Protein AF-A0A6I5RG64-F1 (afdb_monomer)

pLDDT: mean 82.83, std 19.41, range [25.69, 98.62]

Nearest PDB structures (foldseek):
  7pge-assembly1_B  TM=5.190E-01  e=3.464E-04  Escherichia coli
  1h6s-assembly1_1  TM=3.021E-01  e=5.977E-04  Pseudogemmobacter blasticus
  5fp2-assembly2_B  TM=2.942E-01  e=3.317E-02  Pseudomonas aeruginosa PAO1
  2vqi-assembly2_B-2  TM=3.020E-01  e=2.410E-01  Escherichia coli

Radius of gyration: 47.91 Å; Cα contacts (8 Å, |Δi|>4): 1766; chains: 1; bounding box: 102×56×137 Å

Solvent-accessible surface area (backbone atoms only — not comparable to full-atom values): 31814 Å² total; per-residue (Å²): 136,88,87,81,85,85,79,80,80,80,81,82,80,75,86,85,78,82,80,83,81,85,81,85,83,84,87,82,90,84,92,81,82,92,71,92,70,79,84,71,82,62,58,56,75,44,51,30,39,36,42,36,41,35,50,38,45,68,40,43,70,27,29,40,38,44,36,40,40,37,67,76,50,69,48,68,69,40,34,37,31,34,42,36,41,34,44,33,38,35,81,91,67,35,54,30,36,38,44,35,44,35,42,33,37,48,39,78,93,74,54,32,27,43,34,38,40,43,32,43,36,40,29,44,51,100,70,50,71,41,38,31,42,35,39,37,40,39,39,39,45,72,57,31,42,38,41,39,37,38,44,51,47,82,70,32,58,45,76,61,48,75,50,75,49,77,49,69,51,70,46,73,76,45,56,44,72,53,53,39,32,43,30,36,30,45,33,35,24,37,39,40,34,43,35,32,31,43,10,38,44,18,37,38,39,42,40,40,30,36,72,75,48,75,56,96,58,31,40,34,32,41,35,43,32,42,36,39,40,40,35,49,96,57,79,62,40,62,32,43,37,41,35,41,40,32,30,76,34,86,38,36,39,38,36,42,36,42,37,40,34,84,85,62,40,78,33,67,32,47,34,41,34,42,48,44,74,46,65,78,85,66,97,52,86,80,64,56,44,58,66,56,73,66,53,81,86,86,70,83,90,65,76,31,43,45,84,44,79,49,79,47,77,47,74,48,66,70,46,76,61,79,60,42,73,40,24,30,66,88,78,73,42,63,39,35,41,28,20,25,28,26,72,48,82,60,63,79,19,18,64,89,38,34,15,26,42,68,63,60,36,50,54,45,42,52,71,77,53,65,43,75,58,40,41,32,39,40,37,36,21,67,77,50,78,55,35,65,34,40,70,46,54,47,23,31,32,41,39,27,23,14,42,75,38,68,45,64,25,66,80,43,54,84,38,68,48,66,78,32,45,67,73,46,50,34,37,34,46,37,92,85,40,53,38,70,56,99,87,43,53,13,26,32,36,47,25,33,56,20,36,44,32,22,36,34,32,47,20,41,60,26,21,18,32,34,41,55,65,35,47,28,36,37,44,32,46,28,40,28,30,13,41,28,67,58,3,17,18,34,39,38,40,32,53,51,79,42,57,24,42,38,39,41,30,50,27,40,28,39,10,30,22,45,44,0,16,19,33,36,39,44,38,43,33,18,60,28,38,41,38,38,41,30,45,27,41,23,38,12,32,21,41,48,0,18,14,35,32,36,35,41,51,61,92,80,60,97,54,77,40,32,38,40,39,41,56,37,51,29,38,17,48,39,40,49,60,82,25,21,16,43,38,49,43,69,64,68,79,55,68,91,34,58,42,67,79,47,68,72,39,47,68,73,40,27,50,58,72,37,67,48,70,77,40,46,65,70,63,95,61,83,91,70,87,74,92,67,88,131

Secondary structure (DSSP, 8-state):
-----------------------------------------------EEEEEEE--BTTB--EEEEEEEEEEEEETTTEEEEEEEEEEEESS--EEEEEEEEEEEEEGGGTEEEEEEEEEEEEE-SS-EEEEEEEEEEEESSEEEEEEEEEEES-SEEEEEEEEEEEES--EEEEEEETTEEEEEEPPEEEEEEEEEEEEEEEEEEEEEEEEEEETTEEEEEEEEEEEEEETTS--EEEEEEEEEEE-SSSEEEEEEEEEETTTEEEEEEEEEEEEES----S-GGGTTGGGGGSPPPS--S--EEEEEEEEEEEEP-S-SPPEEPB-TTTSSBPEEEEEETT-----SSSSS-BSSHHHHHHHHHHHTTT-S-EEEEEE-TT---BPPEEEPTTEEEEESSS--EEE-SSSSEEEPTT---S-PPEE--TT-PEEETTEEEEEEE-TTEEEES-EEEEETSEEEEEES-SEEEEES-EEEEESTT--SEEEEE-SSSEEEEEEES-EEEEESTT--SEEEEESS-SEEEEEEES-EEEEESTT--SEEEEE---SSS-PPEEEEEEES-EE-EESTT--SEEEEETTS-GGGEEES-HHHHHHSSEES-B-TTTS---SS---------

Structure (mmCIF, N/CA/C/O backbone):
data_AF-A0A6I5RG64-F1
#
_entry.id   AF-A0A6I5RG64-F1
#
loop_
_atom_site.group_PDB
_atom_site.id
_atom_site.type_symbol
_atom_site.label_atom_id
_atom_site.label_alt_id
_atom_site.label_comp_id
_atom_site.label_asym_id
_atom_site.label_entity_id
_atom_site.label_seq_id
_atom_site.pdbx_PDB_ins_code
_atom_site.Cartn_x
_atom_site.Cartn_y
_atom_site.Cartn_z
_atom_site.occupancy
_atom_site.B_iso_or_equiv
_atom_site.auth_seq_id
_atom_site.auth_comp_id
_atom_site.auth_asym_id
_atom_site.auth_atom_id
_atom_site.pdbx_PDB_model_num
ATOM 1 N N . MET A 1 1 ? -23.880 25.813 11.417 1.00 33.97 1 MET A N 1
ATOM 2 C CA . MET A 1 1 ? -25.172 26.524 11.544 1.00 33.97 1 MET A CA 1
ATOM 3 C C . MET A 1 1 ? -26.205 25.499 11.985 1.00 33.97 1 MET A C 1
ATOM 5 O O . MET A 1 1 ? -26.172 24.406 11.445 1.00 33.97 1 MET A O 1
ATOM 9 N N . GLN A 1 2 ? -27.079 25.883 12.917 1.00 29.28 2 GLN A N 1
ATOM 10 C CA . GLN A 1 2 ? -28.210 25.138 13.499 1.00 29.28 2 GLN A CA 1
ATOM 11 C C . GLN A 1 2 ? -27.918 24.220 14.702 1.00 29.28 2 GLN A C 1
ATOM 13 O O . GLN A 1 2 ? -27.199 23.232 14.639 1.00 29.28 2 GLN A O 1
ATOM 18 N N . TYR A 1 3 ? -28.513 24.657 15.814 1.00 30.28 3 TYR A N 1
ATOM 19 C CA . TYR A 1 3 ? -28.549 24.102 17.160 1.00 30.28 3 TYR A CA 1
ATOM 20 C C . TYR A 1 3 ? -29.418 22.835 17.217 1.00 30.28 3 TYR A C 1
ATOM 22 O O . TYR A 1 3 ? -30.538 22.855 16.706 1.00 30.28 3 TYR A O 1
ATOM 30 N N . LEU A 1 4 ? -28.962 21.787 17.914 1.00 26.03 4 LEU A N 1
ATOM 31 C CA . LEU A 1 4 ? -29.812 20.675 18.363 1.00 26.03 4 LEU A CA 1
ATOM 32 C C . LEU A 1 4 ? -30.092 20.807 19.875 1.00 26.03 4 LEU A C 1
ATOM 34 O O . LEU A 1 4 ? -29.164 21.099 20.631 1.00 26.03 4 LEU A O 1
ATOM 38 N N . PRO A 1 5 ? -31.342 20.622 20.339 1.00 31.66 5 PRO A N 1
ATOM 39 C CA . PRO A 1 5 ? -31.713 20.899 21.718 1.00 31.66 5 PRO A CA 1
ATOM 40 C C . PRO A 1 5 ? -31.407 19.719 22.648 1.00 31.66 5 PRO A C 1
ATOM 42 O O . PRO A 1 5 ? -31.804 18.580 22.407 1.00 31.66 5 PRO A O 1
ATOM 45 N N . LEU A 1 6 ? -30.757 20.046 23.762 1.00 25.69 6 LEU A N 1
ATOM 46 C CA . LEU A 1 6 ? -30.560 19.211 24.941 1.00 25.69 6 LEU A CA 1
ATOM 47 C C . LEU A 1 6 ? -31.931 18.919 25.586 1.00 25.69 6 LEU A C 1
ATOM 49 O O . LEU A 1 6 ? -32.562 19.819 26.143 1.00 25.69 6 LEU A O 1
ATOM 53 N N . LYS A 1 7 ? -32.422 17.678 25.512 1.00 28.78 7 LYS A N 1
ATOM 54 C CA . LYS A 1 7 ? -33.593 17.239 26.287 1.00 28.78 7 LYS A CA 1
ATOM 55 C C . LYS A 1 7 ? -33.125 16.669 27.625 1.00 28.78 7 LYS A C 1
ATOM 57 O O . LYS A 1 7 ? -32.820 15.490 27.732 1.00 28.78 7 LYS A O 1
ATOM 62 N N . PHE A 1 8 ? -33.094 17.523 28.645 1.00 26.92 8 PHE A N 1
ATOM 63 C CA . PHE A 1 8 ? -33.075 17.098 30.043 1.00 26.92 8 PHE A CA 1
ATOM 64 C C . PHE A 1 8 ? -34.433 16.470 30.383 1.00 26.92 8 PHE A C 1
ATOM 66 O O . PHE A 1 8 ? -35.443 17.173 30.446 1.00 26.92 8 PHE A O 1
ATOM 73 N N . LEU A 1 9 ? -34.471 15.157 30.612 1.00 28.27 9 LEU A N 1
ATOM 74 C CA . LEU A 1 9 ? -35.592 14.524 31.298 1.00 28.27 9 LEU A CA 1
ATOM 75 C C . LEU A 1 9 ? -35.338 14.668 32.803 1.00 28.27 9 LEU A C 1
ATOM 77 O O . LEU A 1 9 ? -34.609 13.892 33.411 1.00 28.27 9 LEU A O 1
ATOM 81 N N . GLY A 1 10 ? -35.880 15.738 33.387 1.00 25.84 10 GLY A N 1
ATOM 82 C CA . GLY A 1 10 ? -35.846 15.961 34.827 1.00 25.84 10 GLY A CA 1
ATOM 83 C C . GLY A 1 10 ? -36.705 14.923 35.544 1.00 25.84 10 GLY A C 1
ATOM 84 O O . GLY A 1 10 ? -37.930 15.023 35.538 1.00 25.84 10 GLY A O 1
ATOM 85 N N . LEU A 1 11 ? -36.066 13.941 36.177 1.00 27.88 11 LEU A N 1
ATOM 86 C CA . LEU A 1 11 ? -36.715 13.079 37.156 1.00 27.88 11 LEU A CA 1
ATOM 87 C C . LEU A 1 11 ? -36.827 13.863 38.472 1.00 27.88 11 LEU A C 1
ATOM 89 O O . LEU A 1 11 ? -35.867 13.998 39.228 1.00 27.88 11 LEU 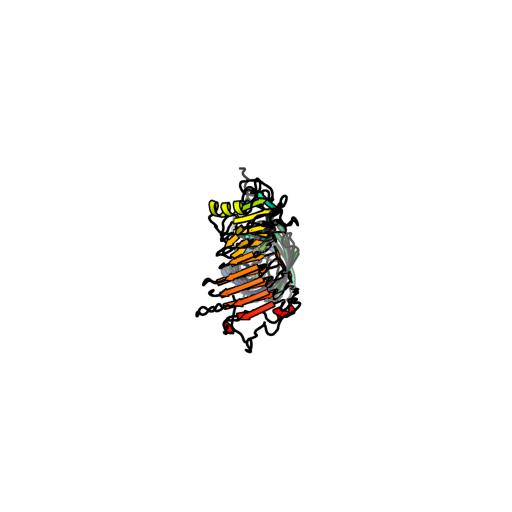A O 1
ATOM 93 N N . VAL A 1 12 ? -38.005 14.433 38.716 1.00 26.19 12 VAL A N 1
ATOM 94 C CA . VAL A 1 12 ? -38.351 15.077 39.987 1.00 26.19 12 VAL A CA 1
ATOM 95 C C . VAL A 1 12 ? -38.536 13.982 41.038 1.00 26.19 12 VAL A C 1
ATOM 97 O O . VAL A 1 12 ? -39.589 13.355 41.116 1.00 26.19 12 VAL A O 1
ATOM 100 N N . ILE A 1 13 ? -37.508 13.747 41.853 1.00 32.28 13 ILE A N 1
ATOM 101 C CA . ILE A 1 13 ? -37.625 12.968 43.089 1.00 32.28 13 ILE A CA 1
ATOM 102 C C . ILE A 1 13 ? -38.190 13.915 44.151 1.00 32.28 13 ILE A C 1
ATOM 104 O O . ILE A 1 13 ? -37.485 14.765 44.695 1.00 32.28 13 ILE A O 1
ATOM 108 N N . GLY A 1 14 ? -39.496 13.818 44.398 1.00 27.14 14 GLY A N 1
ATOM 109 C CA . GLY A 1 14 ? -40.140 14.524 45.503 1.00 27.14 14 GLY A CA 1
ATOM 110 C C . GLY A 1 14 ? -39.690 13.948 46.856 1.00 27.14 14 GLY A C 1
ATOM 111 O O . GLY A 1 14 ? -39.558 12.729 46.978 1.00 27.14 14 GLY A O 1
ATOM 112 N N . PRO A 1 15 ? -39.469 14.779 47.889 1.00 30.06 15 PRO A N 1
ATOM 113 C CA . PRO A 1 15 ? -39.124 14.290 49.215 1.00 30.06 15 PRO A CA 1
ATOM 114 C C . PRO A 1 15 ? -40.362 13.678 49.886 1.00 30.06 15 PRO A C 1
ATOM 116 O O . PRO A 1 15 ? -41.313 14.380 50.229 1.00 30.06 15 PRO A O 1
ATOM 119 N N . LEU A 1 16 ? -40.348 12.362 50.105 1.00 28.05 16 LEU A N 1
ATOM 120 C CA . LEU A 1 16 ? -41.274 11.685 51.015 1.00 28.05 16 LEU A CA 1
ATOM 121 C C . LEU A 1 16 ? -40.840 11.976 52.461 1.00 28.05 16 LEU A C 1
ATOM 123 O O . LEU A 1 16 ? -40.027 11.268 53.049 1.00 28.05 16 LEU A O 1
ATOM 127 N N . LEU A 1 17 ? -41.376 13.056 53.030 1.00 28.95 17 LEU A N 1
ATOM 128 C CA . LEU A 1 17 ? -41.332 13.331 54.466 1.00 28.95 17 LEU A CA 1
ATOM 129 C C . LEU A 1 17 ? -42.425 12.501 55.158 1.00 28.95 17 LEU A C 1
ATOM 131 O O . LEU A 1 17 ? -43.597 12.869 55.115 1.00 28.95 17 LEU A O 1
ATOM 135 N N . LEU A 1 18 ? -42.058 11.397 55.815 1.00 30.19 18 LEU A N 1
ATOM 136 C CA . LEU A 1 18 ? -42.930 10.763 56.809 1.00 30.19 18 LEU A CA 1
ATOM 137 C C . LEU A 1 18 ? -42.710 11.432 58.173 1.00 30.19 18 LEU A C 1
ATOM 139 O O . LEU A 1 18 ? -41.723 11.180 58.860 1.00 30.19 18 LEU A O 1
ATOM 143 N N . SER A 1 19 ? -43.651 12.287 58.570 1.00 29.19 19 SER A N 1
ATOM 144 C CA . SER A 1 19 ? -43.768 12.810 59.931 1.00 29.19 19 SER A CA 1
ATOM 145 C C . SER A 1 19 ? -44.335 11.732 60.863 1.00 29.19 19 SER A C 1
ATOM 147 O O . SER A 1 19 ? -45.494 11.340 60.718 1.00 29.19 19 SER A O 1
ATOM 149 N N . ALA A 1 20 ? -43.552 11.272 61.838 1.00 32.00 20 ALA A N 1
ATOM 150 C CA . ALA A 1 20 ? -44.063 10.458 62.937 1.00 32.00 20 ALA A CA 1
ATOM 151 C C . ALA A 1 20 ? -44.750 11.368 63.969 1.00 32.00 20 ALA A C 1
ATOM 153 O O . ALA A 1 20 ? -44.099 12.172 64.636 1.00 32.00 20 ALA A O 1
ATOM 154 N N . ALA A 1 21 ? -46.074 11.257 64.087 1.00 28.41 21 ALA A N 1
ATOM 155 C CA . ALA A 1 21 ? -46.831 11.871 65.170 1.00 28.41 21 ALA A CA 1
ATOM 156 C C . ALA A 1 21 ? -46.600 11.075 66.464 1.00 28.41 21 ALA A C 1
ATOM 158 O O . ALA A 1 21 ? -46.908 9.886 66.540 1.00 28.41 21 ALA A O 1
ATOM 159 N N . VAL A 1 22 ? -46.053 11.739 67.481 1.00 31.97 22 VAL A N 1
ATOM 160 C CA . VAL A 1 22 ? -45.930 11.203 68.840 1.00 31.97 22 VAL A CA 1
ATOM 161 C C . VAL A 1 22 ? -47.272 11.412 69.541 1.00 31.97 22 VAL A C 1
ATOM 163 O O . VAL A 1 22 ? -47.639 12.542 69.852 1.00 31.97 22 VAL A O 1
ATOM 166 N N . ALA A 1 23 ? -48.014 10.331 69.777 1.00 29.66 23 ALA A N 1
ATOM 167 C CA . ALA A 1 23 ? -49.162 10.336 70.677 1.00 29.66 23 ALA A CA 1
ATOM 168 C C . ALA A 1 23 ? -48.700 9.863 72.060 1.00 29.66 23 ALA A C 1
ATOM 170 O O . ALA A 1 23 ? -48.283 8.721 72.241 1.00 29.66 23 ALA A O 1
ATOM 171 N N . GLN A 1 24 ? -48.752 10.777 73.023 1.00 35.00 24 GLN A N 1
ATOM 172 C CA . GLN A 1 24 ? -48.486 10.534 74.433 1.00 35.00 24 GLN A CA 1
ATOM 173 C C . GLN A 1 24 ? -49.811 10.150 75.108 1.00 35.00 24 GLN A C 1
ATOM 175 O O . GLN A 1 24 ? -50.778 10.907 75.038 1.00 35.00 24 GLN A O 1
ATOM 180 N N . ALA A 1 25 ? -49.859 8.998 75.773 1.00 30.11 25 ALA A N 1
ATOM 181 C CA . ALA A 1 25 ? -50.921 8.654 76.715 1.00 30.11 25 ALA A CA 1
ATOM 182 C C . ALA A 1 25 ? -50.282 8.022 77.958 1.00 30.11 25 ALA A C 1
ATOM 184 O O . ALA A 1 25 ? -49.488 7.089 77.849 1.00 30.11 25 ALA A O 1
ATOM 185 N N . GLN A 1 26 ? -50.589 8.585 79.127 1.00 30.16 26 GLN A N 1
ATOM 186 C CA . GLN A 1 26 ? -50.094 8.152 80.431 1.00 30.16 26 GLN A CA 1
ATOM 187 C C . GLN A 1 26 ? -51.109 7.249 81.160 1.00 30.16 26 GLN A C 1
ATOM 189 O O . GLN A 1 26 ? -52.294 7.574 81.203 1.00 30.16 26 GLN A O 1
ATOM 194 N N . THR A 1 27 ? -50.549 6.265 81.888 1.00 30.34 27 THR A N 1
ATOM 195 C CA . THR A 1 27 ? -50.935 5.702 83.220 1.00 30.34 27 THR A CA 1
ATOM 196 C C . THR A 1 27 ? -52.151 4.762 83.364 1.00 30.34 27 THR A C 1
ATOM 198 O O . THR A 1 27 ? -53.089 4.908 82.586 1.00 30.34 27 THR A O 1
ATOM 201 N N . PRO A 1 28 ? -52.232 3.886 84.415 1.00 41.91 28 PRO A N 1
ATOM 202 C CA . PRO A 1 28 ? -51.241 3.520 85.464 1.00 41.91 28 PRO A CA 1
ATOM 203 C C . PRO A 1 28 ? -51.078 1.999 85.815 1.00 41.91 28 PRO A C 1
ATOM 205 O O . PRO A 1 28 ? -51.968 1.191 85.589 1.00 41.91 28 PRO A O 1
ATOM 208 N N . GLU A 1 29 ? -49.915 1.686 86.418 1.00 35.41 29 GLU A N 1
ATOM 209 C CA . GLU A 1 29 ? -49.631 0.856 87.625 1.00 35.41 29 GLU A CA 1
ATOM 210 C C . GLU A 1 29 ? -50.133 -0.605 87.792 1.00 35.41 29 GLU A C 1
ATOM 212 O O . GLU A 1 29 ? -51.329 -0.860 87.886 1.00 35.41 29 GLU A O 1
ATOM 217 N N . ALA A 1 30 ? -49.183 -1.539 87.994 1.00 30.78 30 ALA A N 1
ATOM 218 C CA . ALA A 1 30 ? -49.180 -2.550 89.072 1.00 30.78 30 ALA A CA 1
ATOM 219 C C . ALA A 1 30 ? -47.816 -3.284 89.140 1.00 30.78 30 ALA A C 1
ATOM 221 O O . ALA A 1 30 ? -47.408 -3.937 88.181 1.00 30.78 30 ALA A O 1
ATOM 222 N N . GLU A 1 31 ? -47.126 -3.190 90.281 1.00 41.84 31 GLU A N 1
ATOM 223 C CA . GLU A 1 31 ? -45.954 -4.005 90.641 1.00 41.84 31 GLU A CA 1
ATOM 224 C C . GLU A 1 31 ? -46.377 -5.388 91.171 1.00 41.84 31 GLU A C 1
ATOM 226 O O . GLU A 1 31 ? -47.255 -5.477 92.031 1.00 41.84 31 GLU A O 1
ATOM 231 N N . THR A 1 32 ? -45.721 -6.469 90.729 1.00 33.06 32 THR A N 1
ATOM 232 C CA . THR A 1 32 ? -45.432 -7.704 91.508 1.00 33.06 32 THR A CA 1
ATOM 233 C C . THR A 1 32 ? -44.401 -8.567 90.739 1.00 33.06 32 THR A C 1
ATOM 235 O O . THR A 1 32 ? -44.216 -8.338 89.546 1.00 33.06 32 THR A O 1
ATOM 238 N N . PRO A 1 33 ? -43.635 -9.475 91.381 1.00 40.12 33 PRO A N 1
ATOM 239 C CA . PRO A 1 33 ? -42.174 -9.454 91.325 1.00 40.12 33 PRO A CA 1
ATOM 240 C C . PRO A 1 33 ? -41.558 -10.504 90.389 1.00 40.12 33 PRO A C 1
ATOM 242 O O . PRO A 1 33 ? -42.147 -11.548 90.119 1.00 40.12 33 PRO A O 1
ATOM 245 N N . GLU A 1 34 ? -40.331 -10.185 89.968 1.00 44.78 34 GLU A N 1
ATOM 246 C CA . GLU A 1 34 ? -39.221 -11.053 89.543 1.00 44.78 34 GLU A CA 1
ATOM 247 C C . GLU A 1 34 ? -39.472 -12.572 89.575 1.00 44.78 34 GLU A C 1
ATOM 249 O O . GLU A 1 34 ? -39.417 -13.227 90.617 1.00 44.78 34 GLU A O 1
ATOM 254 N N . GLY A 1 35 ? -39.643 -13.141 88.382 1.00 32.03 35 GLY A N 1
ATOM 255 C CA . GLY A 1 35 ? -39.168 -14.482 88.062 1.00 32.03 35 GLY A CA 1
ATOM 256 C C . GLY A 1 35 ? -38.048 -14.338 87.037 1.00 32.03 35 GLY A C 1
ATOM 257 O O . GLY A 1 35 ? -38.253 -13.677 86.019 1.00 32.03 35 GLY A O 1
ATOM 258 N N . GLU A 1 36 ? -36.873 -14.903 87.321 1.00 43.22 36 GLU A N 1
ATOM 259 C CA . GLU A 1 36 ? -35.729 -14.954 86.404 1.00 43.22 36 GLU A CA 1
ATOM 260 C C . GLU A 1 36 ? -36.181 -15.471 85.028 1.00 43.22 36 GLU A C 1
ATOM 262 O O . GLU A 1 36 ? -36.498 -16.650 84.850 1.00 43.22 36 GLU A O 1
ATOM 267 N N . ALA A 1 37 ? -36.247 -14.564 84.051 1.00 33.81 37 ALA A N 1
ATOM 268 C CA . ALA A 1 37 ? -36.405 -14.918 82.652 1.00 33.81 37 ALA A CA 1
ATOM 269 C C . ALA A 1 37 ? -35.070 -15.494 82.151 1.00 33.81 37 ALA A C 1
ATOM 271 O O . ALA A 1 37 ? -34.016 -14.960 82.508 1.00 33.81 37 ALA A O 1
ATOM 272 N N . PRO A 1 38 ? -35.082 -16.558 81.328 1.00 36.88 38 PRO A N 1
ATOM 273 C CA . PRO A 1 38 ? -33.860 -17.053 80.717 1.00 36.88 38 PRO A CA 1
ATOM 274 C C . PRO A 1 38 ? -33.229 -15.911 79.916 1.00 36.88 38 PRO A C 1
ATOM 276 O O . PRO A 1 38 ? -33.921 -15.213 79.176 1.00 36.88 38 PRO A O 1
ATOM 279 N N . GLU A 1 39 ? -31.928 -15.711 80.103 1.00 36.16 39 GLU A N 1
ATOM 280 C CA . GLU A 1 39 ? -31.112 -14.760 79.357 1.00 36.16 39 GLU A CA 1
ATOM 281 C C . GLU A 1 39 ? -31.280 -15.069 77.859 1.00 36.16 39 GLU A C 1
ATOM 283 O O . GLU A 1 39 ? -30.735 -16.041 77.336 1.00 36.16 39 GLU A O 1
ATOM 288 N N . VAL A 1 40 ? -32.144 -14.314 77.171 1.00 44.78 40 VAL A N 1
ATOM 289 C CA . VAL A 1 40 ? -32.300 -14.428 75.721 1.00 44.78 40 VAL A CA 1
ATOM 290 C C . VAL A 1 40 ? -30.973 -13.960 75.149 1.00 44.78 40 VAL A C 1
ATOM 292 O O . VAL A 1 40 ? -30.675 -12.769 75.226 1.00 44.78 40 VAL A O 1
ATOM 295 N N . GLU A 1 41 ? -30.162 -14.883 74.625 1.00 54.12 41 GLU A N 1
ATOM 296 C CA . GLU A 1 41 ? -28.935 -14.535 73.909 1.00 54.12 41 GLU A CA 1
ATOM 297 C C . GLU A 1 41 ? -29.284 -13.510 72.826 1.00 54.12 41 GLU A C 1
ATOM 299 O O . GLU A 1 41 ? -29.895 -13.822 71.799 1.00 54.12 41 GLU A O 1
ATOM 304 N N . VAL A 1 42 ? -28.942 -12.250 73.082 1.00 65.56 42 VAL A N 1
ATOM 305 C CA . VAL A 1 42 ? -29.205 -11.166 72.148 1.00 65.56 42 VAL A CA 1
ATOM 306 C C . VAL A 1 42 ? -28.269 -11.369 70.960 1.00 65.56 42 VAL A C 1
ATOM 308 O O . VAL A 1 42 ? -27.048 -11.323 71.111 1.00 65.56 42 VAL A O 1
ATOM 311 N N . LEU A 1 43 ? -28.831 -11.622 69.773 1.00 74.81 43 LEU A N 1
ATOM 312 C CA . LEU A 1 43 ? -28.039 -11.931 68.584 1.00 74.81 43 LEU A CA 1
ATOM 313 C C . LEU A 1 43 ? -27.100 -10.762 68.246 1.00 74.81 43 LEU A C 1
ATOM 315 O O . LEU A 1 43 ? -27.543 -9.678 67.856 1.00 74.81 43 LEU A O 1
ATOM 319 N N . MET A 1 44 ? -25.796 -11.013 68.360 1.00 83.62 44 MET A N 1
ATOM 320 C CA . MET A 1 44 ? -24.743 -10.112 67.904 1.00 83.62 44 MET A CA 1
ATOM 321 C C . MET A 1 44 ? -24.280 -10.536 66.509 1.00 83.62 44 MET A C 1
ATOM 323 O O . MET A 1 44 ? -23.891 -11.687 66.291 1.00 83.62 44 MET A O 1
ATOM 327 N N . VAL A 1 45 ? -24.295 -9.602 65.558 1.00 87.94 45 VAL A N 1
ATOM 328 C CA . VAL A 1 45 ? -23.776 -9.830 64.208 1.00 87.94 45 VAL A CA 1
ATOM 329 C C . VAL A 1 45 ? -22.257 -9.971 64.297 1.00 87.94 45 VAL A C 1
ATOM 331 O O . VAL A 1 45 ? -21.582 -9.125 64.882 1.00 87.94 45 VAL A O 1
ATOM 334 N N . GLN A 1 46 ? -21.722 -11.046 63.723 1.00 89.81 46 GLN A N 1
ATOM 335 C CA . GLN A 1 46 ? -20.289 -11.349 63.704 1.00 89.81 46 GLN A CA 1
ATOM 336 C C . GLN A 1 46 ? -19.716 -11.146 62.296 1.00 89.81 46 GLN A C 1
ATOM 338 O O . GLN A 1 46 ? -20.459 -11.311 61.320 1.00 89.81 46 GLN A O 1
ATOM 343 N N . PRO A 1 47 ? -18.410 -10.845 62.161 1.00 92.50 47 PRO A N 1
ATOM 344 C CA . PRO A 1 47 ? -17.744 -10.863 60.866 1.00 92.50 47 PRO A CA 1
ATOM 345 C C . PRO A 1 47 ? -17.941 -12.204 60.153 1.00 92.50 47 PRO A C 1
ATOM 347 O O . PRO A 1 47 ? -17.918 -13.273 60.777 1.00 92.50 47 PRO A O 1
ATOM 350 N N . ARG A 1 48 ? -18.116 -12.151 58.833 1.00 92.69 48 ARG A N 1
ATOM 351 C CA . ARG A 1 48 ? -18.234 -13.343 57.986 1.00 92.69 48 ARG A CA 1
ATOM 352 C C . ARG A 1 48 ? -17.538 -13.132 56.652 1.00 92.69 48 ARG A C 1
ATOM 354 O O . ARG A 1 48 ? -17.445 -12.009 56.159 1.00 92.69 48 ARG A O 1
ATOM 361 N N . GLY A 1 49 ? -17.083 -14.233 56.073 1.00 94.88 49 GLY A N 1
ATOM 362 C CA . GLY A 1 49 ? -16.475 -14.284 54.752 1.00 94.88 49 GLY A CA 1
ATOM 363 C C . GLY A 1 49 ? -17.218 -15.247 53.836 1.00 94.88 49 GLY A C 1
ATOM 364 O O . GLY A 1 49 ? -17.926 -16.143 54.299 1.00 94.88 49 GLY A O 1
ATOM 365 N N . SER A 1 50 ? -17.055 -15.067 52.535 1.00 95.00 50 SER A N 1
ATOM 366 C CA . SER A 1 50 ? -17.563 -15.961 51.505 1.00 95.00 50 SER A CA 1
ATOM 367 C C . SER A 1 50 ? -16.542 -16.094 50.386 1.00 95.00 50 SER A C 1
ATOM 369 O O . SER A 1 50 ? -15.854 -15.134 50.051 1.00 95.00 50 SER A O 1
ATOM 371 N N . ALA A 1 51 ? -16.444 -17.287 49.818 1.00 97.38 51 ALA A N 1
ATOM 372 C CA . ALA A 1 51 ? -15.664 -17.554 48.621 1.00 97.38 51 ALA A CA 1
ATOM 373 C C . ALA A 1 51 ? -16.521 -18.360 47.652 1.00 97.38 51 ALA A C 1
ATOM 375 O O . ALA A 1 51 ? -17.254 -19.253 48.085 1.00 97.38 51 ALA A O 1
ATOM 376 N N . GLY A 1 52 ? -16.446 -18.076 46.359 1.00 97.06 52 GLY A N 1
ATOM 377 C CA . GLY A 1 52 ? -17.277 -18.782 45.393 1.00 97.06 52 GLY A CA 1
ATOM 378 C C . GLY A 1 52 ? -16.914 -18.518 43.946 1.00 97.06 52 GLY A C 1
ATOM 379 O O . GLY A 1 52 ? -15.916 -17.867 43.648 1.00 97.06 52 GLY A O 1
ATOM 380 N N . TYR A 1 53 ? -17.751 -19.052 43.065 1.00 97.69 53 TYR A N 1
ATOM 381 C CA . TYR A 1 53 ? -17.661 -18.887 41.623 1.00 97.69 53 TYR A CA 1
ATOM 382 C C . TYR A 1 53 ? -19.044 -18.592 41.045 1.00 97.69 53 TYR A C 1
ATOM 384 O O . TYR A 1 53 ? -20.053 -19.136 41.512 1.00 97.69 53 TYR A O 1
ATOM 392 N N . ASN A 1 54 ? -19.075 -17.741 40.028 1.00 96.31 54 ASN A N 1
ATOM 393 C CA . ASN A 1 54 ? -20.245 -17.446 39.218 1.00 96.31 54 ASN A CA 1
ATOM 394 C C . ASN A 1 54 ? -19.896 -17.692 37.748 1.00 96.31 54 ASN A C 1
ATOM 396 O O . ASN A 1 54 ? -18.828 -17.282 37.302 1.00 96.31 54 ASN A O 1
ATOM 400 N N . THR A 1 55 ? -20.770 -18.359 36.998 1.00 97.19 55 THR A N 1
ATOM 401 C CA . THR A 1 55 ? -20.594 -18.498 35.545 1.00 97.19 55 THR A CA 1
ATOM 402 C C . THR A 1 55 ? -20.842 -17.165 34.841 1.00 97.19 55 THR A C 1
ATOM 404 O O . THR A 1 55 ? -21.376 -16.232 35.444 1.00 97.19 55 THR A O 1
ATOM 407 N N . SER A 1 56 ? -20.509 -17.090 33.552 1.00 94.50 56 SER A N 1
ATOM 408 C CA . SER A 1 56 ? -20.827 -15.925 32.728 1.00 94.50 56 SER A CA 1
ATOM 409 C C . SER A 1 56 ? -22.332 -15.644 32.688 1.00 94.50 56 SER A C 1
ATOM 411 O O . SER A 1 56 ? -23.174 -16.518 32.940 1.00 94.50 56 SER A O 1
ATOM 413 N N . GLY A 1 57 ? -22.663 -14.391 32.400 1.00 92.19 57 GLY A N 1
ATOM 414 C CA . GLY A 1 57 ? -24.025 -13.897 32.265 1.00 92.19 57 GLY A CA 1
ATOM 415 C C . GLY A 1 57 ? -24.073 -12.654 31.381 1.00 92.19 57 GLY A C 1
ATOM 416 O O . GLY A 1 57 ? -23.103 -12.313 30.712 1.00 92.19 57 GLY A O 1
ATOM 417 N N . GLY A 1 58 ? -25.216 -11.963 31.372 1.00 91.06 58 GLY A N 1
ATOM 418 C CA . GLY A 1 58 ? -25.388 -10.768 30.544 1.00 91.06 58 GLY A CA 1
ATOM 419 C C . GLY A 1 58 ? -24.385 -9.666 30.902 1.00 91.06 58 GLY A C 1
ATOM 420 O O . GLY A 1 58 ? -24.491 -9.067 31.973 1.00 91.06 58 GLY A O 1
ATOM 421 N N . GLY A 1 59 ? -23.426 -9.432 30.002 1.00 90.75 59 GLY A N 1
ATOM 422 C CA . GLY A 1 59 ? -22.402 -8.387 30.082 1.00 90.75 59 GLY A CA 1
ATOM 423 C C . GLY A 1 59 ? -21.319 -8.608 31.139 1.00 90.75 59 GLY A C 1
ATOM 424 O O . GLY A 1 59 ? -20.714 -7.640 31.610 1.00 90.75 59 GLY A O 1
ATOM 425 N N . PHE A 1 60 ? -21.085 -9.855 31.557 1.00 92.94 60 PHE A N 1
ATOM 426 C CA . PHE A 1 60 ? -19.929 -10.222 32.375 1.00 92.94 60 PHE A CA 1
ATOM 427 C C . PHE A 1 60 ? -19.510 -11.683 32.190 1.00 92.94 60 PHE A C 1
ATOM 429 O O . PHE A 1 60 ? -20.348 -12.575 32.030 1.00 92.94 60 PHE A O 1
ATOM 436 N N . ASP A 1 61 ? -18.211 -11.920 32.319 1.00 94.06 61 ASP A N 1
ATOM 437 C CA . ASP A 1 61 ? -17.607 -13.243 32.215 1.00 94.06 61 ASP A CA 1
ATOM 438 C C . ASP A 1 61 ? -17.652 -13.994 33.542 1.00 94.06 61 ASP A C 1
ATOM 440 O O . ASP A 1 61 ? -17.954 -13.435 34.598 1.00 94.06 61 ASP A O 1
ATOM 444 N N . GLY A 1 62 ? -17.426 -15.306 33.499 1.00 95.69 62 GLY A N 1
ATOM 445 C CA . GLY A 1 62 ? -17.430 -16.107 34.721 1.00 95.69 62 GLY A CA 1
ATOM 446 C C . GLY A 1 62 ? -16.296 -15.679 35.649 1.00 95.69 62 GLY A C 1
ATOM 447 O O . GLY A 1 62 ? -15.190 -15.443 35.186 1.00 95.69 62 GLY A O 1
ATOM 448 N N . PHE A 1 63 ? -16.548 -15.594 36.956 1.00 97.06 63 PHE A N 1
ATOM 449 C CA . PHE A 1 63 ? -15.551 -15.113 37.913 1.00 97.06 63 PHE A CA 1
ATOM 450 C C . PHE A 1 63 ? -15.553 -15.868 39.238 1.00 97.06 63 PHE A C 1
ATOM 452 O O . PHE A 1 63 ? -16.595 -16.240 39.791 1.00 97.06 63 PHE A O 1
ATOM 459 N N . GLY A 1 64 ? -14.351 -16.039 39.786 1.00 97.94 64 GLY A N 1
ATOM 460 C CA . GLY A 1 64 ? -14.138 -16.397 41.183 1.00 97.94 64 GLY A CA 1
ATOM 461 C C . GLY A 1 64 ? -14.195 -15.155 42.068 1.00 97.94 64 GLY A C 1
ATOM 462 O O . GLY A 1 64 ? -13.796 -14.071 41.648 1.00 97.94 64 GLY A O 1
ATOM 463 N N . TYR A 1 65 ? -14.684 -15.287 43.301 1.00 97.19 65 TYR A N 1
ATOM 464 C CA . TYR A 1 65 ? -14.791 -14.153 44.220 1.00 97.19 65 TYR A CA 1
ATOM 465 C C . TYR A 1 65 ? -14.438 -14.493 45.665 1.00 97.19 65 TYR A C 1
ATOM 467 O O . TYR A 1 65 ? -14.649 -15.612 46.137 1.00 97.19 65 TYR A O 1
ATOM 475 N N . LEU A 1 66 ? -13.963 -13.470 46.378 1.00 97.75 66 LEU A N 1
ATOM 476 C CA . LEU A 1 66 ? -13.820 -13.424 47.830 1.00 97.75 66 LEU A CA 1
ATOM 477 C C . LEU A 1 66 ? -14.595 -12.221 48.357 1.00 97.75 66 LEU A C 1
ATOM 479 O O . LEU A 1 66 ? -14.429 -11.106 47.874 1.00 97.75 66 LEU A O 1
ATOM 483 N N . GLU A 1 67 ? -15.431 -12.440 49.360 1.00 96.62 67 GLU A N 1
ATOM 484 C CA . GLU A 1 67 ? -16.319 -11.431 49.924 1.00 96.62 67 GLU A CA 1
ATOM 485 C C . GLU A 1 67 ? -16.237 -11.430 51.451 1.00 96.62 67 GLU A C 1
ATOM 487 O O . GLU A 1 67 ? -16.161 -12.485 52.080 1.00 96.62 67 GLU A O 1
ATOM 492 N N . GLY A 1 68 ? -16.266 -10.250 52.062 1.00 96.50 68 GLY A N 1
ATOM 493 C CA . GLY A 1 68 ? -16.222 -10.062 53.507 1.00 96.50 68 GLY A CA 1
ATOM 494 C C . GLY A 1 68 ? -17.276 -9.071 53.979 1.00 96.50 68 GLY A C 1
ATOM 495 O O . GLY A 1 68 ? -17.551 -8.083 53.305 1.00 96.50 68 GLY A O 1
ATOM 496 N N . PHE A 1 69 ? -17.855 -9.338 55.146 1.00 96.69 69 PHE A N 1
ATOM 497 C CA . PHE A 1 69 ? -18.805 -8.471 55.837 1.00 96.69 69 PHE A CA 1
ATOM 498 C C . PHE A 1 69 ? -18.303 -8.235 57.258 1.00 96.69 69 PHE A C 1
ATOM 500 O O . PHE A 1 69 ? -18.030 -9.188 57.996 1.00 96.69 69 PHE A O 1
ATOM 507 N N . VAL A 1 70 ? -18.204 -6.966 57.644 1.00 96.50 70 VAL A N 1
ATOM 508 C CA . VAL A 1 70 ? -17.690 -6.538 58.944 1.00 96.50 70 VAL A CA 1
ATOM 509 C C . VAL A 1 70 ? -18.701 -5.593 59.601 1.00 96.50 70 VAL A C 1
ATOM 511 O O . VAL A 1 70 ? -18.921 -4.493 59.087 1.00 96.50 70 VAL A O 1
ATOM 514 N N . PRO A 1 71 ? -19.320 -5.978 60.733 1.00 95.62 71 PRO A N 1
ATOM 515 C CA . PRO A 1 71 ? -20.124 -5.055 61.525 1.00 95.62 71 PRO A CA 1
ATOM 516 C C . PRO A 1 71 ? -19.208 -4.003 62.164 1.00 95.62 71 PRO A C 1
ATOM 518 O O . PRO A 1 71 ? -18.199 -4.342 62.779 1.00 95.62 71 PRO A O 1
ATOM 521 N N . LEU A 1 72 ? -19.555 -2.727 62.013 1.00 96.38 72 LEU A N 1
ATOM 522 C CA . LEU A 1 72 ? -18.789 -1.592 62.536 1.00 96.38 72 LEU A CA 1
ATOM 523 C C . LEU A 1 72 ? -19.381 -1.087 63.851 1.00 96.38 72 LEU A C 1
ATOM 525 O O . LEU A 1 72 ? -18.679 -0.955 64.850 1.00 96.38 72 LEU A O 1
ATOM 529 N N . PHE A 1 73 ? -20.692 -0.842 63.851 1.00 95.00 73 PHE A N 1
ATOM 530 C CA . PHE A 1 73 ? -21.448 -0.370 65.008 1.00 95.00 73 PHE A CA 1
ATOM 531 C C . PHE A 1 73 ? -22.751 -1.150 65.062 1.00 95.00 73 PHE A C 1
ATOM 533 O O . PHE A 1 73 ? -23.439 -1.234 64.050 1.00 95.00 73 PHE A O 1
ATOM 540 N N . GLN A 1 74 ? -23.094 -1.729 66.207 1.00 94.56 74 GLN A N 1
ATOM 541 C CA . GLN A 1 74 ? -24.339 -2.476 66.338 1.00 94.56 74 GLN A CA 1
ATOM 542 C C . GLN A 1 74 ? -24.964 -2.289 67.712 1.00 94.56 74 GLN A C 1
ATOM 544 O O . GLN A 1 74 ? -24.259 -2.281 68.722 1.00 94.56 74 GLN A O 1
ATOM 549 N N . THR A 1 75 ? -26.288 -2.210 67.730 1.00 93.19 75 THR A N 1
ATOM 550 C CA . THR A 1 75 ? -27.093 -2.456 68.923 1.00 93.19 75 THR A CA 1
ATOM 551 C C . THR A 1 75 ? -27.552 -3.910 68.833 1.00 93.19 75 THR A C 1
ATOM 553 O O . THR A 1 75 ? -28.373 -4.211 67.957 1.00 93.19 75 THR A O 1
ATOM 556 N N . PRO A 1 76 ? -27.019 -4.831 69.664 1.00 86.94 76 PRO A N 1
ATOM 557 C CA . PRO A 1 76 ? -27.366 -6.247 69.588 1.00 86.94 76 PRO A CA 1
ATOM 558 C C . PRO A 1 76 ? -28.884 -6.455 69.561 1.00 86.94 76 PRO A C 1
ATOM 560 O O . PRO A 1 76 ? -29.619 -5.832 70.326 1.00 86.94 76 PRO A O 1
ATOM 563 N N . GLY A 1 77 ? -29.359 -7.298 68.643 1.00 83.31 77 GLY A N 1
ATOM 564 C CA . GLY A 1 77 ? -30.789 -7.568 68.466 1.00 83.31 77 GLY A CA 1
ATOM 565 C C . GLY A 1 77 ? -31.620 -6.459 67.797 1.00 83.31 77 GLY A C 1
ATOM 566 O O . GLY A 1 77 ? -32.817 -6.659 67.600 1.00 83.31 77 GLY A O 1
ATOM 567 N N . SER A 1 78 ? -31.027 -5.317 67.428 1.00 90.25 78 SER A N 1
ATOM 568 C CA . SER A 1 78 ? -31.744 -4.171 66.846 1.00 90.25 78 SER A CA 1
ATOM 569 C C . SER A 1 78 ? -31.173 -3.743 65.498 1.00 90.25 78 SER A C 1
ATOM 571 O O . SER A 1 78 ? -31.853 -3.860 64.483 1.00 90.25 78 SER A O 1
ATOM 573 N N . ASP A 1 79 ? -29.943 -3.239 65.448 1.00 94.69 79 ASP A N 1
ATOM 574 C CA . ASP A 1 79 ? -29.425 -2.568 64.255 1.00 94.69 79 ASP A CA 1
ATOM 575 C C . ASP A 1 79 ? -27.914 -2.714 64.102 1.00 94.69 79 ASP A C 1
ATOM 577 O O . ASP A 1 79 ? -27.197 -2.965 65.070 1.00 94.69 79 ASP A O 1
ATOM 581 N N . VAL A 1 80 ? -27.442 -2.590 62.861 1.00 95.94 80 VAL A N 1
ATOM 582 C CA . VAL A 1 80 ? -26.035 -2.735 62.490 1.00 95.94 80 VAL A CA 1
ATOM 583 C C . VAL A 1 80 ? -25.665 -1.794 61.345 1.00 95.94 80 VAL A C 1
ATOM 585 O O . VAL A 1 80 ? -26.309 -1.767 60.298 1.00 95.94 80 VAL A O 1
ATOM 588 N N . TRP A 1 81 ? -24.580 -1.053 61.536 1.00 98.12 81 TRP A N 1
ATOM 589 C CA . TRP A 1 81 ? -23.782 -0.435 60.485 1.00 98.12 81 TRP A CA 1
ATOM 590 C C . TRP A 1 81 ? -22.674 -1.396 60.081 1.00 98.12 81 TRP A C 1
ATOM 592 O O . TRP A 1 81 ? -22.024 -1.981 60.950 1.00 98.12 81 TRP A O 1
ATOM 602 N N . TYR A 1 82 ? -22.431 -1.552 58.785 1.00 97.81 82 TYR A N 1
ATOM 603 C CA . TYR A 1 82 ? -21.479 -2.535 58.279 1.00 97.81 82 TYR A CA 1
ATOM 604 C C . TYR A 1 82 ? -20.668 -2.025 57.090 1.00 97.81 82 TYR A C 1
ATOM 606 O O . TYR A 1 82 ? -21.094 -1.139 56.348 1.00 97.81 82 TYR A O 1
ATOM 614 N N . LEU A 1 83 ? -19.496 -2.635 56.918 1.00 98.31 83 LEU A N 1
ATOM 615 C CA . LEU A 1 83 ? -18.676 -2.551 55.717 1.00 98.31 83 LEU A CA 1
ATOM 616 C C . LEU A 1 83 ? -18.682 -3.916 55.024 1.00 98.31 83 LEU A C 1
ATOM 618 O O . LEU A 1 83 ? -18.483 -4.944 55.673 1.00 98.31 83 LEU A O 1
ATOM 622 N N . GLN A 1 84 ? -18.881 -3.923 53.712 1.00 97.75 84 GLN A N 1
ATOM 623 C CA . GLN A 1 84 ? -18.789 -5.113 52.874 1.00 97.75 84 GLN A CA 1
ATOM 624 C C . GLN A 1 84 ? -17.800 -4.858 51.739 1.00 97.75 84 GLN A C 1
ATOM 626 O O . GLN A 1 84 ? -17.841 -3.810 51.099 1.00 97.75 84 GLN A O 1
ATOM 631 N N . GLY A 1 85 ? -16.909 -5.814 51.497 1.00 97.19 85 GLY A N 1
ATOM 632 C CA . GLY A 1 85 ? -15.935 -5.761 50.411 1.00 97.19 85 GLY A CA 1
ATOM 633 C C . GLY A 1 85 ? -15.949 -7.058 49.618 1.00 97.19 85 GLY A C 1
ATOM 634 O O . GLY A 1 85 ? -16.052 -8.130 50.211 1.00 97.19 85 GLY A O 1
ATOM 635 N N . GLN A 1 86 ? -15.839 -6.971 48.296 1.00 96.81 86 GLN A N 1
ATOM 636 C CA . GLN A 1 86 ? -15.733 -8.129 47.414 1.00 96.81 86 GLN A CA 1
ATOM 637 C C . GLN A 1 86 ? -14.624 -7.897 46.390 1.00 96.81 86 GLN A C 1
ATOM 639 O O . GLN A 1 86 ? -14.601 -6.856 45.744 1.00 96.81 86 GLN A O 1
ATOM 644 N N . GLY A 1 87 ? -13.716 -8.859 46.249 1.00 97.81 87 GLY A N 1
ATOM 645 C CA . GLY A 1 87 ? -12.743 -8.931 45.160 1.00 97.81 87 GLY A CA 1
ATOM 646 C C . GLY A 1 87 ? -13.083 -10.097 44.239 1.00 97.81 87 GLY A C 1
ATOM 647 O O . GLY A 1 87 ? -13.564 -11.133 44.708 1.00 97.81 87 GLY A O 1
ATOM 648 N N . ARG A 1 88 ? -12.864 -9.921 42.940 1.00 97.25 88 ARG A N 1
ATOM 649 C CA . ARG A 1 88 ? -13.241 -10.860 41.883 1.00 97.25 88 ARG A CA 1
ATOM 650 C C . ARG A 1 88 ? -12.131 -10.949 40.844 1.00 97.25 88 ARG A C 1
ATOM 652 O O . ARG A 1 88 ? -11.507 -9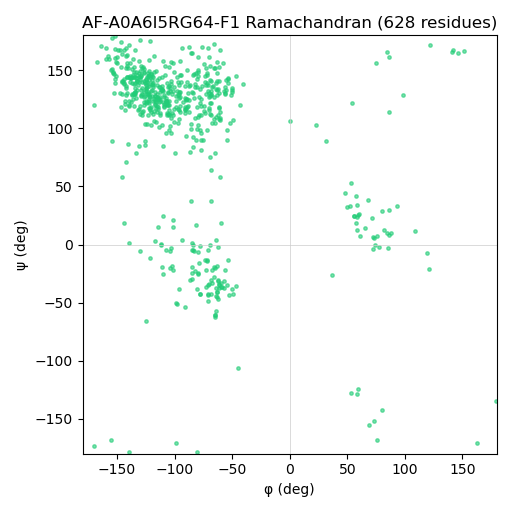.936 40.546 1.00 97.25 88 ARG A O 1
ATOM 659 N N . LEU A 1 89 ? -11.935 -12.144 40.309 1.00 97.50 89 LEU A N 1
ATOM 660 C CA . LEU A 1 89 ? -11.048 -12.426 39.186 1.00 97.50 89 LEU A CA 1
ATOM 661 C C . LEU A 1 89 ? -11.854 -13.237 38.172 1.00 97.50 89 LEU A C 1
ATOM 663 O O . LEU A 1 89 ? -12.373 -14.299 38.543 1.00 97.50 89 LEU A O 1
ATOM 667 N N . ASP A 1 90 ? -12.027 -12.715 36.964 1.00 95.69 90 ASP A N 1
ATOM 668 C CA . ASP A 1 90 ? -12.736 -13.431 35.901 1.00 95.69 90 ASP A CA 1
ATOM 669 C C . ASP A 1 90 ? -11.858 -14.476 35.197 1.00 95.69 90 ASP A C 1
ATOM 671 O O . ASP A 1 90 ? -10.738 -14.773 35.629 1.00 95.69 90 ASP A O 1
ATOM 675 N N . ASN A 1 91 ? -12.433 -15.151 34.202 1.00 94.50 91 ASN A N 1
ATOM 676 C CA . ASN A 1 91 ? -11.799 -16.268 33.510 1.00 94.50 91 ASN A CA 1
ATOM 677 C C . ASN A 1 91 ? -10.667 -15.801 32.579 1.00 94.50 91 ASN A C 1
ATOM 679 O O . ASN A 1 91 ? -9.781 -16.596 32.256 1.00 94.50 91 ASN A O 1
ATOM 683 N N . GLU A 1 92 ? -10.706 -14.537 32.177 1.00 92.62 92 GLU A N 1
ATOM 684 C CA . GLU A 1 92 ? -9.760 -13.842 31.314 1.00 92.62 92 GLU A CA 1
ATOM 685 C C . GLU A 1 92 ? -8.575 -13.298 32.136 1.00 92.62 92 GLU A C 1
ATOM 687 O O . GLU A 1 92 ? -7.444 -13.239 31.654 1.00 92.62 92 GLU A O 1
ATOM 692 N N . GLY A 1 93 ? -8.789 -13.070 33.436 1.00 93.81 93 GLY A N 1
ATOM 693 C CA . GLY A 1 93 ? -7.756 -12.687 34.398 1.00 93.81 93 GLY A CA 1
ATOM 694 C C . GLY A 1 93 ? -7.872 -11.240 34.869 1.00 93.81 93 GLY A C 1
ATOM 695 O O . GLY A 1 93 ? -6.968 -10.753 35.557 1.00 93.81 93 GLY A O 1
ATOM 696 N N . ASP A 1 94 ? -8.983 -10.578 34.565 1.00 95.31 94 ASP A N 1
ATOM 697 C CA . ASP A 1 94 ? -9.247 -9.208 34.951 1.00 95.31 94 ASP A CA 1
ATOM 698 C C . ASP A 1 94 ? -9.775 -9.109 36.377 1.00 95.31 94 ASP A C 1
ATOM 700 O O . ASP A 1 94 ? -10.612 -9.876 36.874 1.00 95.31 94 ASP A O 1
ATOM 704 N N . LEU A 1 95 ? -9.248 -8.109 37.081 1.00 95.44 95 LEU A N 1
ATOM 705 C CA . LEU A 1 95 ? -9.609 -7.842 38.461 1.00 95.44 95 LEU A CA 1
ATOM 706 C C . LEU A 1 95 ? -10.815 -6.902 38.518 1.00 95.44 95 LEU A C 1
ATOM 708 O O . LEU A 1 95 ? -10.815 -5.799 37.966 1.00 95.44 95 LEU A O 1
ATOM 712 N N . SER A 1 96 ? -11.815 -7.283 39.305 1.00 96.06 96 SER A N 1
ATOM 713 C CA . SER A 1 96 ? -12.904 -6.386 39.684 1.00 96.06 96 SER A CA 1
ATOM 714 C C . SER A 1 96 ? -13.147 -6.404 41.189 1.00 96.06 96 SER A C 1
ATOM 716 O O . SER A 1 96 ? -12.756 -7.324 41.910 1.00 96.06 96 SER A O 1
ATOM 718 N N . GLY A 1 97 ? -13.768 -5.348 41.703 1.00 96.31 97 GLY A N 1
ATOM 719 C CA . GLY A 1 97 ? -14.007 -5.218 43.130 1.00 96.31 97 GLY A CA 1
ATOM 720 C C . GLY A 1 97 ? -15.158 -4.294 43.485 1.00 96.31 97 GLY A C 1
ATOM 721 O O . GLY A 1 97 ? -15.593 -3.462 42.693 1.00 96.31 97 GLY A O 1
ATOM 722 N N . THR A 1 98 ? -15.672 -4.477 44.693 1.00 96.94 98 THR A N 1
ATOM 723 C CA . THR A 1 98 ? -16.763 -3.695 45.270 1.00 96.94 98 THR A CA 1
ATOM 724 C C . THR A 1 98 ? -16.432 -3.369 46.716 1.00 96.94 98 THR A C 1
ATOM 726 O O . THR A 1 98 ? -15.973 -4.237 47.458 1.00 96.94 98 THR A O 1
ATOM 729 N N . MET A 1 99 ? -16.726 -2.142 47.133 1.00 97.75 99 MET A N 1
ATOM 730 C CA . MET A 1 99 ? -16.728 -1.717 48.533 1.00 97.75 99 MET A CA 1
ATOM 731 C C . MET A 1 99 ? -18.053 -1.034 48.849 1.00 97.75 99 MET A C 1
ATOM 733 O O . MET A 1 99 ? -18.523 -0.204 48.075 1.00 97.75 99 MET A O 1
ATOM 737 N N . LEU A 1 100 ? -18.663 -1.379 49.980 1.00 97.44 100 LEU A N 1
ATOM 738 C CA . LEU A 1 100 ? -20.017 -0.967 50.327 1.00 97.44 100 LEU A CA 1
ATOM 739 C C . LEU A 1 100 ? -20.129 -0.652 51.815 1.00 97.44 100 LEU A C 1
ATOM 741 O O . LEU A 1 100 ? -19.634 -1.394 52.660 1.00 97.44 100 LEU A O 1
ATOM 745 N N . PHE A 1 101 ? -20.814 0.444 52.123 1.00 98.44 101 PHE A N 1
ATOM 746 C CA . PHE A 1 101 ? -21.163 0.855 53.476 1.00 98.44 101 PHE A CA 1
ATOM 747 C C . PHE A 1 101 ? -22.681 0.862 53.614 1.00 98.44 101 PHE A C 1
ATOM 749 O O . PHE A 1 101 ? -23.384 1.455 52.791 1.00 98.44 101 PHE A O 1
ATOM 756 N N . GLY A 1 102 ? -23.189 0.191 54.644 1.00 98.25 102 GLY A N 1
ATOM 757 C CA . GLY A 1 102 ? -24.623 0.001 54.803 1.00 98.25 102 GLY A CA 1
ATOM 758 C C . GLY A 1 102 ? -25.099 0.044 56.243 1.00 98.25 102 GLY A C 1
ATOM 759 O O . GLY A 1 102 ? -24.322 -0.013 57.198 1.00 98.25 102 GLY A O 1
ATOM 760 N N . TYR A 1 103 ? -26.417 0.141 56.371 1.00 98.38 103 TYR A N 1
ATOM 761 C CA . TYR A 1 103 ? -27.145 0.127 57.631 1.00 98.38 103 TYR A CA 1
ATOM 762 C C . TYR A 1 103 ? -28.328 -0.826 57.528 1.00 98.38 103 TYR A C 1
ATOM 764 O O . TYR A 1 103 ? -29.008 -0.865 56.502 1.00 98.38 103 TYR A O 1
ATOM 772 N N . ARG A 1 104 ? -28.595 -1.568 58.601 1.00 97.50 104 ARG A N 1
ATOM 773 C CA . ARG A 1 104 ? -29.781 -2.409 58.752 1.00 97.50 104 ARG A CA 1
ATOM 774 C C . ARG A 1 104 ? -30.384 -2.267 60.133 1.00 97.50 104 ARG A C 1
ATOM 776 O O . ARG A 1 104 ? -29.661 -2.179 61.119 1.00 97.50 104 ARG A O 1
ATOM 783 N N . ARG A 1 105 ? -31.709 -2.350 60.197 1.00 96.12 105 ARG A N 1
ATOM 784 C CA . ARG A 1 105 ? -32.495 -2.359 61.427 1.00 96.12 105 ARG A CA 1
ATOM 785 C C . ARG A 1 105 ? -33.559 -3.441 61.375 1.00 96.12 105 ARG A C 1
ATOM 787 O O . ARG A 1 105 ? -34.337 -3.508 60.428 1.00 96.12 105 ARG A O 1
ATOM 794 N N . TYR A 1 106 ? -33.638 -4.231 62.431 1.00 93.94 106 TYR A N 1
ATOM 795 C CA . TYR A 1 106 ? -34.709 -5.174 62.687 1.00 93.94 106 TYR A CA 1
ATOM 796 C C . TYR A 1 106 ? -35.900 -4.467 63.344 1.00 93.94 106 TYR A C 1
ATOM 798 O O . TYR A 1 106 ? -35.778 -3.777 64.358 1.00 93.94 106 TYR A O 1
ATOM 806 N N . ALA A 1 107 ? -37.074 -4.626 62.745 1.00 92.06 107 ALA A N 1
ATOM 807 C CA . ALA A 1 107 ? -38.343 -4.119 63.234 1.00 92.06 107 ALA A CA 1
ATOM 808 C C . ALA A 1 107 ? -39.154 -5.279 63.823 1.00 92.06 107 ALA A C 1
ATOM 810 O O . ALA A 1 107 ? -39.830 -6.007 63.097 1.00 92.06 107 ALA A O 1
ATOM 811 N N . ALA A 1 108 ? -39.113 -5.429 65.151 1.00 86.31 108 ALA A N 1
ATOM 812 C CA . ALA A 1 108 ? -39.782 -6.527 65.855 1.00 86.31 108 ALA A CA 1
ATOM 813 C C . ALA A 1 108 ? -41.299 -6.591 65.581 1.00 86.31 108 ALA A C 1
ATOM 815 O O . ALA A 1 108 ? -41.839 -7.676 65.402 1.00 86.31 108 ALA A O 1
ATOM 816 N N . ASN A 1 109 ? -41.972 -5.437 65.461 1.00 87.62 109 ASN A N 1
ATOM 817 C CA . ASN A 1 109 ? -43.423 -5.362 65.229 1.00 87.62 109 ASN A CA 1
ATOM 818 C C . ASN A 1 109 ? -43.869 -5.988 63.898 1.00 87.62 109 ASN A C 1
ATOM 820 O O . ASN A 1 109 ? -44.998 -6.457 63.796 1.00 87.62 109 ASN A O 1
ATOM 824 N N . SER A 1 110 ? -43.013 -5.952 62.875 1.00 87.06 110 SER A N 1
ATOM 825 C CA . SER A 1 110 ? -43.300 -6.509 61.548 1.00 87.06 110 SER A CA 1
ATOM 826 C C . SER A 1 110 ? -42.450 -7.734 61.218 1.00 87.06 110 SER A C 1
ATOM 828 O O . SER A 1 110 ? -42.592 -8.283 60.130 1.00 87.06 110 SER A O 1
ATOM 830 N N . ASN A 1 111 ? -41.573 -8.157 62.134 1.00 89.81 111 ASN A N 1
ATOM 831 C CA . ASN A 1 111 ? -40.595 -9.222 61.935 1.00 89.81 111 ASN A CA 1
ATOM 832 C C . ASN A 1 111 ? -39.792 -9.080 60.621 1.00 89.81 111 ASN A C 1
ATOM 834 O O . ASN A 1 111 ? -39.622 -10.035 59.860 1.00 89.81 111 ASN A O 1
ATOM 838 N N . GLN A 1 112 ? -39.334 -7.862 60.327 1.00 92.12 112 GLN A N 1
ATOM 839 C CA . GLN A 1 112 ? -38.620 -7.529 59.090 1.00 92.12 112 GLN A CA 1
ATOM 840 C C . GLN A 1 112 ? -37.335 -6.767 59.385 1.00 92.12 112 GLN A C 1
ATOM 842 O O . GLN A 1 112 ? -37.269 -5.980 60.327 1.00 92.12 112 GLN A O 1
ATOM 847 N N . VAL A 1 113 ? -36.330 -6.950 58.538 1.00 95.12 113 VAL A N 1
ATOM 848 C CA . VAL A 1 113 ? -35.134 -6.110 58.503 1.00 95.12 113 VAL A CA 1
ATOM 849 C C . VAL A 1 113 ? -35.284 -5.090 57.385 1.00 95.12 113 VAL A C 1
ATOM 851 O O . VAL A 1 113 ? -35.536 -5.458 56.245 1.00 95.12 113 VAL A O 1
ATOM 854 N N . TRP A 1 114 ? -35.092 -3.819 57.706 1.00 97.56 114 TRP A N 1
ATOM 855 C CA . TRP A 1 114 ? -34.986 -2.738 56.733 1.00 97.56 114 TRP A CA 1
ATOM 856 C C . TRP A 1 114 ? -33.535 -2.312 56.626 1.00 97.56 114 TRP A C 1
ATOM 858 O O . TRP A 1 114 ? -32.869 -2.144 57.648 1.00 97.56 114 TRP A O 1
ATOM 868 N N . GLY A 1 115 ? -33.046 -2.121 55.410 1.00 97.81 115 GLY A N 1
ATOM 869 C CA . GLY A 1 115 ? -31.672 -1.715 55.187 1.00 97.81 115 GLY A CA 1
ATOM 870 C C . GLY A 1 115 ? -31.492 -0.842 53.965 1.00 97.81 115 GLY A C 1
ATOM 871 O O . GLY A 1 115 ? -32.374 -0.713 53.117 1.00 97.81 115 GLY A O 1
ATOM 872 N N . GLY A 1 116 ? -30.314 -0.242 53.893 1.00 98.25 116 GLY A N 1
ATOM 873 C CA . GLY A 1 116 ? -29.858 0.474 52.720 1.00 98.25 116 GLY A CA 1
ATOM 874 C C . GLY A 1 116 ? -28.345 0.585 52.698 1.00 98.25 116 GLY A C 1
ATOM 875 O O . GLY A 1 116 ? -27.677 0.388 53.719 1.00 98.25 116 GLY A O 1
ATOM 876 N N . TYR A 1 117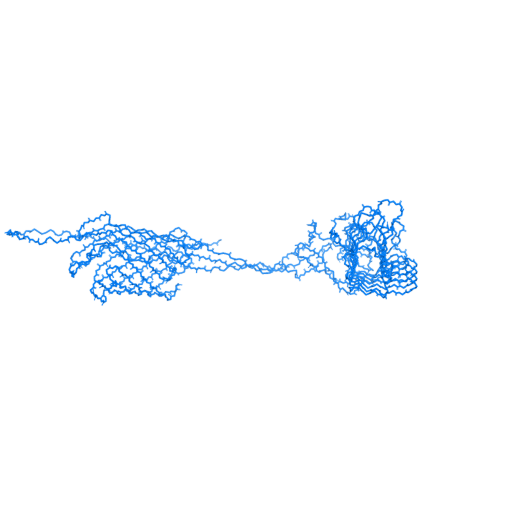 ? -27.811 0.883 51.521 1.00 98.50 117 TYR A N 1
ATOM 877 C CA . TYR A 1 117 ? -26.377 0.976 51.313 1.00 98.50 117 TYR A CA 1
ATOM 878 C C . TYR A 1 117 ? -25.992 1.976 50.226 1.00 98.50 117 TYR A C 1
ATOM 880 O O . TYR A 1 117 ? -26.785 2.312 49.344 1.00 98.50 117 TYR A O 1
ATOM 888 N N . ILE A 1 118 ? -24.724 2.378 50.273 1.00 98.44 118 ILE A N 1
ATOM 889 C CA . ILE A 1 118 ? -23.995 2.990 49.165 1.00 98.44 118 ILE A CA 1
ATOM 890 C C . ILE A 1 118 ? -22.727 2.177 48.903 1.00 98.44 118 ILE A C 1
ATOM 892 O O . ILE A 1 118 ? -22.086 1.691 49.836 1.00 98.44 118 ILE A O 1
ATOM 896 N N . GLY A 1 119 ? -22.373 2.010 47.637 1.00 97.38 119 GLY A N 1
ATOM 897 C CA . GLY A 1 119 ? -21.207 1.253 47.222 1.00 97.38 119 GLY A CA 1
ATOM 898 C C . GLY A 1 119 ? -20.490 1.878 46.039 1.00 97.38 119 GLY A C 1
ATOM 899 O O . GLY A 1 119 ? -21.033 2.717 45.320 1.00 97.38 119 GLY A O 1
ATOM 900 N N . TYR A 1 120 ? -19.254 1.444 45.861 1.00 97.75 120 TYR A N 1
ATOM 901 C CA . TYR A 1 120 ? -18.415 1.753 44.721 1.00 97.75 120 TYR A CA 1
ATOM 902 C C . TYR A 1 120 ? -17.900 0.446 44.130 1.00 97.75 120 TYR A C 1
ATOM 904 O O . TYR A 1 120 ? -17.401 -0.420 44.856 1.00 97.75 120 TYR A O 1
ATOM 912 N N . ASP A 1 121 ? -18.037 0.325 42.819 1.00 97.50 121 ASP A N 1
ATOM 913 C CA . ASP A 1 121 ? -17.637 -0.823 42.026 1.00 97.50 121 ASP A CA 1
ATOM 914 C C . ASP A 1 121 ? -16.575 -0.400 41.014 1.00 97.50 121 ASP A C 1
ATOM 916 O O . ASP A 1 121 ? -16.678 0.656 40.384 1.00 97.50 121 ASP A O 1
ATOM 920 N N . GLY A 1 122 ? -15.571 -1.253 40.852 1.00 96.88 122 GLY A N 1
ATOM 921 C CA . GLY A 1 122 ? -14.538 -1.142 39.835 1.00 96.88 122 GLY A CA 1
ATOM 922 C C . GLY A 1 122 ? -14.417 -2.450 39.067 1.00 96.88 122 GLY A C 1
ATOM 923 O O . GLY A 1 122 ? -14.511 -3.526 39.667 1.00 96.88 122 GLY A O 1
ATOM 924 N N . ARG A 1 123 ? -14.223 -2.373 37.753 1.00 96.19 123 ARG A N 1
ATOM 925 C CA . ARG A 1 123 ? -14.016 -3.540 36.892 1.00 96.19 123 ARG A CA 1
ATOM 926 C C . ARG A 1 123 ? -12.999 -3.217 35.807 1.00 96.19 123 ARG A C 1
ATOM 928 O O . ARG A 1 123 ? -13.220 -2.268 35.060 1.00 96.19 123 ARG A O 1
ATOM 935 N N . ALA A 1 124 ? -11.934 -4.010 35.736 1.00 95.88 124 ALA A N 1
ATOM 936 C CA . ALA A 1 124 ? -11.105 -4.115 34.543 1.00 95.88 124 ALA A CA 1
ATOM 937 C C . ALA A 1 124 ? -11.770 -5.043 33.512 1.00 95.88 124 ALA A C 1
ATOM 939 O O . ALA A 1 124 ? -12.529 -5.939 33.889 1.00 95.88 124 ALA A O 1
ATOM 940 N N . THR A 1 125 ? -11.501 -4.762 32.249 1.00 94.25 125 THR A N 1
ATOM 941 C CA . THR A 1 125 ? -11.628 -5.644 31.086 1.00 94.25 125 THR A CA 1
ATOM 942 C C . THR A 1 125 ? -10.240 -5.749 30.444 1.00 94.25 125 THR A C 1
ATOM 944 O O . THR A 1 125 ? -9.336 -5.004 30.845 1.00 94.25 125 THR A O 1
ATOM 947 N N . ASP A 1 126 ? -10.095 -6.593 29.422 1.00 91.31 126 ASP A N 1
ATOM 948 C CA . ASP A 1 126 ? -8.844 -6.751 28.671 1.00 91.31 126 ASP A CA 1
ATOM 949 C C . ASP A 1 126 ? -8.261 -5.396 28.213 1.00 91.31 126 ASP A C 1
ATOM 951 O O . ASP A 1 126 ? -7.047 -5.175 28.277 1.00 91.31 126 ASP A O 1
ATOM 955 N N . ASP A 1 127 ? -9.131 -4.458 27.812 1.00 92.12 127 ASP A N 1
ATOM 956 C CA . ASP A 1 127 ? -8.732 -3.178 27.219 1.00 92.12 127 ASP A CA 1
ATOM 957 C C . ASP A 1 127 ? -8.990 -1.950 28.111 1.00 92.12 127 ASP A C 1
ATOM 959 O O . ASP A 1 127 ? -8.323 -0.920 27.960 1.00 92.12 127 ASP A O 1
ATOM 963 N N . ASN A 1 128 ? -9.956 -2.002 29.038 1.00 96.25 128 ASN A N 1
ATOM 964 C CA . ASN A 1 128 ? -10.464 -0.813 29.730 1.00 96.25 128 ASN A CA 1
ATOM 965 C C . ASN A 1 128 ? -10.729 -1.017 31.231 1.00 96.25 128 ASN A C 1
ATOM 967 O O . ASN A 1 128 ? -10.677 -2.104 31.793 1.00 96.25 128 ASN A O 1
ATOM 971 N N . TYR A 1 129 ? -11.030 0.087 31.924 1.00 96.31 129 TYR A N 1
ATOM 972 C CA . TYR A 1 129 ? -11.423 0.061 33.334 1.00 96.31 129 TYR A CA 1
ATOM 973 C C . TYR A 1 129 ? -12.627 0.961 33.602 1.00 96.31 129 TYR A C 1
ATOM 975 O O . TYR A 1 129 ? -12.630 2.147 33.255 1.00 96.31 129 TYR A O 1
ATOM 983 N N . PHE A 1 130 ? -13.633 0.412 34.278 1.00 97.75 130 PHE A N 1
ATOM 984 C CA . PHE A 1 130 ? -14.915 1.059 34.525 1.00 97.75 130 PHE A CA 1
ATOM 985 C C . PHE A 1 130 ? -15.220 1.204 36.011 1.00 97.75 130 PHE A C 1
ATOM 987 O O . PHE A 1 130 ? -14.869 0.365 36.840 1.00 97.75 130 PHE A O 1
ATOM 994 N N . ASN A 1 131 ? -15.918 2.292 36.334 1.00 96.94 131 ASN A N 1
ATOM 995 C CA . ASN A 1 131 ? -16.260 2.690 37.692 1.00 96.94 131 ASN A CA 1
ATOM 996 C C . ASN A 1 131 ? -17.765 2.911 37.804 1.00 96.94 131 ASN A C 1
ATOM 998 O O . ASN A 1 131 ? -18.374 3.507 36.913 1.00 96.94 131 ASN A O 1
ATOM 1002 N N . GLN A 1 132 ? -18.360 2.497 38.917 1.00 97.44 132 GLN A N 1
ATOM 1003 C CA . GLN A 1 132 ? -19.794 2.633 39.132 1.00 97.44 132 GLN A CA 1
ATOM 1004 C C . GLN A 1 132 ? -20.116 2.905 40.602 1.00 97.44 132 GLN A C 1
ATOM 1006 O O . GLN A 1 132 ? -19.505 2.345 41.507 1.00 97.44 132 GLN A O 1
ATOM 1011 N N . LEU A 1 133 ? -21.089 3.783 40.841 1.00 97.94 133 LEU A N 1
ATOM 1012 C CA . LEU A 1 133 ? -21.687 3.987 42.155 1.00 97.94 133 LEU A CA 1
ATOM 1013 C C . LEU A 1 133 ? -22.961 3.157 42.269 1.00 97.94 133 LEU A C 1
ATOM 1015 O O . LEU A 1 133 ? -23.837 3.226 41.407 1.00 97.94 133 LEU A O 1
ATOM 1019 N N . GLY A 1 134 ? -23.062 2.398 43.352 1.00 97.62 134 GLY A N 1
ATOM 1020 C CA . GLY A 1 134 ? -24.229 1.606 43.702 1.00 97.62 134 GLY A CA 1
ATOM 1021 C C . GLY A 1 134 ? -24.986 2.227 44.866 1.00 97.62 134 GLY A C 1
ATOM 1022 O O . GLY A 1 134 ? -24.383 2.656 45.846 1.00 97.62 134 GLY A O 1
ATOM 1023 N N . VAL A 1 135 ? -26.309 2.220 44.804 1.00 98.19 135 VAL A N 1
ATOM 1024 C CA . VAL A 1 135 ? -27.177 2.509 45.953 1.00 98.19 135 VAL A CA 1
ATOM 1025 C C . VAL A 1 135 ? -28.273 1.465 46.017 1.00 98.19 135 VAL A C 1
ATOM 1027 O O . VAL A 1 135 ? -28.706 0.966 44.981 1.00 98.19 135 VAL A O 1
ATOM 1030 N N . GLY A 1 136 ? -28.741 1.132 47.211 1.00 98.19 136 GLY A N 1
ATOM 1031 C CA . GLY A 1 136 ? -29.851 0.198 47.321 1.00 98.19 136 GLY A CA 1
ATOM 1032 C C . GLY A 1 136 ? -30.585 0.275 48.640 1.00 98.19 136 GLY A C 1
ATOM 1033 O O . GLY A 1 136 ? -30.069 0.788 49.635 1.00 98.19 136 GLY A O 1
ATOM 1034 N N . VAL A 1 137 ? -31.810 -0.235 48.617 1.00 98.62 137 VAL A N 1
ATOM 1035 C CA . VAL A 1 137 ? -32.680 -0.400 49.780 1.00 98.62 137 VAL A CA 1
ATOM 1036 C C . VAL A 1 137 ? -33.245 -1.812 49.793 1.00 98.62 137 VAL A C 1
ATOM 1038 O O . VAL A 1 137 ? -33.545 -2.391 48.746 1.00 98.62 137 VAL A O 1
ATOM 1041 N N . GLU A 1 138 ? -33.397 -2.372 50.987 1.00 97.94 138 GLU A N 1
ATOM 1042 C CA . GLU A 1 138 ? -33.869 -3.738 51.175 1.00 97.94 138 GLU A CA 1
ATOM 1043 C C . GLU A 1 138 ? -34.872 -3.845 52.326 1.00 97.94 138 GLU A C 1
ATOM 1045 O O . GLU A 1 138 ? -34.744 -3.195 53.365 1.00 97.94 138 GLU A O 1
ATOM 1050 N N . MET A 1 139 ? -35.862 -4.708 52.128 1.00 97.31 139 MET A N 1
ATOM 1051 C CA . MET A 1 139 ? -36.763 -5.219 53.153 1.00 97.31 139 MET A CA 1
ATOM 1052 C C . MET A 1 139 ? -36.594 -6.736 53.166 1.00 97.31 139 MET A C 1
ATOM 1054 O O . MET A 1 139 ? -36.836 -7.382 52.149 1.00 97.31 139 MET A O 1
ATOM 1058 N N . LEU A 1 140 ? -36.154 -7.312 54.282 1.00 94.50 140 LEU A N 1
ATOM 1059 C CA . LEU A 1 140 ? -35.822 -8.730 54.396 1.00 94.50 140 LEU A CA 1
ATOM 1060 C C . LEU A 1 140 ? -36.690 -9.408 55.458 1.00 94.50 140 LEU A C 1
ATOM 1062 O O . LEU A 1 140 ? -36.817 -8.918 56.580 1.00 94.50 140 LEU A O 1
ATOM 1066 N N . GLY A 1 141 ? -37.244 -10.568 55.121 1.00 90.81 141 GLY A N 1
ATOM 1067 C CA . GLY A 1 141 ? -38.034 -11.386 56.032 1.00 90.81 141 GLY A CA 1
ATOM 1068 C C . GLY A 1 141 ? -38.555 -12.643 55.341 1.00 90.81 141 GLY A C 1
ATOM 1069 O O . GLY A 1 141 ? -37.822 -13.305 54.598 1.00 90.81 141 GLY A O 1
ATOM 1070 N N . ASP A 1 142 ? -39.835 -12.952 55.555 1.00 89.31 142 ASP A N 1
ATOM 1071 C CA . ASP A 1 142 ? -40.531 -14.023 54.823 1.00 89.31 142 ASP A CA 1
ATOM 1072 C C . ASP A 1 142 ? -40.769 -13.648 53.356 1.00 89.31 142 ASP A C 1
ATOM 1074 O O . ASP A 1 142 ? -40.691 -14.492 52.458 1.00 89.31 142 ASP A O 1
ATOM 1078 N N . VAL A 1 143 ? -41.000 -12.356 53.121 1.00 92.69 143 VAL A N 1
ATOM 1079 C CA . VAL A 1 143 ? -40.933 -11.718 51.809 1.00 92.69 143 VAL A CA 1
ATOM 1080 C C . VAL A 1 143 ? -39.730 -10.788 51.809 1.00 92.69 143 VAL A C 1
ATOM 1082 O O . VAL A 1 143 ? -39.526 -10.016 52.747 1.00 92.69 143 VAL A O 1
ATOM 1085 N N . GLU A 1 144 ? -38.938 -10.870 50.751 1.00 95.56 144 GLU A N 1
ATOM 1086 C CA . GLU A 1 144 ? -37.785 -10.018 50.515 1.00 95.56 144 GLU A CA 1
ATOM 1087 C C . GLU A 1 144 ? -38.073 -9.097 49.336 1.00 95.56 144 GLU A C 1
ATOM 1089 O O . GLU A 1 144 ? -38.538 -9.560 48.298 1.00 95.56 144 GLU A O 1
ATOM 1094 N N . VAL A 1 145 ? -37.783 -7.808 49.484 1.00 97.88 145 VAL A N 1
ATOM 1095 C CA . VAL A 1 145 ? -37.865 -6.816 48.409 1.00 97.88 145 VAL A CA 1
ATOM 1096 C C . VAL A 1 145 ? -36.557 -6.049 48.371 1.00 97.88 145 VAL A C 1
ATOM 1098 O O . VAL A 1 145 ? -36.065 -5.612 49.413 1.00 97.88 145 VAL A O 1
ATOM 1101 N N . ARG A 1 146 ? -35.991 -5.884 47.178 1.00 98.00 146 ARG A N 1
ATOM 1102 C CA . ARG A 1 146 ? -34.740 -5.159 46.955 1.00 98.00 146 ARG A CA 1
ATOM 1103 C C . ARG A 1 146 ? -34.886 -4.224 45.776 1.00 98.00 146 ARG A C 1
ATOM 1105 O O . ARG A 1 146 ? -35.408 -4.633 44.745 1.00 98.00 146 ARG A O 1
ATOM 1112 N N . LEU A 1 147 ? -34.417 -2.996 45.944 1.00 98.50 147 LEU A N 1
ATOM 1113 C CA . LEU A 1 147 ? -34.311 -2.007 44.881 1.00 98.50 147 LEU A CA 1
ATOM 1114 C C . LEU A 1 147 ? -32.874 -1.504 44.854 1.00 98.50 147 LEU A C 1
ATOM 1116 O O . LEU A 1 147 ? -32.411 -0.934 45.842 1.00 98.50 147 LEU A O 1
ATOM 1120 N N . ASN A 1 148 ? -32.198 -1.694 43.727 1.00 98.50 148 ASN A N 1
ATOM 1121 C CA . ASN A 1 148 ? -30.812 -1.289 43.535 1.00 98.50 148 ASN A CA 1
ATOM 1122 C C . ASN A 1 148 ? -30.702 -0.334 42.344 1.00 98.50 148 ASN A C 1
ATOM 1124 O O . ASN A 1 148 ? -31.427 -0.470 41.360 1.00 98.50 148 ASN A O 1
ATOM 1128 N N . GLY A 1 149 ? -29.788 0.627 42.431 1.00 98.06 149 GLY A N 1
ATOM 1129 C CA . GLY A 1 149 ? -29.447 1.562 41.367 1.00 98.06 149 GLY A CA 1
ATOM 1130 C C . GLY A 1 149 ? -27.943 1.605 41.131 1.00 98.06 149 GLY A C 1
ATOM 1131 O O . GLY A 1 149 ? -27.157 1.485 42.073 1.00 98.06 149 GLY A O 1
ATOM 1132 N N . TYR A 1 150 ? -27.564 1.788 39.870 1.00 98.00 150 TYR A N 1
ATOM 1133 C CA . TYR A 1 150 ? -26.197 1.689 39.376 1.00 98.00 150 TYR A CA 1
ATOM 1134 C C . TYR A 1 150 ? -25.897 2.863 38.450 1.00 98.00 150 TYR A C 1
ATOM 1136 O O . TYR A 1 150 ? -26.541 3.026 37.412 1.00 98.00 150 TYR A O 1
ATOM 1144 N N . LEU A 1 151 ? -24.912 3.677 38.816 1.00 97.56 151 LEU A N 1
ATOM 1145 C CA . LEU A 1 151 ? -24.514 4.861 38.066 1.00 97.56 151 LEU A CA 1
ATOM 1146 C C . LEU A 1 151 ? -23.045 4.749 37.644 1.00 97.56 151 LEU A C 1
ATOM 1148 O O . LEU A 1 151 ? -22.168 4.949 38.487 1.00 97.56 151 LEU A O 1
ATOM 1152 N N . PRO A 1 152 ? -22.751 4.427 36.371 1.00 97.50 152 PRO A N 1
ATOM 1153 C CA . PRO A 1 152 ? -21.408 4.534 35.823 1.00 97.50 152 PRO A CA 1
ATOM 1154 C C . PRO A 1 152 ? -20.878 5.960 35.993 1.00 97.50 152 PRO A C 1
ATOM 1156 O O . PRO A 1 152 ? -21.597 6.930 35.750 1.00 97.50 152 PRO A O 1
ATOM 1159 N N . ILE A 1 153 ? -19.625 6.091 36.420 1.00 96.31 153 ILE A N 1
ATOM 1160 C CA . ILE A 1 153 ? -18.961 7.381 36.635 1.00 96.31 153 ILE A CA 1
ATOM 1161 C C . ILE A 1 153 ? -17.632 7.435 35.878 1.00 96.31 153 ILE A C 1
ATOM 1163 O O . ILE A 1 153 ? -16.942 6.429 35.727 1.00 96.31 153 ILE A O 1
ATOM 1167 N N . GLY A 1 154 ? -17.257 8.629 35.418 1.00 94.19 154 GLY A N 1
ATOM 1168 C CA . GLY A 1 154 ? -16.083 8.817 34.564 1.00 94.19 154 GLY A CA 1
ATOM 1169 C C . GLY A 1 154 ? -16.372 8.464 33.104 1.00 94.19 154 GLY A C 1
ATOM 1170 O O . GLY A 1 154 ? -17.455 8.759 32.598 1.00 94.19 154 GLY A O 1
ATOM 1171 N N . ASN A 1 155 ? -15.399 7.856 32.426 1.00 92.50 155 ASN A N 1
ATOM 1172 C CA . ASN A 1 155 ? -15.544 7.431 31.036 1.00 92.50 155 ASN A CA 1
ATOM 1173 C C . ASN A 1 155 ? -16.370 6.140 30.978 1.00 92.50 155 ASN A C 1
ATOM 1175 O O . ASN A 1 155 ? -15.849 5.045 31.163 1.00 92.50 155 ASN A O 1
ATOM 1179 N N . SER A 1 156 ? -17.674 6.273 30.744 1.00 93.69 156 SER A N 1
ATOM 1180 C CA . SER A 1 156 ? -18.604 5.140 30.683 1.00 93.69 156 SER A CA 1
ATOM 1181 C C . SER A 1 156 ? -18.671 4.458 29.316 1.00 93.69 156 SER A C 1
ATOM 1183 O O . SER A 1 156 ? -19.339 3.440 29.208 1.00 93.69 156 SER A O 1
ATOM 1185 N N . ARG A 1 157 ? -17.985 4.986 28.295 1.00 95.94 157 ARG A N 1
ATOM 1186 C CA . ARG A 1 157 ? -17.798 4.363 26.977 1.00 95.94 157 ARG A CA 1
ATOM 1187 C C . ARG A 1 157 ? -16.364 4.596 26.520 1.00 95.94 157 ARG A C 1
ATOM 1189 O O . ARG A 1 157 ? -15.951 5.752 26.411 1.00 95.94 157 ARG A O 1
ATOM 1196 N N . GLN A 1 158 ? -15.614 3.528 26.292 1.00 95.81 158 GLN A N 1
ATOM 1197 C CA . GLN A 1 158 ? -14.185 3.573 25.976 1.00 95.81 158 GLN A CA 1
ATOM 1198 C C . GLN A 1 158 ? -13.893 2.714 24.743 1.00 95.81 158 GLN A C 1
ATOM 1200 O O . GLN A 1 158 ? -14.623 1.768 24.469 1.00 95.81 158 GLN A O 1
ATOM 1205 N N . LEU A 1 159 ? -12.901 3.114 23.944 1.00 93.31 159 LEU A N 1
ATOM 1206 C CA . LEU A 1 159 ? -12.497 2.388 22.737 1.00 93.31 159 LEU A CA 1
ATOM 1207 C C . LEU A 1 159 ? -11.680 1.164 23.164 1.00 93.31 159 LEU A C 1
ATOM 1209 O O . LEU A 1 159 ? -10.698 1.336 23.878 1.00 93.31 159 LEU A O 1
ATOM 1213 N N . ALA A 1 160 ? -12.086 -0.024 22.7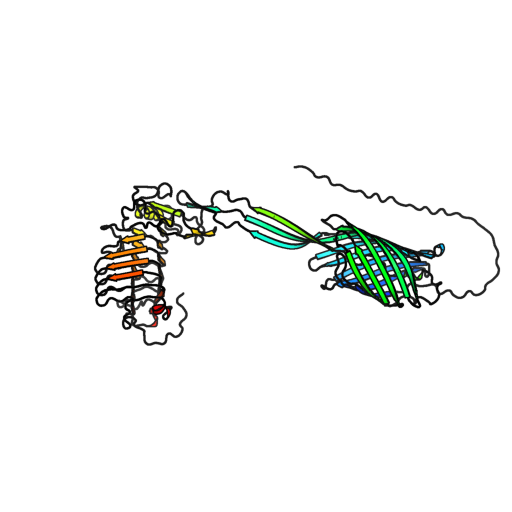30 1.00 93.12 160 ALA A N 1
ATOM 1214 C CA . ALA A 1 160 ? -11.351 -1.269 22.930 1.00 93.12 160 ALA A CA 1
ATOM 1215 C C . ALA A 1 160 ? -10.409 -1.524 21.747 1.00 93.12 160 ALA A C 1
ATOM 1217 O O . ALA A 1 160 ? -9.197 -1.587 21.920 1.00 93.12 160 ALA A O 1
ATOM 1218 N N . ASP A 1 161 ? -10.946 -1.506 20.522 1.00 93.06 161 ASP A N 1
ATOM 1219 C CA . ASP A 1 161 ? -10.159 -1.727 19.306 1.00 93.06 161 ASP A CA 1
ATOM 1220 C C . ASP A 1 161 ? -10.556 -0.775 18.165 1.00 93.06 161 ASP A C 1
ATOM 1222 O O . ASP A 1 161 ? -11.658 -0.222 18.111 1.00 93.06 161 ASP A O 1
ATOM 1226 N N . SER A 1 162 ? -9.635 -0.551 17.229 1.00 91.44 162 SER A N 1
ATOM 1227 C CA . SER A 1 162 ? -9.866 0.222 16.014 1.00 91.44 162 SER A CA 1
ATOM 1228 C C . SER A 1 162 ? -9.044 -0.329 14.854 1.00 91.44 162 SER A C 1
ATOM 1230 O O . SER A 1 162 ? -7.820 -0.203 14.825 1.00 91.44 162 SER A O 1
ATOM 1232 N N . SER A 1 163 ? -9.728 -0.789 13.809 1.00 86.00 163 SER A N 1
ATOM 1233 C CA . SER A 1 163 ? -9.109 -1.236 12.561 1.00 86.00 163 SER A CA 1
ATOM 1234 C C . SER A 1 163 ? -9.513 -0.351 11.380 1.00 86.00 163 SER A C 1
ATOM 1236 O O . SER A 1 163 ? -10.582 0.263 11.350 1.00 86.00 163 SER A O 1
ATOM 1238 N N . SER A 1 164 ? -8.626 -0.213 10.394 1.00 81.31 164 SER A N 1
ATOM 1239 C CA . SER A 1 164 ? -8.874 0.585 9.188 1.00 81.31 164 SER A CA 1
ATOM 1240 C C . SER A 1 164 ? -8.380 -0.152 7.952 1.00 81.31 164 SER A C 1
ATOM 1242 O O . SER A 1 164 ? -7.229 -0.575 7.898 1.00 81.31 164 SER A O 1
ATOM 1244 N N . THR A 1 165 ? -9.245 -0.280 6.947 1.00 78.12 165 THR A N 1
ATOM 1245 C CA . THR A 1 165 ? -8.918 -0.888 5.652 1.00 78.12 165 THR A CA 1
ATOM 1246 C C . THR A 1 165 ? -9.190 0.112 4.536 1.00 78.12 165 THR A C 1
ATOM 1248 O O . THR A 1 165 ? -10.289 0.661 4.444 1.00 78.12 165 THR A O 1
ATOM 1251 N N . SER A 1 166 ? -8.202 0.343 3.671 1.00 69.00 166 SER A N 1
ATOM 1252 C CA . SER A 1 166 ? -8.350 1.149 2.458 1.00 69.00 166 SER A CA 1
ATOM 1253 C C . SER A 1 166 ? -8.459 0.259 1.217 1.00 69.00 166 SER A C 1
ATOM 1255 O O . SER A 1 166 ? -7.808 -0.778 1.103 1.00 69.00 166 SER A O 1
ATOM 1257 N N . THR A 1 167 ? -9.321 0.631 0.274 1.00 64.81 167 THR A N 1
ATOM 1258 C CA . THR A 1 167 ? -9.515 -0.066 -1.006 1.00 64.81 167 THR A CA 1
ATOM 1259 C C . THR A 1 167 ? -9.637 0.965 -2.128 1.00 64.81 167 THR A C 1
ATOM 1261 O O . THR A 1 167 ? -10.512 1.822 -2.079 1.00 64.81 167 THR A O 1
ATOM 1264 N N . GLY A 1 168 ? -8.778 0.892 -3.152 1.00 61.22 168 GLY A N 1
ATOM 1265 C CA . GLY A 1 168 ? -8.706 1.900 -4.228 1.00 61.22 168 GLY A CA 1
ATOM 1266 C C . GLY A 1 168 ? -7.833 3.121 -3.881 1.00 61.22 168 GLY A C 1
ATOM 1267 O O . GLY A 1 168 ? -7.448 3.298 -2.729 1.00 61.22 168 GLY A O 1
ATOM 1268 N N . GLY A 1 169 ? -7.470 3.931 -4.889 1.00 56.59 169 GLY A N 1
ATOM 1269 C CA . GLY A 1 169 ? -6.624 5.137 -4.744 1.00 56.59 169 GLY A CA 1
ATOM 1270 C C . GLY A 1 169 ? -5.310 5.167 -5.551 1.00 56.59 169 GLY A C 1
ATOM 1271 O O . GLY A 1 169 ? -4.811 6.246 -5.842 1.00 56.59 169 GLY A O 1
ATOM 1272 N N . ASN A 1 170 ? -4.776 4.012 -5.979 1.00 60.16 170 ASN A N 1
ATOM 1273 C CA . ASN A 1 170 ? -3.510 3.911 -6.744 1.00 60.16 170 ASN A CA 1
ATOM 1274 C C . ASN A 1 170 ? -3.678 3.388 -8.184 1.00 60.16 170 ASN A C 1
ATOM 1276 O O . ASN A 1 170 ? -2.715 2.969 -8.833 1.00 60.16 170 ASN A O 1
ATOM 1280 N N . THR A 1 171 ? -4.907 3.369 -8.701 1.00 67.44 171 THR A N 1
ATOM 1281 C CA . THR A 1 171 ? -5.152 2.911 -10.074 1.00 67.44 171 THR A CA 1
ATOM 1282 C C . THR A 1 171 ? -5.069 4.101 -11.015 1.00 67.44 171 THR A C 1
ATOM 1284 O O . THR A 1 171 ? -5.920 4.985 -10.954 1.00 67.44 171 THR A O 1
ATOM 1287 N N . VAL A 1 172 ? -4.060 4.117 -11.889 1.00 70.88 172 VAL A N 1
ATOM 1288 C CA . VAL A 1 172 ? -4.048 5.025 -13.043 1.00 70.88 172 VAL A CA 1
ATOM 1289 C C . VAL A 1 172 ? -5.144 4.547 -13.990 1.00 70.88 172 VAL A C 1
ATOM 1291 O O . VAL A 1 172 ? -5.075 3.440 -14.520 1.00 70.88 172 VAL A O 1
ATOM 1294 N N . THR A 1 173 ? -6.180 5.365 -14.119 1.00 75.19 173 THR A N 1
ATOM 1295 C CA . THR A 1 173 ? -7.337 5.132 -14.992 1.00 75.19 173 THR A CA 1
ATOM 1296 C C . THR A 1 173 ? -7.070 5.603 -16.416 1.00 75.19 173 THR A C 1
ATOM 1298 O O . THR A 1 173 ? -7.575 5.002 -17.359 1.00 75.19 173 THR A O 1
ATOM 1301 N N . GLU A 1 174 ? -6.222 6.620 -16.569 1.00 81.62 174 GLU A N 1
ATOM 1302 C CA . GLU A 1 174 ? -5.788 7.157 -17.853 1.00 81.62 174 GLU A CA 1
ATOM 1303 C C . GLU A 1 174 ? -4.403 7.799 -17.706 1.00 81.62 174 GLU A C 1
ATOM 1305 O O . GLU A 1 174 ? -4.063 8.353 -16.657 1.00 81.62 174 GLU A O 1
ATOM 1310 N N . SER A 1 175 ? -3.607 7.723 -18.768 1.00 89.00 175 SER A N 1
ATOM 1311 C CA . SER A 1 175 ? -2.355 8.457 -18.920 1.00 89.00 175 SER A CA 1
ATOM 1312 C C . SER A 1 175 ? -2.417 9.244 -20.223 1.00 89.00 175 SER A C 1
ATOM 1314 O O . SER A 1 175 ? -2.755 8.664 -21.257 1.00 89.00 175 SER A O 1
ATOM 1316 N N . ILE A 1 176 ? -2.070 10.526 -20.194 1.00 91.06 176 ILE A N 1
ATOM 1317 C CA 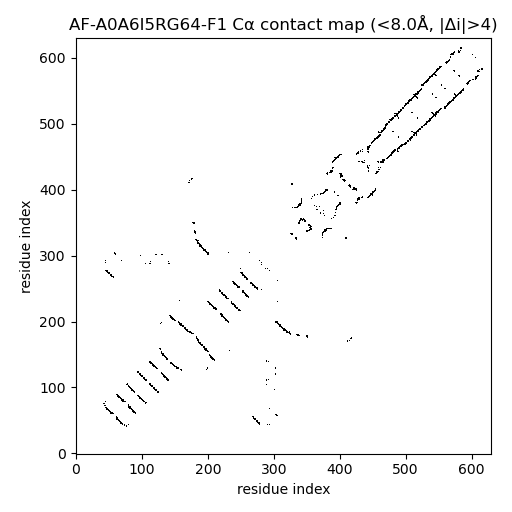. ILE A 1 176 ? -2.119 11.412 -21.362 1.00 91.06 176 ILE A CA 1
ATOM 1318 C C . ILE A 1 176 ? -0.869 12.289 -21.417 1.00 91.06 176 ILE A C 1
ATOM 1320 O O . ILE A 1 176 ? -0.346 12.697 -20.383 1.00 91.06 176 ILE A O 1
ATOM 1324 N N . PHE A 1 177 ? -0.373 12.568 -22.621 1.00 94.75 177 PHE A N 1
ATOM 1325 C CA . PHE A 1 177 ? 0.666 13.576 -22.805 1.00 94.75 177 PHE A CA 1
ATOM 1326 C C . PHE A 1 177 ? 0.037 14.958 -22.962 1.00 94.75 177 PHE A C 1
ATOM 1328 O O . PHE A 1 177 ? -0.961 15.117 -23.663 1.00 94.75 177 PHE A O 1
ATOM 1335 N N . THR A 1 178 ? 0.620 15.958 -22.309 1.00 93.19 178 THR A N 1
ATOM 1336 C CA . THR A 1 178 ? 0.250 17.365 -22.491 1.00 93.19 178 THR A CA 1
ATOM 1337 C C . THR A 1 178 ? 1.505 18.217 -22.412 1.00 93.19 178 THR A C 1
ATOM 1339 O O . THR A 1 178 ? 2.217 18.185 -21.402 1.00 93.19 178 THR A O 1
ATOM 1342 N N . GLY A 1 179 ? 1.810 18.962 -23.474 1.00 93.75 179 GLY A N 1
ATOM 1343 C CA . GLY A 1 179 ? 3.087 19.658 -23.587 1.00 93.75 179 GLY A CA 1
ATOM 1344 C C . GLY A 1 179 ? 4.262 18.674 -23.535 1.00 93.75 179 GLY A C 1
ATOM 1345 O O . GLY A 1 179 ? 4.315 17.718 -24.304 1.00 93.75 179 GLY A O 1
ATOM 1346 N N . ASN A 1 180 ? 5.196 18.893 -22.604 1.00 94.88 180 ASN A N 1
ATOM 1347 C CA . ASN A 1 180 ? 6.325 17.991 -22.337 1.00 94.88 180 ASN A CA 1
ATOM 1348 C C . ASN A 1 180 ? 6.115 17.110 -21.093 1.00 94.88 180 ASN A C 1
ATOM 1350 O O . ASN A 1 180 ? 7.087 16.664 -20.486 1.00 94.88 180 ASN A O 1
ATOM 1354 N N . SER A 1 181 ? 4.878 16.903 -20.642 1.00 94.50 181 SER A N 1
ATOM 1355 C CA . SER A 1 181 ? 4.589 16.172 -19.405 1.00 94.50 181 SER A CA 1
ATOM 1356 C C . SER A 1 181 ? 3.668 14.983 -19.641 1.00 94.50 181 SER A C 1
ATOM 1358 O O . SER A 1 181 ? 2.771 15.020 -20.482 1.00 94.50 181 SER A O 1
ATOM 1360 N N . LEU A 1 182 ? 3.873 13.935 -18.843 1.00 94.56 182 LEU A N 1
ATOM 1361 C CA . LEU A 1 182 ? 2.934 12.828 -18.710 1.00 94.56 182 LEU A CA 1
ATOM 1362 C C . LEU A 1 182 ? 1.996 13.113 -17.539 1.00 94.56 182 LEU A C 1
ATOM 1364 O O . LEU A 1 182 ? 2.442 13.304 -16.409 1.00 94.56 182 LEU A O 1
ATOM 1368 N N . LEU A 1 183 ? 0.704 13.130 -17.818 1.00 91.75 183 LEU A N 1
ATOM 1369 C CA . LEU A 1 183 ? -0.360 13.362 -16.859 1.00 91.75 183 LEU A CA 1
ATOM 1370 C C . LEU A 1 183 ? -1.069 12.050 -16.526 1.00 91.75 183 LEU A C 1
ATOM 1372 O O . LEU A 1 183 ? -1.368 11.256 -17.419 1.00 91.75 183 LEU A O 1
ATOM 1376 N N . LEU A 1 184 ? -1.344 11.828 -15.240 1.00 88.69 184 LEU A N 1
ATOM 1377 C CA . LEU A 1 184 ? -1.967 10.615 -14.716 1.00 88.69 184 LEU A CA 1
ATOM 1378 C C . LEU A 1 184 ? -3.316 10.944 -14.073 1.00 88.69 184 LEU A C 1
ATOM 1380 O O . LEU A 1 184 ? -3.388 11.733 -13.130 1.00 88.69 184 LEU A O 1
ATOM 1384 N N . ALA A 1 185 ? -4.382 10.299 -14.544 1.00 83.31 185 ALA A N 1
ATOM 1385 C CA . ALA A 1 185 ? -5.690 10.344 -13.902 1.00 83.31 185 ALA A CA 1
ATOM 1386 C C . ALA A 1 185 ? -5.817 9.183 -12.906 1.00 83.31 185 ALA A C 1
ATOM 1388 O O . ALA A 1 185 ? -5.807 8.008 -13.291 1.00 83.31 185 ALA A O 1
ATOM 1389 N N . MET A 1 186 ? -5.941 9.499 -11.618 1.00 74.62 186 MET A N 1
ATOM 1390 C CA . MET A 1 186 ? -5.993 8.513 -10.532 1.00 74.62 186 MET A CA 1
ATOM 1391 C C . MET A 1 186 ? -7.441 8.204 -10.140 1.00 74.62 186 MET A C 1
ATOM 1393 O O . MET A 1 186 ? -8.218 9.119 -9.891 1.00 74.62 186 MET A O 1
ATOM 1397 N N . GLY A 1 187 ? -7.807 6.924 -10.044 1.00 65.44 187 GLY A N 1
ATOM 1398 C CA . GLY A 1 187 ? -9.121 6.490 -9.557 1.00 65.44 187 GLY A CA 1
ATOM 1399 C C . GLY A 1 187 ? -9.295 6.696 -8.044 1.00 65.44 187 GLY A C 1
ATOM 1400 O O . GLY A 1 187 ? -8.336 6.559 -7.286 1.00 65.44 187 GLY A O 1
ATOM 1401 N N . GLY A 1 188 ? -10.526 6.989 -7.605 1.00 64.06 188 GLY A N 1
ATOM 1402 C CA . GLY A 1 188 ? -10.875 7.180 -6.187 1.00 64.06 188 GLY A CA 1
ATOM 1403 C C . GLY A 1 188 ? -10.740 5.907 -5.332 1.00 64.06 188 GLY A C 1
ATOM 1404 O O . GLY A 1 188 ? -10.511 4.811 -5.853 1.00 64.06 188 GLY A O 1
ATOM 1405 N N . GLY A 1 189 ? -10.892 6.049 -4.012 1.00 67.00 189 GLY A N 1
ATOM 1406 C CA . GLY A 1 189 ? -10.766 4.954 -3.041 1.00 67.00 189 GLY A CA 1
ATOM 1407 C C . GLY A 1 189 ? -11.720 5.088 -1.853 1.00 67.00 189 GLY A C 1
ATOM 1408 O O . GLY A 1 189 ? -12.279 6.150 -1.599 1.00 67.00 189 GLY A O 1
ATOM 1409 N N . THR A 1 190 ? -11.917 4.008 -1.108 1.00 70.00 190 THR A N 1
ATOM 1410 C CA . THR A 1 190 ? -12.758 3.956 0.092 1.00 70.00 190 THR A CA 1
ATOM 1411 C C . THR A 1 190 ? -11.909 3.537 1.282 1.00 70.00 190 THR A C 1
ATOM 1413 O O . THR A 1 190 ? -11.185 2.546 1.209 1.00 70.00 190 THR A O 1
ATOM 1416 N N . THR A 1 191 ? -12.032 4.263 2.388 1.00 78.44 191 THR A N 1
ATOM 1417 C CA . THR A 1 191 ? -11.477 3.879 3.688 1.00 78.44 191 THR A CA 1
ATOM 1418 C C . THR A 1 191 ? -12.628 3.458 4.590 1.00 78.44 191 THR A C 1
ATOM 1420 O O . THR A 1 191 ? -13.545 4.240 4.830 1.00 78.44 191 THR A O 1
ATOM 1423 N N . THR A 1 192 ? -12.592 2.220 5.075 1.00 83.50 192 THR A N 1
ATOM 1424 C CA . THR A 1 192 ? -13.534 1.705 6.074 1.00 83.50 192 THR A CA 1
ATOM 1425 C C . THR A 1 192 ? -12.815 1.592 7.408 1.00 83.50 192 THR A C 1
ATOM 1427 O O . THR A 1 192 ? -11.795 0.908 7.495 1.00 83.50 192 THR A O 1
ATOM 1430 N N . THR A 1 193 ? -13.352 2.244 8.431 1.00 85.62 193 THR A N 1
ATOM 1431 C CA . THR A 1 193 ? -12.851 2.204 9.804 1.00 85.62 193 THR A CA 1
ATOM 1432 C C . THR A 1 193 ? -13.885 1.519 10.685 1.00 85.62 193 THR A C 1
ATOM 1434 O O . THR A 1 193 ? -15.032 1.959 10.752 1.00 85.62 193 THR A O 1
ATOM 1437 N N . VAL A 1 194 ? -13.480 0.449 11.362 1.00 90.81 194 VAL A N 1
ATOM 1438 C CA . VAL A 1 194 ? -14.303 -0.273 12.338 1.00 90.81 194 VAL A CA 1
ATOM 1439 C C . VAL A 1 194 ? -13.733 0.016 13.719 1.00 90.81 194 VAL A C 1
ATOM 1441 O O . VAL A 1 194 ? -12.531 -0.139 13.928 1.00 90.81 194 VAL A O 1
ATOM 1444 N N . ARG A 1 195 ? -14.577 0.478 14.640 1.00 90.62 195 ARG A N 1
ATOM 1445 C CA . ARG A 1 195 ? -14.207 0.784 16.025 1.00 90.62 195 ARG A CA 1
ATOM 1446 C C . ARG A 1 195 ? -15.066 -0.039 16.969 1.00 90.62 195 ARG A C 1
ATOM 1448 O O . ARG A 1 195 ? -16.288 -0.011 16.854 1.00 90.62 195 ARG A O 1
ATOM 1455 N N . GLU A 1 196 ? -14.433 -0.723 17.904 1.00 94.50 196 GLU A N 1
ATOM 1456 C CA . GLU A 1 196 ? -15.098 -1.476 18.959 1.00 94.50 196 GLU A CA 1
ATOM 1457 C C . GLU A 1 196 ? -15.006 -0.696 20.267 1.00 94.50 196 GLU A C 1
ATOM 1459 O O . GLU A 1 196 ? -13.949 -0.182 20.633 1.00 94.50 196 GLU A O 1
ATOM 1464 N N . PHE A 1 197 ? -16.130 -0.558 20.956 1.00 95.88 197 PHE A N 1
ATOM 1465 C CA . PHE A 1 197 ? -16.245 0.170 22.208 1.00 95.88 197 PHE A CA 1
ATOM 1466 C C . PHE A 1 197 ? -16.798 -0.735 23.295 1.00 95.88 197 PHE A C 1
ATOM 1468 O O . PHE A 1 197 ? -17.712 -1.519 23.060 1.00 95.88 197 PHE A O 1
ATOM 1475 N N . GLU A 1 198 ? -16.316 -0.530 24.509 1.00 96.88 198 GLU A N 1
ATOM 1476 C CA . GLU A 1 198 ? -16.885 -1.096 25.721 1.00 96.88 198 GLU A CA 1
ATOM 1477 C C . GLU A 1 198 ? -17.614 0.000 26.495 1.00 96.88 198 GLU A C 1
ATOM 1479 O O . GLU A 1 198 ? -17.076 1.091 26.731 1.00 96.88 198 GLU A O 1
ATOM 1484 N N . ALA A 1 199 ? -18.854 -0.275 26.888 1.00 96.88 199 ALA A N 1
ATOM 1485 C CA . ALA A 1 199 ? -19.698 0.664 27.606 1.00 96.88 199 ALA A CA 1
ATOM 1486 C C . ALA A 1 199 ? -20.169 0.095 28.947 1.00 96.88 199 ALA A C 1
ATOM 1488 O O . ALA A 1 199 ? -20.831 -0.938 29.008 1.00 96.88 199 ALA A O 1
ATOM 1489 N N . ALA A 1 200 ? -19.888 0.812 30.036 1.00 97.06 200 ALA A N 1
ATOM 1490 C CA . ALA A 1 200 ? -20.428 0.489 31.348 1.00 97.06 200 ALA A CA 1
ATOM 1491 C C . ALA A 1 200 ? -21.933 0.764 31.394 1.00 97.06 200 ALA A C 1
ATOM 1493 O O . ALA A 1 200 ? -22.395 1.874 31.112 1.00 97.06 200 ALA A O 1
ATOM 1494 N N . VAL A 1 201 ? -22.689 -0.242 31.817 1.00 97.25 201 VAL A N 1
ATOM 1495 C CA . VAL A 1 201 ? -24.149 -0.203 31.848 1.00 97.25 201 VAL A CA 1
ATOM 1496 C C . VAL A 1 201 ? -24.637 0.306 33.200 1.00 97.25 201 VAL A C 1
ATOM 1498 O O . VAL A 1 201 ? -24.379 -0.296 34.248 1.00 97.25 201 VAL A O 1
ATOM 1501 N N . GLY A 1 202 ? -25.345 1.435 33.176 1.00 96.69 202 GLY A N 1
ATOM 1502 C CA . GLY A 1 202 ? -26.091 1.941 34.326 1.00 96.69 202 GLY A CA 1
ATOM 1503 C C . GLY A 1 202 ? -27.498 1.372 34.380 1.00 96.69 202 GLY A C 1
ATOM 1504 O O . GLY A 1 202 ? -27.949 0.733 33.434 1.00 96.69 202 GLY A O 1
ATOM 1505 N N . GLY A 1 203 ? -28.213 1.589 35.480 1.00 96.94 203 GLY A N 1
ATOM 1506 C CA . GLY A 1 203 ? -29.579 1.090 35.565 1.00 96.94 203 GLY A CA 1
ATOM 1507 C C . GLY A 1 203 ? -30.175 1.012 36.956 1.00 96.94 203 GLY A C 1
ATOM 1508 O O . GLY A 1 203 ? -29.607 1.493 37.937 1.00 96.94 203 GLY A O 1
ATOM 1509 N N . VAL A 1 204 ? -31.341 0.374 37.021 1.00 98.12 204 VAL A N 1
ATOM 1510 C CA . VAL A 1 204 ? -32.052 0.047 38.261 1.00 98.12 204 VAL A CA 1
ATOM 1511 C C . VAL A 1 204 ? -32.635 -1.360 38.182 1.00 98.12 204 VAL A C 1
ATOM 1513 O O . VAL A 1 204 ? -33.088 -1.780 37.117 1.00 98.12 204 VAL A O 1
ATOM 1516 N N . ASP A 1 205 ? -32.666 -2.078 39.302 1.00 97.50 205 ASP A N 1
ATOM 1517 C CA . ASP A 1 205 ? -33.352 -3.368 39.420 1.00 97.50 205 ASP A CA 1
ATOM 1518 C C . ASP A 1 205 ? -34.266 -3.417 40.644 1.00 97.50 205 ASP A C 1
ATOM 1520 O O . ASP A 1 205 ? -33.959 -2.841 41.686 1.00 97.50 205 ASP A O 1
ATOM 1524 N N . LEU A 1 206 ? -35.405 -4.094 40.488 1.00 98.31 206 LEU A N 1
ATOM 1525 C CA . LEU A 1 206 ? -36.349 -4.423 41.549 1.00 98.31 206 LEU A CA 1
ATOM 1526 C C . LEU A 1 206 ? -36.512 -5.942 41.593 1.00 98.31 206 LEU A C 1
ATOM 1528 O O . LEU A 1 206 ? -36.955 -6.540 40.612 1.00 98.31 206 LEU A O 1
ATOM 1532 N N . GLU A 1 207 ? -36.223 -6.556 42.735 1.00 98.00 207 GLU A N 1
ATOM 1533 C CA . GLU A 1 207 ? -36.381 -7.994 42.959 1.00 98.00 207 GLU A CA 1
ATOM 1534 C C . GLU A 1 207 ? -37.291 -8.251 44.165 1.00 98.00 207 GLU A C 1
ATOM 1536 O O . GLU A 1 207 ? -37.149 -7.622 45.216 1.00 98.00 207 GLU A O 1
ATOM 1541 N N . VAL A 1 208 ? -38.217 -9.199 44.020 1.00 98.25 208 VAL A N 1
ATOM 1542 C CA . VAL A 1 208 ? -39.083 -9.699 45.092 1.00 98.25 208 VAL A CA 1
ATOM 1543 C C . VAL A 1 208 ? -38.873 -11.200 45.231 1.00 98.25 208 VAL A C 1
ATOM 1545 O O . VAL A 1 208 ? -38.821 -11.918 44.232 1.00 98.25 208 VAL A O 1
ATOM 1548 N N . GLY A 1 209 ? -38.772 -11.702 46.457 1.00 96.75 209 GLY A N 1
ATOM 1549 C CA . GLY A 1 209 ? -38.614 -13.129 46.697 1.00 96.75 209 GLY A CA 1
ATOM 1550 C C . GLY A 1 209 ? -39.225 -13.622 47.992 1.00 96.75 209 GLY A C 1
ATOM 1551 O O . GLY A 1 209 ? -39.604 -12.854 48.871 1.00 96.75 209 GLY A O 1
ATOM 1552 N N . THR A 1 210 ? -39.328 -14.939 48.097 1.00 95.12 210 THR A N 1
ATOM 1553 C CA . THR A 1 210 ? -39.857 -15.619 49.278 1.00 95.12 210 THR A CA 1
ATOM 1554 C C . THR A 1 210 ? -39.242 -17.006 49.430 1.00 95.12 210 THR A C 1
ATOM 1556 O O . THR A 1 210 ? -38.572 -17.522 48.527 1.00 95.12 210 THR A O 1
ATOM 1559 N N . ARG A 1 211 ? -39.455 -17.621 50.592 1.00 93.06 211 ARG A N 1
ATOM 1560 C CA . ARG A 1 211 ? -39.035 -18.993 50.869 1.00 93.06 211 ARG A CA 1
ATOM 1561 C C . ARG A 1 211 ? -40.012 -19.971 50.223 1.00 93.06 211 ARG A C 1
ATOM 1563 O O . ARG A 1 211 ? -41.213 -19.880 50.440 1.00 93.06 211 ARG A O 1
ATOM 1570 N N . LEU A 1 212 ? -39.483 -20.902 49.437 1.00 94.38 212 LEU A N 1
ATOM 1571 C CA . LEU A 1 212 ? -40.264 -21.934 48.753 1.00 94.38 212 LEU A CA 1
ATOM 1572 C C . LEU A 1 212 ? -40.285 -23.243 49.541 1.00 94.38 212 LEU A C 1
ATOM 1574 O O . LEU A 1 212 ? -41.294 -23.939 49.560 1.00 94.38 212 LEU A O 1
ATOM 1578 N N . PHE A 1 213 ? -39.154 -23.587 50.159 1.00 93.19 213 PHE A N 1
ATOM 1579 C CA . PHE A 1 213 ? -38.978 -24.825 50.907 1.00 93.19 213 PHE A CA 1
ATOM 1580 C C . PHE A 1 213 ? -37.881 -24.651 51.964 1.00 93.19 213 PHE A C 1
ATOM 1582 O O . PHE A 1 213 ? -36.953 -23.863 51.770 1.00 93.19 213 PHE A O 1
ATOM 1589 N N . ASP A 1 214 ? -37.964 -25.380 53.069 1.00 89.81 214 ASP A N 1
ATOM 1590 C CA . ASP A 1 214 ? -36.967 -25.404 54.137 1.00 89.81 214 ASP A CA 1
ATOM 1591 C C . ASP A 1 214 ? -36.668 -26.836 54.596 1.00 89.81 214 ASP A C 1
ATOM 1593 O O . ASP A 1 214 ? -37.479 -27.749 54.449 1.00 89.81 214 ASP A O 1
ATOM 1597 N N . TRP A 1 215 ? -35.456 -27.054 55.104 1.00 88.75 215 TRP A N 1
ATOM 1598 C CA . TRP A 1 215 ? -35.004 -28.346 55.622 1.00 88.75 215 TRP A CA 1
ATOM 1599 C C . TRP A 1 215 ? -34.047 -28.159 56.798 1.00 88.75 215 TRP A C 1
ATOM 1601 O O . TRP A 1 215 ? -33.643 -27.044 57.137 1.00 88.75 215 TRP A O 1
ATOM 1611 N N . GLU A 1 216 ? -33.653 -29.263 57.442 1.00 84.31 216 GLU A N 1
ATOM 1612 C CA . GLU A 1 216 ? -32.701 -29.196 58.549 1.00 84.31 216 GLU A CA 1
ATOM 1613 C C . GLU A 1 216 ? -31.355 -28.627 58.068 1.00 84.31 216 GLU A C 1
ATOM 1615 O O . GLU A 1 216 ? -30.588 -29.279 57.361 1.00 84.31 216 GLU A O 1
ATOM 1620 N N . GLY A 1 217 ? -31.069 -27.388 58.473 1.00 77.25 217 GLY A N 1
ATOM 1621 C CA . GLY A 1 217 ? -29.814 -26.705 58.173 1.00 77.25 217 GLY A CA 1
ATOM 1622 C C . GLY A 1 217 ? -29.774 -25.932 56.851 1.00 77.25 217 GLY A C 1
ATOM 1623 O O . GLY A 1 217 ? -28.681 -25.482 56.499 1.00 77.25 217 GLY A O 1
ATOM 1624 N N . GLY A 1 218 ? -30.906 -25.742 56.158 1.00 85.75 218 GLY A N 1
ATOM 1625 C CA . GLY A 1 218 ? -30.952 -25.003 54.893 1.00 85.75 218 GLY A CA 1
ATOM 1626 C C . GLY A 1 218 ? -32.343 -24.545 54.438 1.00 85.75 218 GLY A C 1
ATOM 1627 O O . GLY A 1 218 ? -33.361 -24.907 55.025 1.00 85.75 218 GLY A O 1
ATOM 1628 N N . ASP A 1 219 ? -32.377 -23.707 53.400 1.00 90.19 219 ASP A N 1
ATOM 1629 C CA . ASP A 1 219 ? -33.604 -23.202 52.774 1.00 90.19 219 ASP A CA 1
ATOM 1630 C C . ASP A 1 219 ? -33.449 -22.991 51.257 1.00 90.19 219 ASP A C 1
ATOM 1632 O O . ASP A 1 219 ? -32.351 -22.760 50.748 1.00 90.19 219 ASP A O 1
ATOM 1636 N N . LEU A 1 220 ? -34.562 -23.080 50.525 1.00 94.44 220 LEU A N 1
ATOM 1637 C CA . LEU A 1 220 ? -34.680 -22.742 49.107 1.00 94.44 220 LEU A CA 1
ATOM 1638 C C . LEU A 1 220 ? -35.583 -21.519 48.973 1.00 94.44 220 LEU A C 1
ATOM 1640 O O . LEU A 1 220 ? -36.721 -21.505 49.450 1.00 94.44 220 LEU A O 1
ATOM 1644 N N . ARG A 1 221 ? -35.084 -20.502 48.277 1.00 95.06 221 ARG A N 1
ATOM 1645 C CA . ARG A 1 221 ? -35.793 -19.254 47.999 1.00 95.06 221 ARG A CA 1
ATOM 1646 C C . ARG A 1 221 ? -35.944 -19.037 46.504 1.00 95.06 221 ARG A C 1
ATOM 1648 O O . ARG A 1 221 ? -35.061 -19.399 45.725 1.00 95.06 221 ARG A O 1
ATOM 1655 N N . GLY A 1 222 ? -37.069 -18.442 46.132 1.00 97.69 222 GLY A N 1
ATOM 1656 C CA . GLY A 1 222 ? -37.383 -18.035 44.770 1.00 97.69 222 GLY A CA 1
ATOM 1657 C C . GLY A 1 222 ? -37.509 -16.525 44.680 1.00 97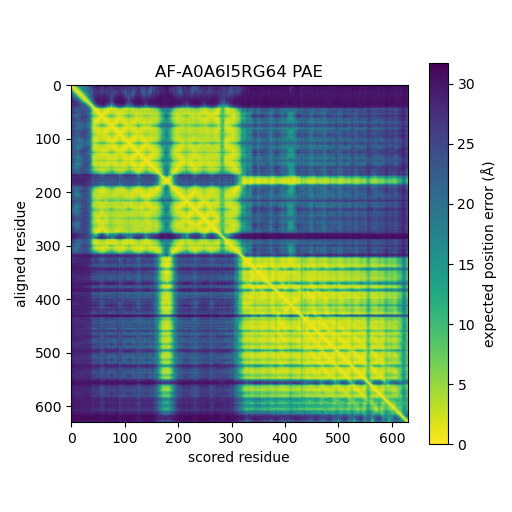.69 222 GLY A C 1
ATOM 1658 O O . GLY A 1 222 ? -38.052 -15.896 45.589 1.00 97.69 222 GLY A O 1
ATOM 1659 N N . TYR A 1 223 ? -37.021 -15.971 43.579 1.00 97.88 223 TYR A N 1
ATOM 1660 C CA . TYR A 1 223 ? -36.992 -14.543 43.302 1.00 97.88 223 TYR A CA 1
ATOM 1661 C C . TYR A 1 223 ? -37.468 -14.267 41.881 1.00 97.88 223 TYR A C 1
ATOM 1663 O O . TYR A 1 223 ? -37.174 -15.031 40.958 1.00 97.88 223 TYR A O 1
ATOM 1671 N N . ALA A 1 224 ? -38.169 -13.153 41.712 1.00 98.19 224 ALA A N 1
ATOM 1672 C CA . ALA A 1 224 ? -38.542 -12.599 40.423 1.00 98.19 224 ALA A CA 1
ATOM 1673 C C . ALA A 1 224 ? -38.375 -11.079 40.457 1.00 98.19 224 ALA A C 1
ATOM 1675 O O . ALA A 1 224 ? -38.641 -10.434 41.473 1.00 98.19 224 ALA A O 1
ATOM 1676 N N . GLY A 1 225 ? -37.940 -10.502 39.346 1.00 97.31 225 GLY A N 1
ATOM 1677 C CA . GLY A 1 225 ? -37.643 -9.084 39.274 1.00 97.31 225 GLY A CA 1
ATOM 1678 C C . GLY A 1 225 ? -37.643 -8.531 37.861 1.00 97.31 225 GLY A C 1
ATOM 1679 O O . GLY A 1 225 ? -37.675 -9.269 36.873 1.00 97.31 225 GLY A O 1
ATOM 1680 N N . VAL A 1 226 ? -37.597 -7.208 37.794 1.00 98.31 226 VAL A N 1
ATOM 1681 C CA . VAL A 1 226 ? -37.467 -6.429 36.562 1.00 98.31 226 VAL A CA 1
ATOM 1682 C C . VAL A 1 226 ? -36.295 -5.474 36.699 1.00 98.31 226 VAL A C 1
ATOM 1684 O O . VAL A 1 226 ? -35.966 -5.039 37.803 1.00 98.31 226 VAL A O 1
ATOM 1687 N N . TYR A 1 227 ? -35.671 -5.138 35.580 1.00 97.69 227 TYR A N 1
ATOM 1688 C CA . TYR A 1 227 ? -34.576 -4.179 35.549 1.00 97.69 227 TYR A CA 1
ATOM 1689 C C . TYR A 1 227 ? -34.657 -3.282 34.319 1.00 97.69 227 TYR A C 1
ATOM 1691 O O . TYR A 1 227 ? -35.213 -3.665 33.290 1.00 97.69 227 TYR A O 1
ATOM 1699 N N . TYR A 1 228 ? -34.095 -2.085 34.445 1.00 97.88 228 TYR A N 1
ATOM 1700 C CA . TYR A 1 228 ? -33.824 -1.165 33.347 1.00 97.88 228 TYR A CA 1
ATOM 1701 C C . TYR A 1 228 ? -32.317 -0.950 33.260 1.00 97.88 228 TYR A C 1
ATOM 1703 O O . TYR A 1 228 ? -31.683 -0.682 34.281 1.00 97.88 228 TYR A O 1
ATOM 1711 N N . GLN A 1 229 ? -31.764 -1.064 32.060 1.00 97.31 229 GLN A N 1
ATOM 1712 C CA . GLN A 1 229 ? -30.345 -0.895 31.765 1.00 97.31 229 GLN A CA 1
ATOM 1713 C C . GLN A 1 229 ? -30.160 0.213 30.733 1.00 97.31 229 GLN A C 1
ATOM 1715 O O . GLN A 1 229 ? -30.915 0.285 29.770 1.00 97.31 229 GLN A O 1
ATOM 1720 N N . ASP A 1 230 ? -29.157 1.061 30.936 1.00 96.31 230 ASP A N 1
ATOM 1721 C CA . ASP A 1 230 ? -28.841 2.223 30.106 1.00 96.31 230 ASP A CA 1
ATOM 1722 C C . ASP A 1 230 ? -27.341 2.208 29.757 1.00 96.31 230 ASP A C 1
ATOM 1724 O O . ASP A 1 230 ? -26.522 2.767 30.499 1.00 96.31 230 ASP A O 1
ATOM 1728 N N . PRO A 1 231 ? -26.942 1.476 28.699 1.00 94.19 231 PRO A N 1
ATOM 1729 C CA . PRO A 1 231 ? -25.570 1.477 28.201 1.00 94.19 231 PRO A CA 1
ATOM 1730 C C . PRO A 1 231 ? -25.210 2.839 27.598 1.00 94.19 231 PRO A C 1
ATOM 1732 O O . PRO A 1 231 ? -25.961 3.418 26.811 1.00 94.19 231 PRO A O 1
ATOM 1735 N N . ALA A 1 232 ? -24.021 3.352 27.911 1.00 90.19 232 ALA A N 1
ATOM 1736 C CA . ALA A 1 232 ? -23.538 4.580 27.293 1.00 90.19 232 ALA A CA 1
ATOM 1737 C C . ALA A 1 232 ? -23.358 4.396 25.772 1.00 90.19 232 ALA A C 1
ATOM 1739 O O . ALA A 1 232 ? -22.692 3.469 25.323 1.00 90.19 232 ALA A O 1
ATOM 1740 N N . GLY A 1 233 ? -23.927 5.300 24.969 1.00 85.88 233 GLY A N 1
ATOM 1741 C CA . GLY A 1 233 ? -23.824 5.255 23.502 1.00 85.88 233 GLY A CA 1
ATOM 1742 C C . GLY A 1 233 ? -24.862 4.378 22.792 1.00 85.88 233 GLY A C 1
ATOM 1743 O O . GLY A 1 233 ? -24.911 4.408 21.566 1.00 85.88 233 GLY A O 1
ATOM 1744 N N . ALA A 1 234 ? -25.734 3.681 23.525 1.00 88.81 234 ALA A N 1
ATOM 1745 C CA . ALA A 1 234 ? -26.820 2.875 22.968 1.00 88.81 234 ALA A CA 1
ATOM 1746 C C . ALA A 1 234 ? -28.170 3.203 23.636 1.00 88.81 234 ALA A C 1
ATOM 1748 O O . ALA A 1 234 ? -28.265 4.060 24.514 1.00 88.81 234 ALA A O 1
ATOM 1749 N N . SER A 1 235 ? -29.256 2.589 23.158 1.00 90.31 235 SER A N 1
ATOM 1750 C CA . SER A 1 235 ? -30.594 2.780 23.728 1.00 90.31 235 SER A CA 1
ATOM 1751 C C . SER A 1 235 ? -30.812 1.891 24.949 1.00 90.31 235 SER A C 1
ATOM 1753 O O . SER A 1 235 ? -30.543 0.692 24.879 1.00 90.31 235 SER A O 1
ATOM 1755 N N . GLY A 1 236 ? -31.390 2.443 26.016 1.00 93.44 236 GLY A N 1
ATOM 1756 C CA . GLY A 1 236 ? -31.751 1.665 27.197 1.00 93.44 236 GLY A CA 1
ATOM 1757 C C . GLY A 1 236 ? -32.775 0.553 26.937 1.00 93.44 236 GLY A C 1
ATOM 1758 O O . GLY A 1 236 ? -33.617 0.642 26.039 1.00 93.44 236 GLY A O 1
ATOM 1759 N N . VAL A 1 237 ? -32.717 -0.496 27.758 1.00 96.38 237 VAL A N 1
ATOM 1760 C CA . VAL A 1 237 ? -33.538 -1.710 27.652 1.00 96.38 237 VAL A CA 1
ATOM 1761 C C . VAL A 1 237 ? -34.212 -2.054 28.979 1.00 96.38 237 VAL A C 1
ATOM 1763 O O . VAL A 1 237 ? -33.713 -1.729 30.054 1.00 96.38 237 VAL A O 1
ATOM 1766 N N . ILE A 1 238 ? -35.353 -2.742 28.908 1.00 97.62 238 ILE A N 1
ATOM 1767 C CA . ILE A 1 238 ? -36.035 -3.327 30.070 1.00 97.62 238 ILE A CA 1
ATOM 1768 C C . ILE A 1 238 ? -35.932 -4.847 29.973 1.00 97.62 238 ILE A C 1
ATOM 1770 O O . ILE A 1 238 ? -36.156 -5.415 28.904 1.00 97.62 238 ILE A O 1
ATOM 1774 N N . GLY A 1 239 ? -35.634 -5.493 31.096 1.00 97.25 239 GLY A N 1
ATOM 1775 C CA . GLY A 1 239 ? -35.520 -6.940 31.199 1.00 97.25 239 GLY A CA 1
ATOM 1776 C C . GLY A 1 239 ? -36.218 -7.525 32.415 1.00 97.25 239 GLY A C 1
ATOM 1777 O O . GLY A 1 239 ? -36.618 -6.820 33.346 1.00 97.25 239 GLY A O 1
ATOM 1778 N N . GLY A 1 240 ? -36.363 -8.847 32.390 1.00 97.25 240 GLY A N 1
ATOM 1779 C CA . GLY A 1 240 ? -36.898 -9.640 33.493 1.00 97.25 240 GLY A CA 1
ATOM 1780 C C . GLY A 1 240 ? -35.868 -10.637 34.010 1.00 97.25 240 GLY A C 1
ATOM 1781 O O . GLY A 1 240 ? -35.050 -11.146 33.243 1.00 97.25 240 GLY A O 1
ATOM 1782 N N . ARG A 1 241 ? -35.915 -10.936 35.312 1.00 96.88 241 ARG A N 1
ATOM 1783 C CA . ARG A 1 241 ? -35.051 -11.928 35.963 1.00 96.88 241 ARG A CA 1
ATOM 1784 C C . ARG A 1 241 ? -35.858 -12.838 36.879 1.00 96.88 241 ARG A C 1
ATOM 1786 O O . ARG A 1 241 ? -36.709 -12.368 37.627 1.00 96.88 241 ARG A O 1
ATOM 1793 N N . ALA A 1 242 ? -35.548 -14.126 36.859 1.00 97.81 242 ALA A N 1
ATOM 1794 C CA . ALA A 1 242 ? -35.995 -15.101 37.845 1.00 97.81 242 ALA A CA 1
ATOM 1795 C C . ALA A 1 242 ? -34.779 -15.818 38.436 1.00 97.81 242 ALA A C 1
ATOM 1797 O O . ALA A 1 242 ? -33.817 -16.097 37.721 1.00 97.81 242 ALA A O 1
ATOM 1798 N N . ARG A 1 243 ? -34.796 -16.114 39.736 1.00 96.88 243 ARG A N 1
ATOM 1799 C CA . ARG A 1 243 ? -33.659 -16.736 40.423 1.00 96.88 243 ARG A CA 1
ATOM 1800 C C . ARG A 1 243 ? -34.108 -17.709 41.503 1.00 96.88 243 ARG A C 1
ATOM 1802 O O . ARG A 1 243 ? -35.057 -17.454 42.239 1.00 96.88 243 ARG A O 1
ATOM 1809 N N . LEU A 1 244 ? -33.393 -18.820 41.613 1.00 98.00 244 LEU A N 1
ATOM 1810 C CA . LEU A 1 244 ? -33.487 -19.784 42.700 1.00 98.00 244 LEU A CA 1
ATOM 1811 C C . LEU A 1 244 ? -32.195 -19.723 43.509 1.00 98.00 244 LEU A C 1
ATOM 1813 O O . LEU A 1 244 ? -31.106 -19.726 42.938 1.00 98.00 244 LEU A O 1
ATOM 1817 N N . ALA A 1 245 ? -32.311 -19.672 44.832 1.00 95.62 245 ALA A N 1
ATOM 1818 C CA . ALA A 1 245 ? -31.170 -19.677 45.739 1.00 95.62 245 ALA A CA 1
ATOM 1819 C C . ALA A 1 245 ? -31.384 -20.720 46.832 1.00 95.62 245 ALA A C 1
ATOM 1821 O O . ALA A 1 245 ? -32.315 -20.614 47.629 1.00 95.62 245 ALA A O 1
ATOM 1822 N N . ALA A 1 246 ? -30.515 -21.721 46.861 1.00 94.94 246 ALA A N 1
ATOM 1823 C CA . ALA A 1 246 ? -30.508 -22.775 47.855 1.00 94.94 246 ALA A CA 1
ATOM 1824 C C . ALA A 1 246 ? -29.338 -22.571 48.817 1.00 94.94 246 ALA A C 1
ATOM 1826 O O . ALA A 1 246 ? -28.173 -22.589 48.419 1.00 94.94 246 ALA A O 1
ATOM 1827 N N . ARG A 1 247 ? -29.632 -22.457 50.107 1.00 90.88 247 ARG A N 1
ATOM 1828 C CA . ARG A 1 247 ? -28.641 -22.633 51.168 1.00 90.88 247 ARG A CA 1
ATOM 1829 C C . ARG A 1 247 ? -28.590 -24.113 51.498 1.00 90.88 247 ARG A C 1
ATOM 1831 O O . ARG A 1 247 ? -29.248 -24.560 52.428 1.00 90.88 247 ARG A O 1
ATOM 1838 N N . ALA A 1 248 ? -27.876 -24.880 50.673 1.00 89.00 248 ALA A N 1
ATOM 1839 C CA . ALA A 1 248 ? -27.777 -26.339 50.774 1.00 89.00 248 ALA A CA 1
ATOM 1840 C C . ALA A 1 248 ? -27.440 -26.794 52.205 1.00 89.00 248 ALA A C 1
ATOM 1842 O O . ALA A 1 248 ? -28.034 -27.739 52.724 1.00 89.00 248 ALA A O 1
ATOM 1843 N N . THR A 1 249 ? -26.513 -26.078 52.845 1.00 86.44 249 THR A N 1
ATOM 1844 C CA . THR A 1 249 ? -26.167 -26.227 54.261 1.00 86.44 249 THR A CA 1
ATOM 1845 C C . THR A 1 249 ? -25.948 -24.849 54.889 1.00 86.44 249 THR A C 1
ATOM 1847 O O . THR A 1 249 ? -25.992 -23.826 54.207 1.00 86.44 249 THR A O 1
ATOM 1850 N N . ARG A 1 250 ? -25.593 -24.809 56.180 1.00 78.94 250 ARG A N 1
ATOM 1851 C CA . ARG A 1 250 ? -25.214 -23.570 56.887 1.00 78.94 250 ARG A CA 1
ATOM 1852 C C . ARG A 1 250 ? -24.058 -22.805 56.236 1.00 78.94 250 ARG A C 1
ATOM 1854 O O . ARG A 1 250 ? -23.909 -21.615 56.493 1.00 78.94 250 ARG A O 1
ATOM 1861 N N . ASN A 1 251 ? -23.237 -23.484 55.439 1.00 88.06 251 ASN A N 1
ATOM 1862 C CA . ASN A 1 251 ? -22.027 -22.916 54.861 1.00 88.06 251 ASN A CA 1
ATOM 1863 C C . ASN A 1 251 ? -22.019 -22.960 53.338 1.00 88.06 251 ASN A C 1
ATOM 1865 O O . ASN A 1 251 ? -21.156 -22.321 52.763 1.00 88.06 251 ASN A O 1
ATOM 1869 N N . ILE A 1 252 ? -22.928 -23.679 52.678 1.00 92.56 252 ILE A N 1
ATOM 1870 C CA . ILE A 1 252 ? -22.914 -23.842 51.219 1.00 92.56 252 ILE A CA 1
ATOM 1871 C C . ILE A 1 252 ? -24.153 -23.200 50.615 1.00 92.56 252 ILE A C 1
ATOM 1873 O O . ILE A 1 252 ? -25.278 -23.532 50.989 1.00 92.56 252 ILE A O 1
ATOM 1877 N N . ASN A 1 253 ? -23.926 -22.323 49.643 1.00 92.62 253 ASN A N 1
ATOM 1878 C CA . ASN A 1 253 ? -24.949 -21.621 48.888 1.00 92.62 253 ASN A CA 1
ATOM 1879 C C . ASN A 1 253 ? -24.816 -21.983 47.408 1.00 92.62 253 ASN A C 1
ATOM 1881 O O . ASN A 1 253 ? -23.708 -22.047 46.877 1.00 92.62 253 ASN A O 1
ATOM 1885 N N . VAL A 1 254 ? -25.950 -22.198 46.755 1.00 96.94 254 VAL A N 1
ATOM 1886 C CA . VAL A 1 254 ? -26.059 -22.487 45.327 1.00 96.94 254 VAL A CA 1
ATOM 1887 C C . VAL A 1 254 ? -27.141 -21.591 44.740 1.00 96.94 254 VAL A C 1
ATOM 1889 O O . VAL A 1 254 ? -28.197 -21.417 45.347 1.00 96.94 254 VAL A O 1
ATOM 1892 N N . GLY A 1 255 ? -26.890 -21.019 43.570 1.00 96.25 255 GLY A N 1
ATOM 1893 C CA . GLY A 1 255 ? -27.802 -20.121 42.877 1.00 96.25 255 GLY A CA 1
ATOM 1894 C C . GLY A 1 255 ? -27.957 -20.495 41.410 1.00 96.25 255 GLY A C 1
ATOM 1895 O O . GLY A 1 255 ? -27.007 -20.940 40.773 1.00 96.25 255 GLY A O 1
ATOM 1896 N N . LEU A 1 256 ? -29.157 -20.291 40.879 1.00 97.62 256 LEU A N 1
ATOM 1897 C CA . LEU A 1 256 ? -29.456 -20.364 39.453 1.00 97.62 256 LEU A CA 1
ATOM 1898 C C . LEU A 1 256 ? -30.296 -19.145 39.086 1.00 97.62 256 LEU A C 1
ATOM 1900 O O . LEU A 1 256 ? -31.334 -18.920 39.710 1.00 97.62 256 LEU A O 1
ATOM 1904 N N . ALA A 1 257 ? -29.880 -18.374 38.090 1.00 96.50 257 ALA A N 1
ATOM 1905 C CA . ALA A 1 257 ? -30.631 -17.231 37.591 1.00 96.50 257 ALA A CA 1
ATOM 1906 C C . ALA A 1 257 ? -30.886 -17.357 36.088 1.00 96.50 257 ALA A C 1
ATOM 1908 O O . ALA A 1 257 ? -30.045 -17.849 35.344 1.00 96.50 257 ALA A O 1
ATOM 1909 N N . LEU A 1 258 ? -32.058 -16.896 35.662 1.00 97.62 258 LEU A N 1
ATOM 1910 C CA . LEU A 1 258 ? -32.463 -16.725 34.274 1.00 97.62 258 LEU A CA 1
ATOM 1911 C C . LEU A 1 258 ? -32.827 -15.255 34.080 1.00 97.62 258 LEU A C 1
ATOM 1913 O O . LEU A 1 258 ? -33.677 -14.733 34.805 1.00 97.62 258 LEU A O 1
ATOM 1917 N N . SER A 1 259 ? -32.214 -14.590 33.110 1.00 96.81 259 SER A N 1
ATOM 1918 C CA . SER A 1 259 ? -32.552 -13.218 32.728 1.00 96.81 259 SER A CA 1
ATOM 1919 C C . SER A 1 259 ? -32.787 -13.106 31.231 1.00 96.81 259 SER A C 1
ATOM 1921 O O . SER A 1 259 ? -32.234 -13.885 30.460 1.00 96.81 259 SER A O 1
ATOM 1923 N N . SER A 1 260 ? -33.620 -12.154 30.815 1.00 97.19 260 SER A N 1
ATOM 1924 C CA . SER A 1 260 ? -33.840 -11.864 29.400 1.00 97.19 260 SER A CA 1
ATOM 1925 C C . SER A 1 260 ? -34.125 -10.386 29.172 1.00 97.19 260 SER A C 1
ATOM 1927 O O . SER A 1 260 ? -35.018 -9.821 29.807 1.00 97.19 260 SER A O 1
ATOM 1929 N N . ASP A 1 261 ? -33.411 -9.799 28.217 1.00 96.75 261 ASP A N 1
ATOM 1930 C CA . ASP A 1 261 ? -33.572 -8.419 27.755 1.00 96.75 261 ASP A CA 1
ATOM 1931 C C . ASP A 1 261 ? -33.145 -8.277 26.280 1.00 96.75 261 ASP A C 1
ATOM 1933 O O . ASP A 1 261 ? -32.782 -9.259 25.630 1.00 96.75 261 ASP A O 1
ATOM 1937 N N . GLY A 1 262 ? -33.256 -7.062 25.735 1.00 92.00 262 GLY A N 1
ATOM 1938 C CA . GLY A 1 262 ? -32.893 -6.755 24.348 1.00 92.00 262 GLY A CA 1
ATOM 1939 C C . GLY A 1 262 ? -31.409 -6.455 24.108 1.00 92.00 262 GLY A C 1
ATOM 1940 O O . GLY A 1 262 ? -31.047 -6.260 22.953 1.00 92.00 262 GLY A O 1
ATOM 1941 N N . LEU A 1 263 ? -30.582 -6.392 25.157 1.00 92.31 263 LEU A N 1
ATOM 1942 C CA . LEU A 1 263 ? -29.156 -6.060 25.080 1.00 92.31 263 LEU A CA 1
ATOM 1943 C C . LEU A 1 263 ? -28.294 -7.330 25.090 1.00 92.31 263 LEU A C 1
ATOM 1945 O O . LEU A 1 263 ? -27.493 -7.545 24.190 1.00 92.31 263 LEU A O 1
ATOM 1949 N N . PHE A 1 264 ? -28.525 -8.217 26.057 1.00 94.62 264 PHE A N 1
ATOM 1950 C CA . PHE A 1 264 ? -27.776 -9.459 26.259 1.00 94.62 264 PHE A CA 1
ATOM 1951 C C . PHE A 1 264 ? -28.559 -10.719 25.873 1.00 94.62 264 PHE A C 1
ATOM 1953 O O . PHE A 1 264 ? -28.021 -11.824 25.941 1.00 94.62 264 PHE A O 1
ATOM 1960 N N . GLY A 1 265 ? -29.834 -10.595 25.495 1.00 94.44 265 GLY A N 1
ATOM 1961 C CA . GLY A 1 265 ? -30.686 -11.742 25.187 1.00 94.44 265 GLY A CA 1
ATOM 1962 C C . GLY A 1 265 ? -31.018 -12.580 26.426 1.00 94.44 265 GLY A C 1
ATOM 1963 O O . GLY A 1 265 ? -31.034 -12.083 27.554 1.00 94.44 265 GLY A O 1
ATOM 1964 N N . THR A 1 266 ? -31.323 -13.865 26.227 1.00 96.81 266 THR A N 1
ATOM 1965 C CA . THR A 1 266 ? -31.656 -14.790 27.320 1.00 96.81 266 THR A CA 1
ATOM 1966 C C . THR A 1 266 ? -30.401 -15.461 27.876 1.00 96.81 266 THR A C 1
ATOM 1968 O O . THR A 1 266 ? -29.734 -16.208 27.168 1.00 96.81 266 THR A O 1
ATOM 1971 N N . ASN A 1 267 ? -30.121 -15.249 29.162 1.00 95.94 267 ASN A N 1
ATOM 1972 C CA . ASN A 1 267 ? -28.929 -15.742 29.850 1.00 95.94 267 ASN A CA 1
ATOM 1973 C C . ASN A 1 267 ? -29.299 -16.609 31.054 1.00 95.94 267 ASN A C 1
ATOM 1975 O O . ASN A 1 267 ? -30.225 -16.286 31.799 1.00 95.94 267 ASN A O 1
ATOM 1979 N N . VAL A 1 268 ? -28.536 -17.681 31.270 1.00 96.69 268 VAL A N 1
ATOM 1980 C CA . VAL A 1 268 ? -28.620 -18.532 32.463 1.00 96.69 268 VAL A CA 1
ATOM 1981 C C . VAL A 1 268 ? -27.286 -18.456 33.190 1.00 96.69 268 VAL A C 1
ATOM 1983 O O . VAL A 1 268 ? -26.263 -18.768 32.590 1.00 96.69 268 VAL A O 1
ATOM 1986 N N . SER A 1 269 ? -27.296 -18.095 34.472 1.00 95.56 269 SER A N 1
ATOM 1987 C CA . SER A 1 269 ? -26.091 -18.100 35.304 1.00 95.56 269 SER A CA 1
ATOM 1988 C C . SER A 1 269 ? -26.235 -19.010 36.517 1.00 95.56 269 SER A C 1
ATOM 1990 O O . SER A 1 269 ? -27.311 -19.146 37.108 1.00 95.56 269 SER A O 1
ATOM 1992 N N . PHE A 1 270 ? -25.131 -19.656 36.879 1.00 97.38 270 PHE A N 1
ATOM 1993 C CA . PHE A 1 270 ? -25.018 -20.553 38.017 1.00 97.38 270 PHE A CA 1
ATOM 1994 C C . PHE A 1 270 ? -23.979 -20.023 39.003 1.00 97.38 270 PHE A C 1
ATOM 1996 O O . PHE A 1 270 ? -22.875 -19.643 38.618 1.00 97.38 270 PHE A O 1
ATOM 2003 N N . GLN A 1 271 ? -24.317 -20.066 40.288 1.00 96.12 271 GLN A N 1
ATOM 2004 C CA . GLN A 1 271 ? -23.452 -19.629 41.376 1.00 96.12 271 GLN A CA 1
ATOM 2005 C C . GLN A 1 271 ? -23.269 -20.750 42.396 1.00 96.12 271 GLN A C 1
ATOM 2007 O O . GLN A 1 271 ? -24.231 -21.407 42.794 1.00 96.12 271 GLN A O 1
ATOM 2012 N N . ILE A 1 272 ? -22.048 -20.907 42.900 1.00 97.50 272 ILE A N 1
ATOM 2013 C CA . ILE A 1 272 ? -21.754 -21.722 44.079 1.00 97.50 272 ILE A CA 1
ATOM 2014 C C . ILE A 1 272 ? -20.807 -20.967 45.006 1.00 97.50 272 ILE A C 1
ATOM 2016 O O . ILE A 1 272 ? -19.852 -20.341 44.555 1.00 97.50 272 ILE A O 1
ATOM 2020 N N . GLY A 1 273 ? -21.054 -21.025 46.312 1.00 96.06 273 GLY A N 1
ATOM 2021 C CA . GLY A 1 273 ? -20.198 -20.356 47.283 1.00 96.06 273 GLY A CA 1
ATOM 2022 C C . GLY A 1 273 ? -20.241 -20.980 48.667 1.00 96.06 273 GLY A C 1
ATOM 2023 O O . GLY A 1 273 ? -21.262 -21.518 49.100 1.00 96.06 273 GLY A O 1
ATOM 2024 N N . ALA A 1 274 ? -19.123 -20.868 49.374 1.00 95.31 274 ALA A N 1
ATOM 2025 C CA . ALA A 1 274 ? -18.960 -21.286 50.752 1.00 95.31 274 ALA A CA 1
ATOM 2026 C C . ALA A 1 274 ? -18.839 -20.064 51.675 1.00 95.31 274 ALA A C 1
ATOM 2028 O O . ALA A 1 274 ? -18.026 -19.178 51.432 1.00 95.31 274 ALA A O 1
ATOM 2029 N N . THR A 1 275 ? -19.636 -20.014 52.741 1.00 91.75 275 THR A N 1
ATOM 2030 C CA . THR A 1 275 ? -19.603 -18.972 53.776 1.00 91.75 275 THR A CA 1
ATOM 2031 C C . THR A 1 275 ? -18.918 -19.483 55.041 1.00 91.75 275 THR A C 1
ATOM 2033 O O . THR A 1 275 ? -19.214 -20.579 55.520 1.00 91.75 275 THR A O 1
ATOM 2036 N N . PHE A 1 276 ? -18.080 -18.640 55.640 1.00 90.00 276 PHE A N 1
ATOM 2037 C CA . PHE A 1 276 ? -17.348 -18.893 56.879 1.00 90.00 276 PHE A CA 1
ATOM 2038 C C . PHE A 1 276 ? -17.598 -17.767 57.898 1.00 90.00 276 PHE A C 1
ATOM 2040 O O . PHE A 1 276 ? -17.782 -16.611 57.514 1.00 90.00 276 PHE A O 1
ATOM 2047 N N . GLY A 1 277 ? -17.576 -18.082 59.196 1.00 83.25 277 GLY A N 1
ATOM 2048 C CA . GLY A 1 277 ? -17.884 -17.114 60.260 1.00 83.25 277 GLY A CA 1
ATOM 2049 C C . GLY A 1 277 ? -19.384 -16.812 60.403 1.00 83.25 277 GLY A C 1
ATOM 2050 O O . GLY A 1 277 ? -20.222 -17.511 59.834 1.00 83.25 277 GLY A O 1
ATOM 2051 N N . GLY A 1 278 ? -19.724 -15.774 61.172 1.00 73.56 278 GLY A N 1
ATOM 2052 C CA . GLY A 1 278 ? -21.109 -15.450 61.540 1.00 73.56 278 GLY A CA 1
ATOM 2053 C C . GLY A 1 278 ? -21.619 -16.184 62.792 1.00 73.56 278 GLY A C 1
ATOM 2054 O O . GLY A 1 278 ? -21.065 -17.201 63.212 1.00 73.56 278 GLY A O 1
ATOM 2055 N N . ALA A 1 279 ? -22.689 -15.666 63.403 1.00 60.66 279 ALA A N 1
ATOM 2056 C CA . ALA A 1 279 ? -23.381 -16.359 64.489 1.00 60.66 279 ALA A CA 1
ATOM 2057 C C . ALA A 1 279 ? -24.047 -17.640 63.955 1.00 60.66 279 ALA A C 1
ATOM 2059 O O . ALA A 1 279 ? -24.671 -17.632 62.888 1.00 60.66 279 ALA A O 1
ATOM 2060 N N . ALA A 1 280 ? -23.924 -18.750 64.689 1.00 49.72 280 ALA A N 1
ATOM 2061 C CA . ALA A 1 280 ? -24.604 -19.989 64.337 1.00 49.72 280 ALA A CA 1
ATOM 2062 C C . ALA A 1 280 ? -26.122 -19.750 64.357 1.00 49.72 280 ALA A C 1
ATOM 2064 O O . ALA A 1 280 ? -26.678 -19.425 65.403 1.00 49.72 280 ALA A O 1
ATOM 2065 N N . ARG A 1 281 ? -26.808 -19.918 63.216 1.00 54.06 281 ARG A N 1
ATOM 2066 C CA . ARG A 1 281 ? -28.280 -19.957 63.197 1.00 54.06 281 ARG A CA 1
ATOM 2067 C C . ARG A 1 281 ? -28.720 -21.138 64.071 1.00 54.06 281 ARG A C 1
ATOM 2069 O O . ARG A 1 281 ? -28.483 -22.294 63.710 1.00 54.06 281 ARG A O 1
ATOM 2076 N N . GLY A 1 282 ? -29.250 -20.835 65.256 1.00 45.78 282 GLY A N 1
ATOM 2077 C CA . GLY A 1 282 ? -29.740 -21.818 66.220 1.00 45.78 282 GLY A CA 1
ATOM 2078 C C . GLY A 1 282 ? -30.917 -22.621 65.661 1.00 45.78 282 GLY A C 1
ATOM 2079 O O . GLY A 1 282 ? -31.601 -22.190 64.738 1.00 45.78 282 GLY A O 1
ATOM 2080 N N . LYS A 1 283 ? -31.147 -23.818 66.215 1.00 41.41 283 LYS A N 1
ATOM 2081 C CA . LYS A 1 283 ? -32.180 -24.776 65.769 1.00 41.41 283 LYS A CA 1
ATOM 2082 C C . LYS A 1 283 ? -33.631 -24.341 66.045 1.00 41.41 283 LYS A C 1
ATOM 2084 O O . LYS A 1 283 ? -34.548 -25.083 65.708 1.00 41.41 283 LYS A O 1
ATOM 2089 N N . THR A 1 284 ? -33.872 -23.185 66.656 1.00 40.72 284 THR A N 1
ATOM 2090 C CA . THR A 1 284 ? -35.221 -22.724 67.003 1.00 40.72 284 THR A CA 1
ATOM 2091 C C . THR A 1 284 ? -35.736 -21.726 65.970 1.00 40.72 284 THR A C 1
ATOM 2093 O O . THR A 1 284 ? -35.128 -20.683 65.726 1.00 40.72 284 THR A O 1
ATOM 2096 N N . ALA A 1 285 ? -36.894 -22.049 65.385 1.00 41.25 285 ALA A N 1
ATOM 2097 C CA . ALA A 1 285 ? -37.616 -21.252 64.389 1.00 41.25 285 ALA A CA 1
ATOM 2098 C C . ALA A 1 285 ? -37.900 -19.793 64.824 1.00 41.25 285 ALA A C 1
ATOM 2100 O O . ALA A 1 285 ? -38.210 -18.952 63.986 1.00 41.25 285 ALA A O 1
ATOM 2101 N N . GLU A 1 286 ? -37.722 -19.468 66.108 1.00 39.69 286 GLU A N 1
ATOM 2102 C CA . GLU A 1 286 ? -37.930 -18.137 66.689 1.00 39.69 286 GLU A CA 1
ATOM 2103 C C . GLU A 1 286 ? -36.676 -17.244 66.765 1.00 39.69 286 GLU A C 1
ATOM 2105 O O . GLU A 1 286 ? -36.772 -16.098 67.186 1.00 39.69 286 GLU A O 1
ATOM 2110 N N . THR A 1 287 ? -35.521 -17.676 66.238 1.00 51.75 287 THR A N 1
ATOM 2111 C CA . THR A 1 287 ? -34.435 -16.737 65.846 1.00 51.75 287 THR A CA 1
ATOM 2112 C C . THR A 1 287 ? -34.673 -16.095 64.457 1.00 51.75 287 THR A C 1
ATOM 2114 O O . THR A 1 287 ? -33.757 -15.564 63.826 1.00 51.75 287 THR A O 1
ATOM 2117 N N . SER A 1 288 ? -35.928 -16.179 63.982 1.00 65.75 288 SER A N 1
ATOM 2118 C CA . SER A 1 288 ? -36.771 -15.131 63.373 1.00 65.75 288 SER A CA 1
ATOM 2119 C C . SER A 1 288 ? -36.030 -13.942 62.773 1.00 65.75 288 SER A C 1
ATOM 2121 O O . SER A 1 288 ? -35.635 -13.100 63.559 1.00 65.75 288 SER A O 1
ATOM 2123 N N . ASN A 1 289 ? -35.889 -13.877 61.434 1.00 80.06 289 ASN A N 1
ATOM 2124 C CA . ASN A 1 289 ? -35.455 -12.787 60.514 1.00 80.06 289 ASN A CA 1
ATOM 2125 C C . ASN A 1 289 ? -34.327 -11.806 60.926 1.00 80.06 289 ASN A C 1
ATOM 2127 O O . ASN A 1 289 ? -33.599 -11.324 60.067 1.00 80.06 289 ASN A O 1
ATOM 2131 N N . LEU A 1 290 ? -34.096 -11.561 62.204 1.00 81.25 290 LEU A N 1
ATOM 2132 C CA . LEU A 1 290 ? -32.960 -10.936 62.858 1.00 81.25 290 LEU A CA 1
ATOM 2133 C C . LEU A 1 290 ? -31.610 -11.479 62.373 1.00 81.25 290 LEU A C 1
ATOM 2135 O O . LEU A 1 290 ? -30.669 -10.711 62.200 1.00 81.25 290 LEU A O 1
ATOM 2139 N N . ALA A 1 291 ? -31.509 -12.774 62.058 1.00 81.31 291 ALA A N 1
ATOM 2140 C CA . ALA A 1 291 ? -30.295 -13.344 61.466 1.00 81.31 291 ALA A CA 1
ATOM 2141 C C . ALA A 1 291 ? -29.951 -12.768 60.074 1.00 81.31 291 ALA A C 1
ATOM 2143 O O . ALA A 1 291 ? -28.805 -12.878 59.637 1.00 81.31 291 ALA A O 1
ATOM 2144 N N . LEU A 1 292 ? -30.911 -12.134 59.387 1.00 87.81 292 LEU A N 1
ATOM 2145 C CA . LEU A 1 292 ? -30.700 -11.457 58.103 1.00 87.81 292 LEU A CA 1
ATOM 2146 C C . LEU A 1 292 ? -29.929 -10.136 58.267 1.00 87.81 292 LEU A C 1
ATOM 2148 O O . LEU A 1 292 ? -29.400 -9.629 57.281 1.00 87.81 292 LEU A O 1
ATOM 2152 N N . LEU A 1 293 ? -29.783 -9.608 59.495 1.00 90.50 293 LEU A N 1
ATOM 2153 C CA . LEU A 1 293 ? -28.940 -8.434 59.769 1.00 90.50 293 LEU A CA 1
ATOM 2154 C C . LEU A 1 293 ? -27.503 -8.630 59.264 1.00 90.50 293 LEU A C 1
ATOM 2156 O O . LEU A 1 293 ? -26.889 -7.681 58.781 1.00 90.50 293 LEU A O 1
ATOM 2160 N N . GLY A 1 294 ? -26.990 -9.862 59.330 1.00 88.12 294 GLY A N 1
ATOM 2161 C CA . GLY A 1 294 ?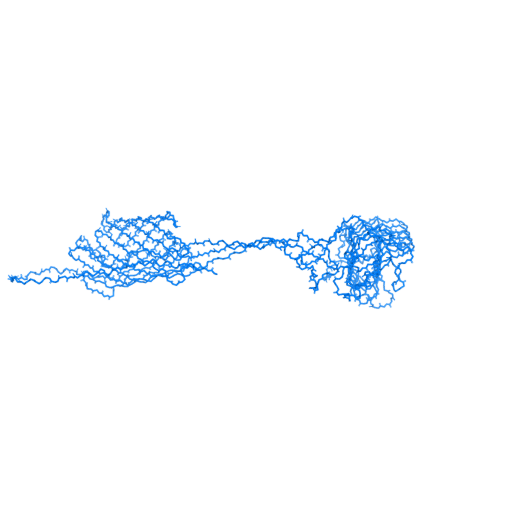 -25.642 -10.221 58.898 1.00 88.12 294 GLY A CA 1
ATOM 2162 C C . GLY A 1 294 ? -25.547 -10.895 57.528 1.00 88.12 294 GLY A C 1
ATOM 2163 O O . GLY A 1 294 ? -24.527 -11.526 57.272 1.00 88.12 294 GLY A O 1
ATOM 2164 N N . ASP A 1 295 ? -26.572 -10.870 56.668 1.00 89.62 295 ASP A N 1
ATOM 2165 C CA . ASP A 1 295 ? -26.494 -11.482 55.325 1.00 89.62 295 ASP A CA 1
ATOM 2166 C C . ASP A 1 295 ? -25.788 -10.570 54.302 1.00 89.62 295 ASP A C 1
ATOM 2168 O O . ASP A 1 295 ? -25.874 -9.352 54.379 1.00 89.62 295 ASP A O 1
ATOM 2172 N N . PHE A 1 296 ? -25.074 -11.114 53.317 1.00 92.88 296 PHE A N 1
ATOM 2173 C CA . PHE A 1 296 ? -24.469 -10.266 52.279 1.00 92.88 296 PHE A CA 1
ATOM 2174 C C . PHE A 1 296 ? -25.545 -9.542 51.463 1.00 92.88 296 PHE A C 1
ATOM 2176 O O . PHE A 1 296 ? -26.590 -10.128 51.153 1.00 92.88 296 PHE A O 1
ATOM 2183 N N . VAL A 1 297 ? -25.290 -8.279 51.112 1.00 94.38 297 VAL A N 1
ATOM 2184 C CA . VAL A 1 297 ? -26.164 -7.511 50.214 1.00 94.38 297 VAL A CA 1
ATOM 2185 C C . VAL A 1 297 ? -26.323 -8.254 48.890 1.00 94.38 297 VAL A C 1
ATOM 2187 O O . VAL A 1 297 ? -25.337 -8.665 48.283 1.00 94.38 297 VAL A O 1
ATOM 2190 N N . GLN A 1 298 ? -27.568 -8.419 48.438 1.00 92.62 298 GLN A N 1
ATOM 2191 C CA . GLN A 1 298 ? -27.866 -9.001 47.130 1.00 92.62 298 GLN A CA 1
ATOM 2192 C C . GLN A 1 298 ? -28.111 -7.878 46.127 1.00 92.62 298 GLN A C 1
ATOM 2194 O O . GLN A 1 298 ? -29.059 -7.107 46.264 1.00 92.62 298 GLN A O 1
ATOM 2199 N N . ARG A 1 299 ? -27.243 -7.811 45.126 1.00 92.31 299 ARG A N 1
ATOM 2200 C CA . ARG A 1 299 ? -27.262 -6.843 44.032 1.00 92.31 299 ARG A CA 1
ATOM 2201 C C . ARG A 1 299 ? -26.554 -7.452 42.827 1.00 92.31 299 ARG A C 1
ATOM 2203 O O . ARG A 1 299 ? -25.997 -8.546 42.917 1.00 92.31 299 ARG A O 1
ATOM 2210 N N . GLN A 1 300 ? -26.520 -6.728 41.719 1.00 89.81 300 GLN A N 1
ATOM 2211 C CA . GLN A 1 300 ? -25.592 -7.019 40.640 1.00 89.81 300 GLN A CA 1
ATOM 2212 C C . GLN A 1 300 ? -24.156 -6.877 41.154 1.00 89.81 300 GLN A C 1
ATOM 2214 O O . GLN A 1 300 ? -23.746 -5.812 41.615 1.00 89.81 300 GLN A O 1
ATOM 2219 N N . SER A 1 301 ? -23.416 -7.980 41.119 1.00 80.75 301 SER A N 1
ATOM 2220 C CA . SER A 1 301 ? -22.119 -8.118 41.781 1.00 80.75 301 SER A CA 1
ATOM 2221 C C . SER A 1 301 ? -20.945 -7.589 40.963 1.00 80.75 301 SER A C 1
ATOM 2223 O O . SER A 1 301 ? -19.819 -7.705 41.414 1.00 80.75 301 SER A O 1
ATOM 2225 N N . THR A 1 302 ? -21.164 -7.070 39.757 1.00 92.44 302 THR A N 1
ATOM 2226 C CA . THR A 1 302 ? -20.106 -6.526 38.899 1.00 92.44 302 THR A CA 1
ATOM 2227 C C . THR A 1 302 ? -20.659 -5.432 37.988 1.00 92.44 302 THR A C 1
ATOM 2229 O O . THR A 1 302 ? -21.874 -5.343 37.772 1.00 92.44 302 THR A O 1
ATOM 2232 N N . VAL A 1 303 ? -19.774 -4.590 37.459 1.00 95.88 303 VAL A N 1
ATOM 2233 C CA . VAL A 1 303 ? -20.136 -3.616 36.426 1.00 95.88 303 VAL A CA 1
ATOM 2234 C C . VAL A 1 303 ? -20.433 -4.395 35.148 1.00 95.88 303 VAL A C 1
ATOM 2236 O O . VAL A 1 303 ? -19.582 -5.145 34.677 1.00 95.88 303 VAL A O 1
ATOM 2239 N N . ILE A 1 304 ? -21.640 -4.249 34.608 1.00 95.56 304 ILE A N 1
ATOM 2240 C CA . ILE A 1 304 ? -22.011 -4.851 33.322 1.00 95.56 304 ILE A CA 1
ATOM 2241 C C . ILE A 1 304 ? -21.385 -4.028 32.199 1.00 95.56 304 ILE A C 1
ATOM 2243 O O . ILE A 1 304 ? -21.447 -2.796 32.244 1.00 95.56 304 ILE A O 1
ATOM 2247 N N . ILE A 1 305 ? -20.820 -4.719 31.211 1.00 96.62 305 ILE A N 1
ATOM 2248 C CA . ILE A 1 305 ? -20.209 -4.136 30.016 1.00 96.62 305 ILE A CA 1
ATOM 2249 C C . ILE A 1 305 ? -21.023 -4.528 28.780 1.00 96.62 305 ILE A C 1
ATOM 2251 O O . ILE A 1 305 ? -21.440 -5.676 28.638 1.00 96.62 305 ILE A O 1
ATOM 2255 N N . ASP A 1 306 ? -21.268 -3.549 27.917 1.00 96.19 306 ASP A N 1
ATOM 2256 C CA . ASP A 1 306 ? -21.861 -3.695 26.590 1.00 96.19 306 ASP A CA 1
ATOM 2257 C C . ASP A 1 306 ? -20.781 -3.476 25.518 1.00 96.19 306 ASP A C 1
ATOM 2259 O O . ASP A 1 306 ? -20.104 -2.444 25.540 1.00 96.19 306 ASP A O 1
ATOM 2263 N N . HIS A 1 307 ? -20.617 -4.434 24.601 1.00 93.69 307 HIS A N 1
ATOM 2264 C CA . HIS A 1 307 ? -19.653 -4.356 23.500 1.00 93.69 307 HIS A CA 1
ATOM 2265 C C . HIS A 1 307 ? -20.351 -3.830 22.242 1.00 93.69 307 HIS A C 1
ATOM 2267 O O . HIS A 1 307 ? -21.283 -4.444 21.722 1.00 93.69 307 HIS A O 1
ATOM 2273 N N . GLN A 1 308 ? -19.890 -2.686 21.742 1.00 93.31 308 GLN A N 1
ATOM 2274 C CA . GLN A 1 308 ? -20.512 -1.941 20.650 1.00 93.31 308 GLN A CA 1
ATOM 2275 C C . GLN A 1 308 ? -19.555 -1.811 19.466 1.00 93.31 308 GLN A C 1
ATOM 2277 O O . GLN A 1 308 ? -18.374 -1.534 19.648 1.00 93.31 308 GLN A O 1
ATOM 2282 N N . THR A 1 309 ? -20.073 -1.913 18.244 1.00 92.75 309 THR A N 1
ATOM 2283 C CA . THR A 1 309 ? -19.281 -1.737 17.019 1.00 92.75 309 THR A CA 1
ATOM 2284 C C . THR A 1 309 ? -19.789 -0.538 16.222 1.00 92.75 309 THR A C 1
ATOM 2286 O O . THR A 1 309 ? -20.930 -0.536 15.758 1.00 92.75 309 THR A O 1
ATOM 2289 N N . ASP A 1 310 ? -18.921 0.450 16.003 1.00 89.56 310 ASP A N 1
ATOM 2290 C CA . ASP A 1 310 ? -19.161 1.583 15.109 1.00 89.56 310 ASP A CA 1
ATOM 2291 C C . ASP A 1 310 ? -18.414 1.368 13.787 1.00 89.56 310 ASP A C 1
ATOM 2293 O O . ASP A 1 310 ? -17.205 1.126 13.766 1.00 89.56 310 ASP A O 1
ATOM 2297 N N . VAL A 1 311 ? -19.120 1.511 12.663 1.00 85.44 311 VAL A N 1
ATOM 2298 C CA . VAL A 1 311 ? -18.529 1.421 11.320 1.00 85.44 311 VAL A CA 1
ATOM 2299 C C . VAL A 1 311 ? -18.626 2.775 10.630 1.00 85.44 311 VAL A C 1
ATOM 2301 O O . VAL A 1 311 ? -19.716 3.285 10.375 1.00 85.44 311 VAL A O 1
ATOM 2304 N N . GLU A 1 312 ? -17.474 3.347 10.296 1.00 83.75 312 GLU A N 1
ATOM 2305 C CA . GLU A 1 312 ? -17.350 4.585 9.533 1.00 83.75 312 GLU A CA 1
ATOM 2306 C C . GLU A 1 312 ? -16.793 4.273 8.141 1.00 83.75 312 GLU A C 1
ATOM 2308 O O . GLU A 1 312 ? -15.709 3.710 8.000 1.00 83.75 312 GLU A O 1
ATOM 2313 N N . VAL A 1 313 ? -17.527 4.653 7.094 1.00 76.25 313 VAL A N 1
ATOM 2314 C CA . VAL A 1 313 ? -17.084 4.498 5.703 1.00 76.25 313 VAL A CA 1
ATOM 2315 C C . VAL A 1 313 ? -16.843 5.878 5.108 1.00 76.25 313 VAL A C 1
ATOM 2317 O O . VAL A 1 313 ? -17.782 6.637 4.867 1.00 76.25 313 VAL A O 1
ATOM 2320 N N . VAL A 1 314 ? -15.579 6.193 4.836 1.00 73.44 314 VAL A N 1
ATOM 2321 C CA . VAL A 1 314 ? -15.166 7.424 4.161 1.00 73.44 314 VAL A CA 1
ATOM 2322 C C . VAL A 1 314 ? -14.873 7.105 2.701 1.00 73.44 314 VAL A C 1
ATOM 2324 O O . VAL A 1 314 ? -13.957 6.353 2.375 1.00 73.44 314 VAL A O 1
ATOM 2327 N N . THR A 1 315 ? -15.647 7.699 1.795 1.00 60.91 315 THR A N 1
ATOM 2328 C CA . THR A 1 315 ? -15.360 7.632 0.357 1.00 60.91 315 THR A CA 1
ATOM 2329 C C . THR A 1 315 ? -14.462 8.803 -0.021 1.00 60.91 315 THR A C 1
ATOM 2331 O O . THR A 1 315 ? -14.867 9.959 0.096 1.00 60.91 315 THR A O 1
ATOM 2334 N N . ILE A 1 316 ? -13.249 8.513 -0.482 1.00 60.38 316 ILE A N 1
ATOM 2335 C CA . ILE A 1 316 ? -12.385 9.493 -1.135 1.00 60.38 316 ILE A CA 1
ATOM 2336 C C . ILE A 1 316 ? -12.920 9.644 -2.560 1.00 60.38 316 ILE A C 1
ATOM 2338 O O . ILE A 1 316 ? -13.064 8.656 -3.282 1.00 60.38 316 ILE A O 1
ATOM 2342 N N . GLY A 1 317 ? -13.287 10.875 -2.922 1.00 52.44 317 GLY A N 1
ATOM 2343 C CA . GLY A 1 317 ? -14.012 11.198 -4.150 1.00 52.44 317 GLY A CA 1
ATOM 2344 C C . GLY A 1 317 ? -13.453 10.523 -5.405 1.00 52.44 317 GLY A C 1
ATOM 2345 O O . GLY A 1 317 ? -12.248 10.326 -5.557 1.00 52.44 317 GLY A O 1
ATOM 2346 N N . SER A 1 318 ? -14.374 10.174 -6.304 1.00 47.44 318 SER A N 1
ATOM 2347 C CA . SER A 1 318 ? -14.126 9.718 -7.671 1.00 47.44 318 SER A CA 1
ATOM 2348 C C . SER A 1 318 ? -13.011 10.518 -8.346 1.00 47.44 318 SER A C 1
ATOM 2350 O O . SER A 1 318 ? -12.972 11.740 -8.222 1.00 47.44 318 SER A O 1
ATOM 2352 N N . GLY A 1 319 ? -12.145 9.806 -9.069 1.00 50.34 319 GLY A N 1
ATOM 2353 C CA . GLY A 1 319 ? -10.970 10.279 -9.804 1.00 50.34 319 GLY A CA 1
ATOM 2354 C C . GLY A 1 319 ? -11.230 11.288 -10.923 1.00 50.34 319 GLY A C 1
ATOM 2355 O O . GLY A 1 319 ? -10.884 11.044 -12.070 1.00 50.34 319 GLY A O 1
ATOM 2356 N N . THR A 1 320 ? -11.840 12.419 -10.591 1.00 48.91 320 THR A N 1
ATOM 2357 C CA . THR A 1 320 ? -11.898 13.646 -11.393 1.00 48.91 320 THR A CA 1
ATOM 2358 C C . THR A 1 320 ? -11.059 14.745 -10.739 1.00 48.91 320 THR A C 1
ATOM 2360 O O . THR A 1 320 ? -11.360 15.926 -10.890 1.00 48.91 320 THR A O 1
ATOM 2363 N N . GLY A 1 321 ? -10.061 14.369 -9.932 1.00 54.56 321 GLY A N 1
ATOM 2364 C CA . GLY A 1 321 ? -9.003 15.301 -9.559 1.00 54.56 321 GLY A CA 1
ATOM 2365 C C . GLY A 1 321 ? -8.236 15.700 -10.814 1.00 54.56 321 GLY A C 1
ATOM 2366 O O . GLY A 1 321 ? -8.130 14.897 -11.744 1.00 54.56 321 GLY A O 1
ATOM 2367 N N . ASP A 1 322 ? -7.735 16.934 -10.845 1.00 63.34 322 ASP A N 1
ATOM 2368 C CA . ASP A 1 322 ? -6.884 17.389 -11.939 1.00 63.34 322 ASP A CA 1
ATOM 2369 C C . ASP A 1 322 ? -5.765 16.360 -12.178 1.00 63.34 322 ASP A C 1
ATOM 2371 O O . ASP A 1 322 ? -5.183 15.860 -11.205 1.00 63.34 322 ASP A O 1
ATOM 2375 N N . PRO A 1 323 ? -5.484 15.997 -13.443 1.00 77.69 323 PRO A N 1
ATOM 2376 C CA . PRO A 1 323 ? -4.423 15.059 -13.753 1.00 77.69 323 PRO A CA 1
ATOM 2377 C C . PRO A 1 323 ? -3.122 15.472 -13.059 1.00 77.69 323 PRO A C 1
ATOM 2379 O O . PRO A 1 323 ? -2.701 16.627 -13.139 1.00 77.69 323 PRO A O 1
ATOM 2382 N N . ILE A 1 324 ? -2.470 14.524 -12.389 1.00 86.31 324 ILE A N 1
ATOM 2383 C CA . ILE A 1 324 ? -1.200 14.788 -11.709 1.00 86.31 324 ILE A CA 1
ATOM 2384 C C . ILE A 1 324 ? -0.038 14.541 -12.665 1.00 86.31 324 ILE A C 1
ATOM 2386 O O . ILE A 1 324 ? -0.041 13.572 -13.424 1.00 86.31 324 ILE A O 1
ATOM 2390 N N . VAL A 1 325 ? 0.974 15.405 -12.622 1.00 90.38 325 VAL A N 1
ATOM 2391 C CA . VAL A 1 325 ? 2.189 15.234 -13.425 1.00 90.38 325 VAL A CA 1
ATOM 2392 C C . VAL A 1 325 ? 2.994 14.053 -12.883 1.00 90.38 325 VAL A C 1
ATOM 2394 O O . VAL A 1 325 ? 3.303 14.006 -11.692 1.00 90.38 325 VAL A O 1
ATOM 2397 N N . ALA A 1 326 ? 3.342 13.108 -13.754 1.00 92.31 326 ALA A N 1
ATOM 2398 C CA . ALA A 1 326 ? 4.165 11.955 -13.420 1.00 92.31 326 ALA A CA 1
ATOM 2399 C C . ALA A 1 326 ? 5.567 12.389 -12.967 1.00 92.31 326 ALA A C 1
ATOM 2401 O O . ALA A 1 326 ? 6.222 13.209 -13.613 1.00 92.31 326 ALA A O 1
ATOM 2402 N N . THR A 1 327 ? 6.047 11.810 -11.868 1.00 92.94 327 THR A N 1
ATOM 2403 C CA . THR A 1 327 ? 7.329 12.168 -11.245 1.00 92.94 327 THR A CA 1
ATOM 2404 C C . THR A 1 327 ? 8.297 10.996 -11.302 1.00 92.94 327 THR A C 1
ATOM 2406 O O . THR A 1 327 ? 7.907 9.860 -11.031 1.00 92.94 327 THR A O 1
ATOM 2409 N N . ASN A 1 328 ? 9.557 11.275 -11.626 1.00 91.06 328 ASN A N 1
ATOM 2410 C CA . ASN A 1 328 ? 10.637 10.303 -11.594 1.00 91.06 328 ASN A CA 1
ATOM 2411 C C . ASN A 1 328 ? 10.946 9.904 -10.136 1.00 91.06 328 ASN A C 1
ATOM 2413 O O . ASN A 1 328 ? 11.296 10.777 -9.335 1.00 91.06 328 ASN A O 1
ATOM 2417 N N . PRO A 1 329 ? 10.852 8.611 -9.769 1.00 90.50 329 PRO A N 1
ATOM 2418 C CA . PRO A 1 329 ? 11.108 8.163 -8.401 1.00 90.50 329 PRO A CA 1
ATOM 2419 C C . PRO A 1 329 ? 12.574 8.313 -7.973 1.00 90.50 329 PRO A C 1
ATOM 2421 O O . PRO A 1 329 ? 12.846 8.387 -6.778 1.00 90.50 329 PRO A O 1
ATOM 2424 N N . THR A 1 330 ? 13.515 8.379 -8.919 1.00 88.69 330 THR A N 1
ATOM 2425 C CA . THR A 1 330 ? 14.950 8.504 -8.628 1.00 88.69 330 THR A CA 1
ATOM 2426 C C . THR A 1 330 ? 15.348 9.940 -8.302 1.00 88.69 330 THR A C 1
ATOM 2428 O O . THR A 1 330 ? 16.169 10.165 -7.417 1.00 88.69 330 THR A O 1
ATOM 2431 N N . THR A 1 331 ? 14.775 10.924 -8.996 1.00 87.81 331 THR A N 1
ATOM 2432 C CA . THR A 1 331 ? 15.159 12.341 -8.851 1.00 87.81 331 THR A CA 1
ATOM 2433 C C . THR A 1 331 ? 14.150 13.162 -8.048 1.00 87.81 331 THR A C 1
ATOM 2435 O O . THR A 1 331 ? 14.487 14.241 -7.565 1.00 87.81 331 THR A O 1
ATOM 2438 N N . GLY A 1 332 ? 12.905 12.690 -7.925 1.00 87.81 332 GLY A N 1
ATOM 2439 C CA . GLY A 1 332 ? 11.796 13.442 -7.335 1.00 87.81 332 GLY A CA 1
ATOM 2440 C C . GLY A 1 332 ? 11.269 14.586 -8.211 1.00 87.81 332 GLY A C 1
ATOM 2441 O O . GLY A 1 332 ? 10.412 15.343 -7.757 1.00 87.81 332 GLY A O 1
ATOM 2442 N N . LEU A 1 333 ? 11.752 14.724 -9.450 1.00 89.88 333 LEU A N 1
ATOM 2443 C CA . LEU A 1 333 ? 11.333 15.761 -10.397 1.00 89.88 333 LEU A CA 1
ATOM 2444 C C . LEU A 1 333 ? 10.344 15.212 -11.442 1.00 89.88 333 LEU A C 1
ATOM 2446 O O . LEU A 1 333 ? 10.320 14.004 -11.688 1.00 89.88 333 LEU A O 1
ATOM 2450 N N . PRO A 1 334 ? 9.501 16.064 -12.058 1.00 92.19 334 PRO A N 1
ATOM 2451 C CA . PRO A 1 334 ? 8.621 15.651 -13.148 1.00 92.19 334 PRO A CA 1
ATOM 2452 C C . PRO A 1 334 ? 9.375 14.969 -14.289 1.00 92.19 334 PRO A C 1
ATOM 2454 O O . PRO A 1 334 ? 10.433 15.444 -14.701 1.00 92.19 334 PRO A O 1
ATOM 2457 N N . TRP A 1 335 ? 8.800 13.898 -14.835 1.00 94.44 335 TRP A N 1
ATOM 2458 C CA . TRP A 1 335 ? 9.260 13.367 -16.114 1.00 94.44 335 TRP A CA 1
ATOM 2459 C C . TRP A 1 335 ? 9.017 14.396 -17.217 1.00 94.44 335 TRP A C 1
ATOM 2461 O O . TRP A 1 335 ? 7.922 14.960 -17.316 1.00 94.44 335 TRP A O 1
ATOM 2471 N N . ARG A 1 336 ? 10.029 14.610 -18.060 1.00 94.94 336 ARG A N 1
ATOM 2472 C CA . ARG A 1 336 ? 9.961 15.502 -19.212 1.00 94.94 336 ARG A CA 1
ATOM 2473 C C . ARG A 1 336 ? 10.047 14.695 -20.500 1.00 94.94 336 ARG A C 1
ATOM 2475 O O . ARG A 1 336 ? 11.007 13.967 -20.723 1.00 94.94 336 ARG A O 1
ATOM 2482 N N . PHE A 1 337 ? 9.048 14.851 -21.357 1.00 96.88 337 PHE A N 1
ATOM 2483 C CA . PHE A 1 337 ? 8.967 14.177 -22.644 1.00 96.88 337 PHE A CA 1
ATOM 2484 C C . PHE A 1 337 ? 9.217 15.164 -23.774 1.00 96.88 337 PHE A C 1
ATOM 2486 O O . PHE A 1 337 ? 8.516 16.169 -23.894 1.00 96.88 337 PHE A O 1
ATOM 2493 N N . VAL A 1 338 ? 10.201 14.863 -24.614 1.00 97.00 338 VAL A N 1
ATOM 2494 C CA . VAL A 1 338 ? 10.457 15.588 -25.858 1.00 97.00 338 VAL A CA 1
ATOM 2495 C C . VAL A 1 338 ? 10.005 14.705 -27.007 1.00 97.00 338 VAL A C 1
ATOM 2497 O O . VAL A 1 338 ? 10.564 13.637 -27.250 1.00 97.00 338 VAL A O 1
ATOM 2500 N N . HIS A 1 339 ? 8.943 15.120 -27.680 1.00 96.50 339 HIS A N 1
ATOM 2501 C CA . HIS A 1 339 ? 8.273 14.315 -28.686 1.00 96.50 339 HIS A CA 1
ATOM 2502 C C . HIS A 1 339 ? 8.897 14.510 -30.064 1.00 96.50 339 HIS A C 1
ATOM 2504 O O . HIS A 1 339 ? 9.154 15.635 -30.493 1.00 96.50 339 HIS A O 1
ATOM 2510 N N . VAL A 1 340 ? 9.081 13.396 -30.770 1.00 95.19 340 VAL A N 1
ATOM 2511 C CA . VAL A 1 340 ? 9.532 13.352 -32.164 1.00 95.19 340 VAL A CA 1
ATOM 2512 C C . VAL A 1 340 ? 8.521 12.555 -32.975 1.00 95.19 340 VAL A C 1
ATOM 2514 O O . VAL A 1 340 ? 8.053 11.512 -32.523 1.00 95.19 340 VAL A O 1
ATOM 2517 N N . THR A 1 341 ? 8.178 13.014 -34.174 1.00 92.31 341 THR A N 1
ATOM 2518 C CA . THR A 1 341 ? 7.358 12.260 -35.129 1.00 92.31 341 THR A CA 1
ATOM 2519 C C . THR A 1 341 ? 8.016 12.288 -36.501 1.00 92.31 341 THR A C 1
ATOM 2521 O O . THR A 1 341 ? 8.127 13.341 -37.121 1.00 92.31 341 THR A O 1
ATOM 2524 N N . GLY A 1 342 ? 8.438 11.121 -36.995 1.00 83.44 342 GLY A N 1
ATOM 2525 C CA . GLY A 1 342 ? 9.134 11.016 -38.277 1.00 83.44 342 GLY A CA 1
ATOM 2526 C C . GLY A 1 342 ? 8.328 11.605 -39.442 1.00 83.44 342 GLY A C 1
ATOM 2527 O O . GLY A 1 342 ? 7.160 11.264 -39.646 1.00 83.44 342 GLY A O 1
ATOM 2528 N N . GLY A 1 343 ? 8.968 12.480 -40.223 1.00 74.44 343 GLY A N 1
ATOM 2529 C CA . GLY A 1 343 ? 8.386 13.095 -41.420 1.00 74.44 343 GLY A CA 1
ATOM 2530 C C . GLY A 1 343 ? 7.562 14.361 -41.194 1.00 74.44 343 GLY A C 1
ATOM 2531 O O . GLY A 1 343 ? 6.954 14.853 -42.147 1.00 74.44 343 GLY A O 1
ATOM 2532 N N . THR A 1 344 ? 7.560 14.918 -39.981 1.00 79.25 344 THR A N 1
ATOM 2533 C CA . THR A 1 344 ? 7.181 16.321 -39.752 1.00 79.25 344 THR A CA 1
ATOM 2534 C C . THR A 1 344 ? 8.395 17.242 -39.955 1.00 79.25 344 THR A C 1
ATOM 2536 O O . THR A 1 344 ? 9.535 16.788 -40.043 1.00 79.25 344 THR A O 1
ATOM 2539 N N . THR A 1 345 ? 8.170 18.551 -40.086 1.00 80.94 345 THR A N 1
ATOM 2540 C CA . THR A 1 345 ? 9.243 19.556 -40.206 1.00 80.94 345 THR A CA 1
ATOM 2541 C C . THR A 1 345 ? 9.110 20.593 -39.101 1.00 80.94 345 THR A C 1
ATOM 2543 O O . THR A 1 345 ? 8.030 21.163 -38.949 1.00 80.94 345 THR A O 1
ATOM 2546 N N . GLY A 1 346 ? 10.203 20.903 -38.400 1.00 81.62 346 GLY A N 1
ATOM 2547 C CA . GLY A 1 346 ? 10.176 21.826 -37.260 1.00 81.62 346 GLY A CA 1
ATOM 2548 C C . GLY A 1 346 ? 9.517 21.200 -36.029 1.00 81.62 346 GLY A C 1
ATOM 2549 O O . GLY A 1 346 ? 9.578 19.984 -35.871 1.00 81.62 346 GLY A O 1
ATOM 2550 N N . GLY A 1 347 ? 8.925 22.037 -35.174 1.00 89.31 347 GLY A N 1
ATOM 2551 C CA . GLY A 1 347 ? 8.243 21.649 -33.936 1.00 89.31 347 GLY A CA 1
ATOM 2552 C C . GLY A 1 347 ? 8.835 22.323 -32.696 1.00 89.31 347 GLY A C 1
ATOM 2553 O O . GLY A 1 347 ? 9.878 22.975 -32.765 1.00 89.31 347 GLY A O 1
ATOM 2554 N N . SER A 1 348 ? 8.162 22.163 -31.561 1.00 90.94 348 SER A N 1
ATOM 2555 C CA . SER A 1 348 ? 8.603 22.617 -30.233 1.00 90.94 348 SER A CA 1
ATOM 2556 C C . SER A 1 348 ? 8.946 21.454 -29.296 1.00 90.94 348 SER A C 1
ATOM 2558 O O . SER A 1 348 ? 9.315 21.676 -28.143 1.00 90.94 348 SER A O 1
ATOM 2560 N N . GLY A 1 349 ? 8.808 20.212 -29.771 1.00 92.94 349 GLY A N 1
ATOM 2561 C CA . GLY A 1 349 ? 9.064 18.999 -28.996 1.00 92.94 349 GLY A CA 1
ATOM 2562 C C . GLY A 1 349 ? 7.963 18.667 -27.993 1.00 92.94 349 GLY A C 1
ATOM 2563 O O . GLY A 1 349 ? 8.133 17.760 -27.182 1.00 92.94 349 GLY A O 1
ATOM 2564 N N . THR A 1 350 ? 6.844 19.388 -28.019 1.00 94.69 350 THR A N 1
ATOM 2565 C CA . THR A 1 350 ? 5.653 19.066 -27.224 1.00 94.69 350 THR A CA 1
ATOM 2566 C C . THR A 1 350 ? 4.855 17.947 -27.888 1.00 94.69 350 THR A C 1
ATOM 2568 O O . THR A 1 350 ? 5.018 17.681 -29.077 1.00 94.69 350 THR A O 1
ATOM 2571 N N . ALA A 1 351 ? 3.984 17.275 -27.137 1.00 93.06 351 ALA A N 1
ATOM 2572 C CA . ALA A 1 351 ? 3.128 16.223 -27.682 1.00 93.06 351 ALA A CA 1
ATOM 2573 C C . ALA A 1 351 ? 2.212 16.730 -28.810 1.00 93.06 351 ALA A C 1
ATOM 2575 O O . ALA A 1 351 ? 1.913 15.994 -29.749 1.00 93.06 351 ALA A O 1
ATOM 2576 N N . GLU A 1 352 ? 1.779 17.987 -28.721 1.00 93.19 352 GLU A N 1
ATOM 2577 C CA . GLU A 1 352 ? 0.905 18.644 -29.688 1.00 93.19 352 GLU A CA 1
ATOM 2578 C C . GLU A 1 352 ? 1.661 19.195 -30.910 1.00 93.19 352 GLU A C 1
ATOM 2580 O O . GLU A 1 352 ? 1.056 19.386 -31.964 1.00 93.19 352 GLU A O 1
ATOM 2585 N N . ASP A 1 353 ? 2.967 19.444 -30.775 1.00 93.56 353 ASP A N 1
ATOM 2586 C CA . ASP A 1 353 ? 3.845 19.999 -31.811 1.00 93.56 353 ASP A CA 1
ATOM 2587 C C . ASP A 1 353 ? 5.246 19.342 -31.751 1.00 93.56 353 ASP A C 1
ATOM 2589 O O . ASP A 1 353 ? 6.226 19.957 -31.300 1.00 93.56 353 ASP A O 1
ATOM 2593 N N . PRO A 1 354 ? 5.342 18.054 -32.146 1.00 94.44 354 PRO A N 1
ATOM 2594 C CA . PRO A 1 354 ? 6.557 17.255 -32.021 1.00 94.44 354 PRO A CA 1
ATOM 2595 C C . PRO A 1 354 ? 7.627 17.670 -33.034 1.00 94.44 354 PRO A C 1
ATOM 2597 O O . PRO A 1 354 ? 7.318 18.099 -34.147 1.00 94.44 354 PRO A O 1
ATOM 2600 N N . PHE A 1 355 ? 8.897 17.459 -32.680 1.00 94.31 355 PHE A N 1
ATOM 2601 C CA . PHE A 1 355 ? 10.009 17.636 -33.612 1.00 94.31 355 PHE A CA 1
ATOM 2602 C C . PHE A 1 355 ? 9.957 16.628 -34.769 1.00 94.31 355 PHE A C 1
ATOM 2604 O O . PHE A 1 355 ? 9.486 15.501 -34.609 1.00 94.31 355 PHE A O 1
ATOM 2611 N N . GLY A 1 356 ? 10.500 17.013 -35.924 1.00 89.81 356 GLY A N 1
ATOM 2612 C CA . GLY A 1 356 ? 10.663 16.117 -37.076 1.00 89.81 356 GLY A CA 1
ATOM 2613 C C . GLY A 1 356 ? 11.866 15.178 -36.999 1.00 89.81 356 GLY A C 1
ATOM 2614 O O . GLY A 1 356 ? 11.852 14.119 -37.625 1.00 89.81 356 GLY A O 1
ATOM 2615 N N . GLN A 1 357 ? 12.894 15.555 -36.231 1.00 89.00 357 GLN A N 1
ATOM 2616 C CA . GLN A 1 357 ? 14.170 14.846 -36.136 1.00 89.00 357 GLN A CA 1
ATOM 2617 C C . GLN A 1 357 ? 14.554 14.573 -34.679 1.00 89.00 357 GLN A C 1
ATOM 2619 O O . GLN A 1 357 ? 14.318 15.389 -33.786 1.00 89.00 357 GLN A O 1
ATOM 2624 N N . VAL A 1 358 ? 15.203 13.430 -34.442 1.00 92.62 358 VAL A N 1
ATOM 2625 C CA . VAL A 1 358 ? 15.674 13.032 -33.102 1.00 92.62 358 VAL A CA 1
ATOM 2626 C C . VAL A 1 358 ? 16.801 13.946 -32.611 1.00 92.62 358 VAL A C 1
ATOM 2628 O O . VAL A 1 358 ? 16.872 14.252 -31.423 1.00 92.62 358 VAL A O 1
ATOM 2631 N N . THR A 1 359 ? 17.643 14.447 -33.516 1.00 91.12 359 THR A N 1
ATOM 2632 C CA . THR A 1 359 ? 18.741 15.370 -33.193 1.00 91.12 359 THR A CA 1
ATOM 2633 C C . THR A 1 359 ? 18.251 16.686 -32.589 1.00 91.12 359 THR A C 1
ATOM 2635 O O . THR A 1 359 ? 18.873 17.191 -31.656 1.00 91.12 359 THR A O 1
ATOM 2638 N N . ASP A 1 360 ? 17.118 17.211 -33.065 1.00 92.62 360 ASP A N 1
ATOM 2639 C CA . ASP A 1 360 ? 16.519 18.442 -32.536 1.00 92.62 360 ASP A CA 1
ATOM 2640 C C . ASP A 1 360 ? 15.989 18.220 -31.115 1.00 92.62 360 ASP A C 1
ATOM 2642 O O . ASP A 1 360 ? 16.240 19.024 -30.215 1.00 92.62 360 ASP A O 1
ATOM 2646 N N . ALA A 1 361 ? 15.337 17.076 -30.882 1.00 94.56 361 ALA A N 1
ATOM 2647 C CA . ALA A 1 361 ? 14.882 16.691 -29.551 1.00 94.56 361 ALA A CA 1
ATOM 2648 C C . ALA A 1 361 ? 16.046 16.487 -28.573 1.00 94.56 361 ALA A C 1
ATOM 2650 O O . ALA A 1 361 ? 15.980 16.925 -27.427 1.00 94.56 361 ALA A O 1
ATOM 2651 N N . ILE A 1 362 ? 17.139 15.870 -29.022 1.00 93.56 362 ILE A N 1
ATOM 2652 C CA . ILE A 1 362 ? 18.351 15.709 -28.216 1.00 93.56 362 ILE A CA 1
ATOM 2653 C C . ILE A 1 362 ? 18.944 17.074 -27.850 1.00 93.56 362 ILE A C 1
ATOM 2655 O O . ILE A 1 362 ? 19.233 17.312 -26.676 1.00 93.56 362 ILE A O 1
ATOM 2659 N N . ALA A 1 363 ? 19.075 17.994 -28.808 1.00 92.69 363 ALA A N 1
ATOM 2660 C CA . ALA A 1 363 ? 19.574 19.344 -28.543 1.00 92.69 363 ALA A CA 1
ATOM 2661 C C . ALA A 1 363 ? 18.693 20.102 -27.530 1.00 92.69 363 ALA A C 1
ATOM 2663 O O . ALA A 1 363 ? 19.204 20.823 -26.664 1.00 92.69 363 ALA A O 1
ATOM 2664 N N . ASP A 1 364 ? 17.377 19.894 -27.593 1.00 93.81 364 ASP A N 1
ATOM 2665 C CA . ASP A 1 364 ? 16.420 20.445 -26.638 1.00 93.81 364 ASP A CA 1
ATOM 2666 C C . ASP A 1 364 ? 16.638 19.912 -25.209 1.00 93.81 364 ASP A C 1
ATOM 2668 O O . ASP A 1 364 ? 16.703 20.716 -24.275 1.00 93.81 364 ASP A O 1
ATOM 2672 N N . THR A 1 365 ? 16.849 18.600 -25.022 1.00 92.31 365 THR A N 1
ATOM 2673 C CA . THR A 1 365 ? 17.165 18.041 -23.685 1.00 92.31 365 THR A CA 1
ATOM 2674 C C . THR A 1 365 ? 18.431 18.658 -23.083 1.00 92.31 365 THR A C 1
ATOM 2676 O O . THR A 1 365 ? 18.511 18.931 -21.890 1.00 92.31 365 THR A O 1
ATOM 2679 N N . GLN A 1 366 ? 19.438 18.960 -23.900 1.00 88.31 366 GLN A N 1
ATOM 2680 C CA . GLN A 1 366 ? 20.664 19.575 -23.389 1.00 88.31 366 GLN A CA 1
ATOM 2681 C C . GLN A 1 366 ? 20.451 21.042 -23.007 1.00 88.31 366 GLN A C 1
ATOM 2683 O O . GLN A 1 366 ? 20.997 21.513 -22.011 1.00 88.31 366 GLN A O 1
ATOM 2688 N N . THR A 1 367 ? 19.623 21.757 -23.765 1.00 87.44 367 THR A N 1
ATOM 2689 C CA . THR A 1 367 ? 19.395 23.192 -23.565 1.00 87.44 367 THR A CA 1
ATOM 2690 C C . THR A 1 367 ? 18.447 23.477 -22.399 1.00 87.44 367 THR A C 1
ATOM 2692 O O . THR A 1 367 ? 18.694 24.396 -21.620 1.00 87.44 367 THR A O 1
ATOM 2695 N N . ASN A 1 368 ? 17.361 22.707 -22.271 1.00 82.12 368 ASN A N 1
ATOM 2696 C CA . ASN A 1 368 ? 16.236 23.056 -21.397 1.00 82.12 368 ASN A CA 1
ATOM 2697 C C . ASN A 1 368 ? 16.200 22.303 -20.063 1.00 82.12 368 ASN A C 1
ATOM 2699 O O . ASN A 1 368 ? 15.550 22.762 -19.124 1.00 82.12 368 ASN A O 1
ATOM 2703 N N . SER A 1 369 ? 16.907 21.183 -19.945 1.00 77.25 369 SER A N 1
ATOM 2704 C CA . SER A 1 369 ? 16.971 20.400 -18.705 1.00 77.25 369 SER A CA 1
ATOM 2705 C C . SER A 1 369 ? 18.396 20.058 -18.273 1.00 77.25 369 SER A C 1
ATOM 2707 O O . SER A 1 369 ? 18.580 19.515 -17.183 1.00 77.25 369 SER A O 1
ATOM 2709 N N . GLY A 1 370 ? 19.406 20.381 -19.091 1.00 71.50 370 GLY A N 1
ATOM 2710 C CA . GLY A 1 370 ? 20.819 20.176 -18.768 1.00 71.50 370 GLY A CA 1
ATOM 2711 C C . GLY A 1 370 ? 21.186 18.715 -18.492 1.00 71.50 370 GLY A C 1
ATOM 2712 O O . GLY A 1 370 ? 22.117 18.469 -17.730 1.00 71.50 370 GLY A O 1
ATOM 2713 N N . GLY A 1 371 ? 20.427 17.753 -19.033 1.00 66.25 371 GLY A N 1
ATOM 2714 C CA . GLY A 1 371 ? 20.653 16.325 -18.780 1.00 66.25 371 GLY A CA 1
ATOM 2715 C C . GLY A 1 371 ? 20.356 15.900 -17.337 1.00 66.25 371 GLY A C 1
ATOM 2716 O O . GLY A 1 371 ? 21.075 15.081 -16.770 1.00 66.25 371 GLY A O 1
ATOM 2717 N N . SER A 1 372 ? 19.304 16.456 -16.724 1.00 74.25 372 SER A N 1
ATOM 2718 C CA . SER A 1 372 ? 18.923 16.229 -15.314 1.00 74.25 372 SER A CA 1
ATOM 2719 C C . SER A 1 372 ? 18.547 14.784 -14.924 1.00 74.25 372 SER A C 1
ATOM 2721 O O . SER A 1 372 ? 18.225 14.537 -13.760 1.00 74.25 372 SER A O 1
ATOM 2723 N N . GLY A 1 373 ? 18.538 13.838 -15.870 1.00 82.19 373 GLY A N 1
ATOM 2724 C CA . GLY A 1 373 ? 18.094 12.454 -15.654 1.00 82.19 373 GLY A CA 1
ATOM 2725 C C . GLY A 1 373 ? 16.588 12.236 -15.706 1.00 82.19 373 GLY A C 1
ATOM 2726 O O . GLY A 1 373 ? 16.111 11.171 -15.320 1.00 82.19 373 GLY A O 1
ATOM 2727 N N . ASN A 1 374 ? 15.838 13.232 -16.182 1.00 89.25 374 ASN A N 1
ATOM 2728 C CA . ASN A 1 374 ? 14.374 13.206 -16.250 1.00 89.25 374 ASN A CA 1
ATOM 2729 C C . ASN A 1 374 ? 13.832 13.270 -17.675 1.00 89.25 374 ASN A C 1
ATOM 2731 O O . ASN A 1 374 ? 12.618 13.350 -17.852 1.00 89.25 374 ASN A O 1
ATOM 2735 N N . ASP A 1 375 ? 14.710 13.282 -18.674 1.00 94.44 375 ASP A N 1
ATOM 2736 C CA . ASP A 1 375 ? 14.313 13.478 -20.059 1.00 94.44 375 ASP A CA 1
ATOM 2737 C C . ASP A 1 375 ? 14.124 12.153 -20.782 1.00 94.44 375 ASP A C 1
ATOM 2739 O O . ASP A 1 375 ? 14.984 11.266 -20.775 1.00 94.44 375 ASP A O 1
ATOM 2743 N N . VAL A 1 376 ? 12.986 12.069 -21.457 1.00 96.75 376 VAL A N 1
ATOM 2744 C CA . VAL A 1 376 ? 12.640 11.001 -22.379 1.00 96.75 376 VAL A CA 1
ATOM 2745 C C . VAL A 1 376 ? 12.401 11.631 -23.744 1.00 96.75 376 VAL A C 1
ATOM 2747 O O . VAL A 1 376 ? 11.442 12.378 -23.934 1.00 96.75 376 VAL A O 1
ATOM 2750 N N . VAL A 1 377 ? 13.247 11.316 -24.718 1.00 97.50 377 VAL A N 1
ATOM 2751 C CA . VAL A 1 377 ? 12.943 11.573 -26.125 1.00 97.50 377 VAL A CA 1
ATOM 2752 C C . VAL A 1 377 ? 12.020 10.455 -26.597 1.00 97.50 377 VAL A C 1
ATOM 2754 O O . VAL A 1 377 ? 12.430 9.297 -26.691 1.00 97.50 377 VAL A O 1
ATOM 2757 N N . TYR A 1 378 ? 10.756 10.790 -26.847 1.00 97.69 378 TYR A N 1
ATOM 2758 C CA . TYR A 1 378 ? 9.729 9.822 -27.217 1.00 97.69 378 TYR A CA 1
ATOM 2759 C C . TYR A 1 378 ? 9.417 9.906 -28.710 1.00 97.69 378 TYR A C 1
ATOM 2761 O O . TYR A 1 378 ? 8.865 10.900 -29.190 1.00 97.69 378 TYR A O 1
ATOM 2769 N N . VAL A 1 379 ? 9.791 8.859 -29.446 1.00 96.38 379 VAL A N 1
ATOM 2770 C CA . VAL A 1 379 ? 9.809 8.862 -30.912 1.00 96.38 379 VAL A CA 1
ATOM 2771 C C . VAL A 1 379 ? 8.646 8.058 -31.483 1.00 96.38 379 VAL A C 1
ATOM 2773 O O . VAL A 1 379 ? 8.513 6.845 -31.286 1.00 96.38 379 VAL A O 1
ATOM 2776 N N . GLN A 1 380 ? 7.808 8.737 -32.253 1.00 92.69 380 GLN A N 1
ATOM 2777 C CA . GLN A 1 380 ? 6.766 8.132 -33.065 1.00 92.69 380 GLN A CA 1
ATOM 2778 C C . GLN A 1 380 ? 7.250 7.954 -34.498 1.00 92.69 380 GLN A C 1
ATOM 2780 O O . GLN A 1 380 ? 7.906 8.834 -35.058 1.00 92.69 380 GLN A O 1
ATOM 2785 N N . ALA A 1 381 ? 6.906 6.818 -35.108 1.00 83.75 381 ALA A N 1
ATOM 2786 C CA . ALA A 1 381 ? 7.343 6.519 -36.468 1.00 83.75 381 ALA A CA 1
ATOM 2787 C C . ALA A 1 381 ? 6.804 7.541 -37.488 1.00 83.75 381 ALA A C 1
ATOM 2789 O O . ALA A 1 381 ? 7.481 7.843 -38.466 1.00 83.75 381 ALA A O 1
ATOM 2790 N N . GLY A 1 382 ? 5.615 8.112 -37.247 1.00 82.81 382 GLY A N 1
ATOM 2791 C CA . GLY A 1 382 ? 4.996 9.084 -38.150 1.00 82.81 382 GLY A CA 1
ATOM 2792 C C . GLY A 1 382 ? 4.785 8.499 -39.548 1.00 82.81 382 GLY A C 1
ATOM 2793 O O . GLY A 1 382 ? 4.235 7.408 -39.688 1.00 82.81 382 GLY A O 1
ATOM 2794 N N . THR A 1 383 ? 5.236 9.208 -40.586 1.00 76.88 383 THR A N 1
ATOM 2795 C CA . THR A 1 383 ? 5.258 8.687 -41.970 1.00 76.88 383 THR A CA 1
ATOM 2796 C C . THR A 1 383 ? 6.487 7.819 -42.265 1.00 76.88 383 THR A C 1
ATOM 2798 O O . THR A 1 383 ? 6.558 7.211 -43.331 1.00 76.88 383 THR A O 1
ATOM 2801 N N . ASN A 1 384 ? 7.416 7.735 -41.306 1.00 70.00 384 ASN A N 1
ATOM 2802 C CA . ASN A 1 384 ? 8.628 6.919 -41.303 1.00 70.00 384 ASN A CA 1
ATOM 2803 C C . ASN A 1 384 ? 9.534 7.103 -42.539 1.00 70.00 384 ASN A C 1
ATOM 2805 O O . ASN A 1 384 ? 9.876 6.118 -43.193 1.00 70.00 384 ASN A O 1
ATOM 2809 N N . PRO A 1 385 ? 9.937 8.342 -42.894 1.00 68.81 385 PRO A N 1
ATOM 2810 C CA . PRO A 1 385 ? 10.790 8.578 -44.062 1.00 68.81 385 PRO A CA 1
ATOM 2811 C C . PRO A 1 385 ? 12.241 8.091 -43.882 1.00 68.81 385 PRO A C 1
ATOM 2813 O O . PRO A 1 385 ? 13.007 8.159 -44.841 1.00 68.81 385 PRO A O 1
ATOM 2816 N N . GLY A 1 386 ? 12.605 7.603 -42.689 1.00 81.69 386 GLY A N 1
ATOM 2817 C CA . GLY A 1 386 ? 13.981 7.342 -42.275 1.00 81.69 386 GLY A CA 1
ATOM 2818 C C . GLY A 1 386 ? 14.538 8.480 -41.420 1.00 81.69 386 GLY A C 1
ATOM 2819 O O . GLY A 1 386 ? 14.431 9.646 -41.791 1.00 81.69 386 GLY A O 1
ATOM 2820 N N . LEU A 1 387 ? 15.083 8.138 -40.256 1.00 88.38 387 LEU A N 1
ATOM 2821 C CA . LEU A 1 387 ? 15.761 9.045 -39.333 1.00 88.38 387 LEU A CA 1
ATOM 2822 C C . LEU A 1 387 ? 17.275 9.001 -39.579 1.00 88.38 387 LEU A C 1
ATOM 2824 O O . LEU A 1 387 ? 17.837 7.942 -39.889 1.00 88.38 387 LEU A O 1
ATOM 2828 N N . ASP A 1 388 ? 17.929 10.146 -39.396 1.00 89.56 388 ASP A N 1
ATOM 2829 C CA . ASP A 1 388 ? 19.390 10.243 -39.391 1.00 89.56 388 ASP A CA 1
ATOM 2830 C C . ASP A 1 388 ? 19.989 9.590 -38.135 1.00 89.56 388 ASP A C 1
ATOM 2832 O O . ASP A 1 388 ? 19.294 9.383 -37.136 1.00 89.56 388 ASP A O 1
ATOM 2836 N N . GLY A 1 389 ? 21.286 9.271 -38.178 1.00 90.81 389 GLY A N 1
ATOM 2837 C CA . GLY A 1 389 ? 22.011 8.795 -37.003 1.00 90.81 389 GLY A CA 1
ATOM 2838 C C . GLY A 1 389 ? 22.126 9.870 -35.915 1.00 90.81 389 GLY A C 1
ATOM 2839 O O . GLY A 1 389 ? 22.125 11.068 -36.203 1.00 90.81 389 GLY A O 1
ATOM 2840 N N . PHE A 1 390 ? 22.221 9.458 -34.647 1.00 93.56 390 PHE A N 1
ATOM 2841 C CA . PHE A 1 390 ? 22.250 10.386 -33.509 1.00 93.56 390 PHE A CA 1
ATOM 2842 C C . PHE A 1 390 ? 23.033 9.870 -32.291 1.00 93.56 390 PHE A C 1
ATOM 2844 O O . PHE A 1 390 ? 23.196 8.670 -32.081 1.00 93.56 390 PHE A O 1
ATOM 2851 N N . THR A 1 391 ? 23.488 10.804 -31.450 1.00 94.75 391 THR A N 1
ATOM 2852 C CA . THR A 1 391 ? 24.143 10.508 -30.164 1.00 94.75 391 THR A CA 1
ATOM 2853 C C . THR A 1 391 ? 23.213 10.834 -29.015 1.00 94.75 391 THR A C 1
ATOM 2855 O O . THR A 1 391 ? 22.838 11.991 -28.840 1.00 94.75 391 THR A O 1
ATOM 2858 N N . ILE A 1 392 ? 22.885 9.839 -28.198 1.00 95.69 392 ILE A N 1
ATOM 2859 C CA . ILE A 1 392 ? 22.127 10.030 -26.964 1.00 95.69 392 ILE A CA 1
ATOM 2860 C C . ILE A 1 392 ? 23.075 10.599 -25.901 1.00 95.69 392 ILE A C 1
ATOM 2862 O O . ILE A 1 392 ? 24.056 9.936 -25.565 1.00 95.69 392 ILE A O 1
ATOM 2866 N N . PRO A 1 393 ? 22.819 11.800 -25.363 1.00 94.25 393 PRO A N 1
ATOM 2867 C CA . PRO A 1 393 ? 23.653 12.386 -24.325 1.00 94.25 393 PRO A CA 1
ATOM 2868 C C . PRO A 1 393 ? 23.383 11.735 -22.965 1.00 94.25 393 PRO A C 1
ATOM 2870 O O . PRO A 1 393 ? 22.414 10.995 -22.787 1.00 94.25 393 PRO A O 1
ATOM 2873 N N . ASP A 1 394 ? 24.226 12.050 -21.987 1.00 93.25 394 ASP A N 1
ATOM 2874 C CA . ASP A 1 394 ? 24.108 11.514 -20.635 1.00 93.25 394 ASP A CA 1
ATOM 2875 C C . ASP A 1 394 ? 22.729 11.785 -20.005 1.00 93.25 394 ASP A C 1
ATOM 2877 O O . ASP A 1 394 ? 22.151 12.868 -20.126 1.00 93.25 394 ASP A O 1
ATOM 2881 N N . ASN A 1 395 ? 22.234 10.788 -19.272 1.00 92.69 395 ASN A N 1
ATOM 2882 C CA . ASN A 1 395 ? 20.990 10.781 -18.509 1.00 92.69 395 ASN A CA 1
ATOM 2883 C C . ASN A 1 395 ? 19.715 11.018 -19.345 1.00 92.69 395 ASN A C 1
ATOM 2885 O O . ASN A 1 395 ? 18.708 11.497 -18.816 1.00 92.69 395 ASN A O 1
ATOM 2889 N N . VAL A 1 396 ? 19.743 10.679 -20.638 1.00 94.62 396 VAL A N 1
ATOM 2890 C CA . VAL A 1 396 ? 18.577 10.740 -21.532 1.00 94.62 396 VAL A CA 1
ATOM 2891 C C . VAL A 1 396 ? 18.142 9.340 -21.955 1.00 94.62 396 VAL A C 1
ATOM 2893 O O . VAL A 1 396 ? 18.951 8.490 -22.331 1.00 94.62 396 VAL A O 1
ATOM 2896 N N . GLN A 1 397 ? 16.833 9.103 -21.924 1.00 95.75 397 GLN A N 1
ATOM 2897 C CA . GLN A 1 397 ? 16.226 7.902 -22.492 1.00 95.75 397 GLN A CA 1
ATOM 2898 C C . GLN A 1 397 ? 15.637 8.230 -23.861 1.00 95.75 397 GLN A C 1
ATOM 2900 O O . GLN A 1 397 ? 14.953 9.237 -24.017 1.00 95.75 397 GLN A O 1
ATOM 2905 N N . VAL A 1 398 ? 15.866 7.371 -24.848 1.00 97.38 398 VAL A N 1
ATOM 2906 C CA . VAL A 1 398 ? 15.271 7.473 -26.179 1.00 97.38 398 VAL A CA 1
ATOM 2907 C C . VAL A 1 398 ? 14.414 6.238 -26.403 1.00 97.38 398 VAL A C 1
ATOM 2909 O O . VAL A 1 398 ? 14.913 5.125 -26.581 1.00 97.38 398 VAL A O 1
ATOM 2912 N N . LEU A 1 399 ? 13.101 6.440 -26.344 1.00 97.75 399 LEU A N 1
ATOM 2913 C CA . LEU A 1 399 ? 12.103 5.378 -26.380 1.00 97.75 399 LEU A CA 1
ATOM 2914 C C . LEU A 1 399 ? 11.205 5.571 -27.594 1.00 97.75 399 LEU A C 1
ATOM 2916 O O . LEU A 1 399 ? 10.756 6.683 -27.871 1.00 97.75 399 LEU A O 1
ATOM 2920 N N . SER A 1 400 ? 10.895 4.492 -28.299 1.00 96.19 400 SER A N 1
ATOM 2921 C CA . SER A 1 400 ? 9.944 4.540 -29.402 1.00 96.19 400 SER A CA 1
ATOM 2922 C C . SER A 1 400 ? 8.532 4.142 -28.979 1.00 96.19 400 SER A C 1
ATOM 2924 O O . SER A 1 400 ? 8.325 3.389 -28.028 1.00 96.19 400 SER A O 1
ATOM 2926 N N . SER A 1 401 ? 7.550 4.576 -29.764 1.00 94.31 401 SER A N 1
ATOM 2927 C CA . SER A 1 401 ? 6.158 4.113 -29.670 1.00 94.31 401 SER A CA 1
ATOM 2928 C C . SER A 1 401 ? 5.896 2.732 -30.297 1.00 94.31 401 SER A C 1
ATOM 2930 O O . SER A 1 401 ? 4.757 2.266 -30.266 1.00 94.31 401 SER A O 1
ATOM 2932 N N . GLY A 1 402 ? 6.896 2.072 -30.898 1.00 91.56 402 GLY A N 1
ATOM 2933 C CA . GLY A 1 402 ? 6.707 0.837 -31.676 1.00 91.56 402 GLY A CA 1
ATOM 2934 C C . GLY A 1 402 ? 6.179 -0.332 -30.843 1.00 91.56 402 GLY A C 1
ATOM 2935 O O . GLY A 1 402 ? 5.260 -1.035 -31.257 1.00 91.56 402 GLY A O 1
ATOM 2936 N N . LEU A 1 403 ? 6.685 -0.483 -29.623 1.00 94.06 403 LEU A N 1
ATOM 2937 C CA . LEU A 1 403 ? 6.242 -1.478 -28.640 1.00 94.06 403 LEU A CA 1
ATOM 2938 C C . LEU A 1 403 ? 5.691 -0.799 -27.377 1.00 94.06 403 LEU A C 1
ATOM 2940 O O . LEU A 1 403 ? 5.941 0.393 -27.190 1.00 94.06 403 LEU A O 1
ATOM 2944 N N . PRO A 1 404 ? 4.924 -1.506 -26.523 1.00 94.44 404 PRO A N 1
ATOM 2945 C CA . PRO A 1 404 ? 4.421 -0.937 -25.277 1.00 94.44 404 PRO A CA 1
ATOM 2946 C C . PRO A 1 404 ? 5.569 -0.537 -24.344 1.00 94.44 404 PRO A C 1
ATOM 2948 O O . PRO A 1 404 ? 6.272 -1.392 -23.813 1.00 94.44 404 PRO A O 1
ATOM 2951 N N . GLN A 1 405 ? 5.747 0.763 -24.129 1.00 94.88 405 GLN A N 1
ATOM 2952 C CA . GLN A 1 405 ? 6.788 1.301 -23.258 1.00 94.88 405 GLN A CA 1
ATOM 2953 C C . GLN A 1 405 ? 6.213 1.523 -21.867 1.00 94.88 405 GLN A C 1
ATOM 2955 O O . GLN A 1 405 ? 5.090 2.009 -21.728 1.00 94.88 405 GLN A O 1
ATOM 2960 N N . THR A 1 406 ? 6.984 1.216 -20.830 1.00 93.56 406 THR A N 1
ATOM 2961 C CA . THR A 1 406 ? 6.597 1.479 -19.440 1.00 93.56 406 THR A CA 1
ATOM 2962 C C . THR A 1 406 ? 7.642 2.325 -18.744 1.00 93.56 406 THR A C 1
ATOM 2964 O O . THR A 1 406 ? 8.834 2.072 -18.891 1.00 93.56 406 THR A O 1
ATOM 2967 N N . LEU A 1 407 ? 7.195 3.281 -17.936 1.00 92.62 407 LEU A N 1
ATOM 2968 C CA . LEU A 1 407 ? 8.050 4.157 -17.151 1.00 92.62 407 LEU A CA 1
ATOM 2969 C C . LEU A 1 407 ? 7.656 4.091 -15.680 1.00 92.62 407 LEU A C 1
ATOM 2971 O O . LEU A 1 407 ? 6.469 4.071 -15.352 1.00 92.62 407 LEU A O 1
ATOM 2975 N N . ASN A 1 408 ? 8.652 4.072 -14.795 1.00 92.12 408 ASN A N 1
ATOM 2976 C CA . ASN A 1 408 ? 8.399 4.083 -13.362 1.00 92.12 408 ASN A CA 1
ATOM 2977 C C . ASN A 1 408 ? 8.040 5.490 -12.868 1.00 92.12 408 ASN A C 1
ATOM 2979 O O . ASN A 1 408 ? 8.738 6.452 -13.193 1.00 92.12 408 ASN A O 1
ATOM 2983 N N . THR A 1 409 ? 6.988 5.620 -12.054 1.00 90.31 409 THR A N 1
ATOM 2984 C CA . THR A 1 409 ? 6.596 6.906 -11.447 1.00 90.31 409 THR A CA 1
ATOM 2985 C C . THR A 1 409 ? 6.439 6.808 -9.930 1.00 90.31 409 THR A C 1
ATOM 2987 O O . THR A 1 409 ? 6.113 5.746 -9.398 1.00 90.31 409 THR A O 1
ATOM 2990 N N . THR A 1 410 ? 6.642 7.920 -9.220 1.00 87.69 410 THR A N 1
ATOM 2991 C CA . THR A 1 410 ? 6.419 8.002 -7.763 1.00 87.69 410 THR A CA 1
ATOM 2992 C C . THR A 1 410 ? 4.960 7.721 -7.391 1.00 87.69 410 THR A C 1
ATOM 2994 O O . THR A 1 410 ? 4.679 7.142 -6.346 1.00 87.69 410 THR A O 1
ATOM 2997 N N . GLN A 1 411 ? 4.023 8.127 -8.250 1.00 84.31 411 GLN A N 1
ATOM 2998 C CA . GLN A 1 411 ? 2.579 8.013 -8.038 1.00 84.31 411 GLN A CA 1
ATOM 2999 C C . GLN A 1 411 ? 2.096 6.559 -8.121 1.00 84.31 411 GLN A C 1
ATOM 3001 O O . GLN A 1 411 ? 1.270 6.104 -7.332 1.00 84.31 411 GLN A O 1
ATOM 3006 N N . ARG A 1 412 ? 2.608 5.834 -9.112 1.00 78.19 412 ARG A N 1
ATOM 3007 C CA . ARG A 1 412 ? 2.327 4.427 -9.398 1.00 78.19 412 ARG A CA 1
ATOM 3008 C C . ARG A 1 412 ? 3.559 3.889 -10.094 1.00 78.19 412 ARG A C 1
ATOM 3010 O O . ARG A 1 412 ? 3.951 4.526 -11.054 1.00 78.19 412 ARG A O 1
ATOM 3017 N N . GLY A 1 413 ? 4.109 2.754 -9.655 1.00 84.06 413 GLY A N 1
ATOM 3018 C CA . GLY A 1 413 ? 5.315 2.127 -10.226 1.00 84.06 413 GLY A CA 1
ATOM 3019 C C . GLY A 1 413 ? 5.331 2.074 -11.762 1.00 84.06 413 GLY A C 1
ATOM 3020 O O . GLY A 1 413 ? 5.530 3.089 -12.409 1.00 84.06 413 GLY A O 1
ATOM 3021 N N . GLY A 1 414 ? 5.134 0.915 -12.388 1.00 88.12 414 GLY A N 1
ATOM 3022 C CA . GLY A 1 414 ? 5.100 0.851 -13.856 1.00 88.12 414 GLY A CA 1
ATOM 3023 C C . GLY A 1 414 ? 3.849 1.523 -14.442 1.00 88.12 414 GLY A C 1
ATOM 3024 O O . GLY A 1 414 ? 2.730 1.061 -14.203 1.00 88.12 414 GLY A O 1
ATOM 3025 N N . VAL A 1 415 ? 4.026 2.583 -15.235 1.00 90.94 415 VAL A N 1
ATOM 3026 C CA . VAL A 1 415 ? 2.972 3.224 -16.040 1.00 90.94 415 VAL A CA 1
ATOM 3027 C C . VAL A 1 415 ? 3.284 3.041 -17.522 1.00 90.94 415 VAL A C 1
ATOM 3029 O O . VAL A 1 415 ? 4.365 3.401 -17.976 1.00 90.94 415 VAL A O 1
ATOM 3032 N N . THR A 1 416 ? 2.339 2.497 -18.290 1.00 93.19 416 THR A N 1
ATOM 3033 C CA . THR A 1 416 ? 2.466 2.388 -19.750 1.00 93.19 416 THR A CA 1
ATOM 3034 C C . THR A 1 416 ? 2.345 3.763 -20.399 1.00 93.19 416 THR A C 1
ATOM 3036 O O . THR A 1 416 ? 1.426 4.515 -20.081 1.00 93.19 416 THR A O 1
ATOM 3039 N N . LEU A 1 417 ? 3.258 4.091 -21.311 1.00 94.69 417 LEU A N 1
ATOM 3040 C CA . LEU A 1 417 ? 3.253 5.369 -22.007 1.00 94.69 417 LEU A CA 1
ATOM 3041 C C . LEU A 1 417 ? 2.098 5.439 -23.022 1.00 94.69 417 LEU A C 1
ATOM 3043 O O . LEU A 1 417 ? 1.862 4.462 -23.747 1.00 94.69 417 LEU A O 1
ATOM 3047 N N . PRO A 1 418 ? 1.408 6.590 -23.128 1.00 93.44 418 PRO A N 1
ATOM 3048 C CA . PRO A 1 418 ? 0.389 6.808 -24.146 1.00 93.44 418 PRO A CA 1
ATOM 3049 C C . PRO A 1 418 ? 0.921 6.527 -25.556 1.00 93.44 418 PRO A C 1
ATOM 3051 O O . PRO A 1 418 ? 2.072 6.830 -25.878 1.00 93.44 418 PRO A O 1
ATOM 3054 N N . GLN A 1 419 ? 0.067 5.964 -26.414 1.00 89.25 419 GLN A N 1
ATOM 3055 C CA . GLN A 1 419 ? 0.366 5.675 -27.828 1.00 89.25 419 GLN A CA 1
ATOM 3056 C C . GLN A 1 419 ? 1.540 4.703 -28.069 1.00 89.25 419 GLN A C 1
ATOM 3058 O O . GLN A 1 419 ? 1.928 4.498 -29.217 1.00 89.25 419 GLN A O 1
ATOM 3063 N N . SER A 1 420 ? 2.097 4.087 -27.022 1.00 93.56 420 SER A N 1
ATOM 3064 C CA . SER A 1 420 ? 3.092 3.026 -27.174 1.00 93.56 420 SER A CA 1
ATOM 3065 C C . SER A 1 420 ? 2.431 1.718 -27.624 1.00 93.56 420 SER A C 1
ATOM 3067 O O . SER A 1 420 ? 1.236 1.505 -27.410 1.00 93.56 420 SER A O 1
ATOM 3069 N N . GLY A 1 421 ? 3.193 0.839 -28.272 1.00 91.56 421 GLY A N 1
ATOM 3070 C CA . GLY A 1 421 ? 2.668 -0.409 -28.833 1.00 91.56 421 GLY A CA 1
ATOM 3071 C C . GLY A 1 421 ? 1.971 -0.243 -30.179 1.00 91.56 421 GLY A C 1
ATOM 3072 O O . GLY A 1 421 ? 1.071 -1.016 -30.496 1.00 91.56 421 GLY A O 1
ATOM 3073 N N . SER A 1 422 ? 2.372 0.750 -30.976 1.00 89.69 422 SER A N 1
ATOM 3074 C CA . SER A 1 422 ? 1.808 0.992 -32.310 1.00 89.69 422 SER A CA 1
ATOM 3075 C C . SER A 1 422 ? 2.084 -0.139 -33.312 1.00 89.69 422 SER A C 1
ATOM 3077 O O . SER A 1 422 ? 1.400 -0.241 -34.329 1.00 89.69 422 SER A O 1
ATOM 3079 N N . GLY A 1 423 ? 3.091 -0.977 -33.048 1.00 89.62 423 GLY A N 1
ATOM 3080 C CA . GLY A 1 423 ? 3.598 -2.003 -33.957 1.00 89.62 423 GLY A CA 1
ATOM 3081 C C . GLY A 1 423 ? 4.500 -1.460 -35.069 1.00 89.62 423 GLY A C 1
ATOM 3082 O O . GLY A 1 423 ? 5.014 -2.247 -35.860 1.00 89.62 423 GLY A O 1
ATOM 3083 N N . VAL A 1 424 ? 4.711 -0.139 -35.141 1.00 90.31 424 VAL A N 1
ATOM 3084 C CA . VAL A 1 424 ? 5.543 0.510 -36.164 1.00 90.31 424 VAL A CA 1
ATOM 3085 C C . VAL A 1 424 ? 6.789 1.100 -35.512 1.00 90.31 424 VAL A C 1
ATOM 3087 O O . VAL A 1 424 ? 6.718 2.053 -34.737 1.00 90.31 424 VAL A O 1
ATOM 3090 N N . PHE A 1 425 ? 7.943 0.531 -35.842 1.00 92.50 425 PHE A N 1
ATOM 3091 C CA . PHE A 1 425 ? 9.240 0.945 -35.318 1.00 92.50 425 PHE A CA 1
ATOM 3092 C C . PHE A 1 425 ? 9.778 2.127 -36.145 1.00 92.50 425 PHE A C 1
ATOM 3094 O O . PHE A 1 425 ? 9.774 2.043 -37.379 1.00 92.50 425 PHE A O 1
ATOM 3101 N N . PRO A 1 426 ? 10.229 3.231 -35.517 1.00 94.06 426 PRO A N 1
ATOM 3102 C CA . PRO A 1 426 ? 10.949 4.278 -36.230 1.00 94.06 426 PRO A CA 1
ATOM 3103 C C . PRO A 1 426 ? 12.236 3.714 -36.833 1.00 94.06 426 PRO A C 1
ATOM 3105 O O . PRO A 1 426 ? 13.008 3.050 -36.135 1.00 94.06 426 PRO A O 1
ATOM 3108 N N . ILE A 1 427 ? 12.447 3.980 -38.121 1.00 92.75 427 ILE A N 1
ATOM 3109 C CA . ILE A 1 427 ? 13.607 3.486 -38.860 1.00 92.75 427 ILE A CA 1
ATOM 3110 C C . ILE A 1 427 ? 14.737 4.513 -38.774 1.00 92.75 427 ILE A C 1
ATOM 3112 O O . ILE A 1 427 ? 14.539 5.665 -39.145 1.00 92.75 427 ILE A O 1
ATOM 3116 N N . VAL A 1 428 ? 15.923 4.091 -38.342 1.00 92.25 428 VAL A N 1
ATOM 3117 C CA . VAL A 1 428 ? 17.177 4.853 -38.405 1.00 92.25 428 VAL A CA 1
ATOM 3118 C C . VAL A 1 428 ? 18.003 4.274 -39.543 1.00 92.25 428 VAL A C 1
ATOM 3120 O O . VAL A 1 428 ? 18.568 3.193 -39.409 1.00 92.25 428 VAL A O 1
ATOM 3123 N N . ASN A 1 429 ? 18.031 4.945 -40.689 1.00 87.44 429 ASN A N 1
ATOM 3124 C CA . ASN A 1 429 ? 18.653 4.413 -41.904 1.00 87.44 429 ASN A CA 1
ATOM 3125 C C . ASN A 1 429 ? 19.354 5.482 -42.743 1.00 87.44 429 ASN A C 1
ATOM 3127 O O . ASN A 1 429 ? 19.578 5.248 -43.929 1.00 87.44 429 ASN A O 1
ATOM 3131 N N . GLY A 1 430 ? 19.667 6.650 -42.169 1.00 69.06 430 GLY A N 1
ATOM 3132 C CA . GLY A 1 430 ? 20.344 7.749 -42.855 1.00 69.06 430 GLY A CA 1
ATOM 3133 C C . GLY A 1 430 ? 21.663 7.303 -43.494 1.00 69.06 430 GLY A C 1
ATOM 3134 O O . GLY A 1 430 ? 22.727 7.398 -42.887 1.00 69.06 430 GLY A O 1
ATOM 3135 N N . VAL A 1 431 ? 21.590 6.851 -44.752 1.00 51.28 431 VAL A N 1
ATOM 3136 C CA . VAL A 1 431 ? 22.629 6.131 -45.519 1.00 51.28 431 VAL A CA 1
ATOM 3137 C C . VAL A 1 431 ? 23.907 6.962 -45.775 1.00 51.28 431 VAL A C 1
ATOM 3139 O O . VAL A 1 431 ? 24.812 6.513 -46.475 1.00 51.28 431 VAL A O 1
ATOM 3142 N N . ALA A 1 432 ? 23.993 8.182 -45.231 1.00 52.34 432 ALA A N 1
ATOM 3143 C CA . ALA A 1 432 ? 25.105 9.120 -45.387 1.00 52.34 432 ALA A CA 1
ATOM 3144 C C . ALA A 1 432 ? 25.492 9.891 -44.102 1.00 52.34 432 ALA A C 1
ATOM 3146 O O . ALA A 1 432 ? 26.371 10.749 -44.163 1.00 52.34 432 ALA A O 1
ATOM 3147 N N . SER A 1 433 ? 24.848 9.658 -42.952 1.00 59.81 433 SER A N 1
ATOM 3148 C CA . SER A 1 433 ? 25.059 10.469 -41.735 1.00 59.81 433 SER A CA 1
ATOM 3149 C C . SER A 1 433 ? 24.950 9.631 -40.464 1.00 59.81 433 SER A C 1
ATOM 3151 O O . SER A 1 433 ? 24.139 9.902 -39.581 1.00 59.81 433 SER A O 1
ATOM 3153 N N . GLY A 1 434 ? 25.790 8.597 -40.380 1.00 69.62 434 GLY A N 1
ATOM 3154 C CA . GLY A 1 434 ? 26.144 8.036 -39.080 1.00 69.62 434 GLY A CA 1
ATOM 3155 C C . GLY A 1 434 ? 26.825 9.087 -38.199 1.00 69.62 434 GLY A C 1
ATOM 3156 O O . GLY A 1 434 ? 27.239 10.151 -38.662 1.00 69.62 434 GLY A O 1
ATOM 3157 N N . VAL A 1 435 ? 26.953 8.779 -36.920 1.00 85.44 435 VAL A N 1
ATOM 3158 C CA . VAL A 1 435 ? 27.715 9.565 -35.961 1.00 85.44 435 VAL A CA 1
ATOM 3159 C C . VAL A 1 435 ? 29.100 8.955 -35.802 1.00 85.44 435 VAL A C 1
ATOM 3161 O O . VAL A 1 435 ? 29.234 7.770 -35.499 1.00 85.44 435 VAL A O 1
ATOM 3164 N N . THR A 1 436 ? 30.121 9.796 -35.938 1.00 89.38 436 THR A N 1
ATOM 3165 C CA . THR A 1 436 ? 31.496 9.474 -35.559 1.00 89.38 436 THR A CA 1
ATOM 3166 C C . THR A 1 436 ? 31.752 9.899 -34.113 1.00 89.38 436 THR A C 1
ATOM 3168 O O . THR A 1 436 ? 31.742 11.094 -33.807 1.00 89.38 436 THR A O 1
ATOM 3171 N N . VAL A 1 437 ? 32.046 8.948 -33.228 1.00 85.31 437 VAL A N 1
ATOM 3172 C CA . VAL A 1 437 ? 32.523 9.220 -31.860 1.00 85.31 437 VAL A CA 1
ATOM 3173 C C . VAL A 1 437 ? 33.937 8.673 -31.736 1.00 85.31 437 VAL A C 1
ATOM 3175 O O . VAL A 1 437 ? 34.177 7.512 -32.033 1.00 85.31 437 VAL A O 1
ATOM 3178 N N . ASN A 1 438 ? 34.904 9.526 -31.382 1.00 86.06 438 ASN A N 1
ATOM 3179 C CA . ASN A 1 438 ? 36.322 9.152 -31.253 1.00 86.06 438 ASN A CA 1
ATOM 3180 C C . ASN A 1 438 ? 36.901 8.381 -32.465 1.00 86.06 438 ASN A C 1
ATOM 3182 O O . ASN A 1 438 ? 37.790 7.549 -32.316 1.00 86.06 438 ASN A O 1
ATOM 3186 N N . GLY A 1 439 ? 36.413 8.678 -33.676 1.00 87.19 439 GLY A N 1
ATOM 3187 C CA . GLY A 1 439 ? 36.838 8.012 -34.915 1.00 87.19 439 GLY A CA 1
ATOM 3188 C C . GLY A 1 439 ? 36.116 6.695 -35.224 1.00 87.19 439 GLY A C 1
ATOM 3189 O O . GLY A 1 439 ? 36.534 5.990 -36.137 1.00 87.19 439 GLY A O 1
ATOM 3190 N N . ILE A 1 440 ? 35.056 6.368 -34.483 1.00 88.19 440 ILE A N 1
ATOM 3191 C CA . ILE A 1 440 ? 34.239 5.164 -34.642 1.00 88.19 440 ILE A CA 1
ATOM 3192 C C . ILE A 1 440 ? 32.871 5.567 -35.196 1.00 88.19 440 ILE A C 1
ATOM 3194 O O . ILE A 1 440 ? 32.138 6.324 -34.557 1.00 88.19 440 ILE A O 1
ATOM 3198 N N . ASP A 1 441 ? 32.530 5.057 -36.379 1.00 91.00 441 ASP A N 1
ATOM 3199 C CA . ASP A 1 441 ? 31.288 5.390 -37.080 1.00 91.00 441 ASP A CA 1
ATOM 3200 C C . ASP A 1 441 ? 30.147 4.440 -36.699 1.00 91.00 441 ASP A C 1
ATOM 3202 O O . ASP A 1 441 ? 30.249 3.222 -36.848 1.00 91.00 441 ASP A O 1
ATOM 3206 N N . SER A 1 442 ? 29.023 4.997 -36.251 1.00 93.00 442 SER A N 1
ATOM 3207 C CA . SER A 1 442 ? 27.831 4.244 -35.839 1.00 93.00 442 SER A CA 1
ATOM 3208 C C . SER A 1 442 ? 26.534 4.932 -36.264 1.00 93.00 442 SER A C 1
ATOM 3210 O O . SER A 1 442 ? 26.554 6.112 -36.595 1.00 93.00 442 SER A O 1
ATOM 3212 N N . MET A 1 443 ? 25.389 4.244 -36.277 1.00 93.81 443 MET A N 1
ATOM 3213 C CA . MET A 1 443 ? 24.099 4.938 -36.444 1.00 93.81 443 MET A CA 1
ATOM 3214 C C . MET A 1 443 ? 23.638 5.596 -35.157 1.00 93.81 443 MET A C 1
ATOM 3216 O O . MET A 1 443 ? 23.145 6.720 -35.185 1.00 93.81 443 MET A O 1
ATOM 3220 N N . VAL A 1 444 ? 23.786 4.898 -34.034 1.00 95.81 444 VAL A N 1
ATOM 3221 C CA . VAL A 1 444 ? 23.398 5.420 -32.728 1.00 95.81 444 VAL A CA 1
ATOM 3222 C C . VAL A 1 444 ? 24.551 5.253 -31.754 1.00 95.81 444 VAL A C 1
ATOM 3224 O O . VAL A 1 444 ? 25.047 4.145 -31.587 1.00 95.81 444 VAL A O 1
ATOM 3227 N N . SER A 1 445 ? 24.945 6.330 -31.078 1.00 95.81 445 SER A N 1
ATOM 3228 C CA . SER A 1 445 ? 25.913 6.274 -29.976 1.00 95.81 445 SER A CA 1
ATOM 3229 C C . SER A 1 445 ? 25.246 6.642 -28.657 1.00 95.81 445 SER A C 1
ATOM 3231 O O . SER A 1 445 ? 24.381 7.516 -28.624 1.00 95.81 445 SER A O 1
ATOM 3233 N N . LEU A 1 446 ? 25.642 5.991 -27.565 1.00 96.69 446 LEU A N 1
ATOM 3234 C CA . LEU A 1 446 ? 25.071 6.203 -26.231 1.00 96.69 446 LEU A CA 1
ATOM 3235 C C . LEU A 1 446 ? 26.045 6.946 -25.308 1.00 96.69 446 LEU A C 1
ATOM 3237 O O . LEU A 1 446 ? 27.252 6.737 -25.390 1.00 96.69 446 LEU A O 1
ATOM 3241 N N . GLY A 1 447 ? 25.500 7.776 -24.416 1.00 93.88 447 GLY A N 1
ATOM 3242 C CA . GLY A 1 447 ? 26.175 8.361 -23.253 1.00 93.88 447 GLY A CA 1
ATOM 3243 C C . GLY A 1 447 ? 25.872 7.609 -21.948 1.00 93.88 447 GLY A C 1
ATOM 3244 O O . GLY A 1 447 ? 25.253 6.540 -21.945 1.00 93.88 447 GLY A O 1
ATOM 3245 N N . ASN A 1 448 ? 26.280 8.174 -20.813 1.00 93.12 448 ASN A N 1
ATOM 3246 C CA . ASN A 1 448 ? 26.083 7.604 -19.477 1.00 93.12 448 ASN A CA 1
ATOM 3247 C C . ASN A 1 448 ? 24.611 7.612 -19.046 1.00 93.12 448 ASN A C 1
ATOM 3249 O O . ASN A 1 448 ? 23.914 8.600 -19.228 1.00 93.12 448 ASN A O 1
ATOM 3253 N N . ASN A 1 449 ? 24.154 6.562 -18.365 1.00 92.69 449 ASN A N 1
ATOM 3254 C CA . ASN A 1 449 ? 22.797 6.438 -17.811 1.00 92.69 449 ASN A CA 1
ATOM 3255 C C . ASN A 1 449 ? 21.695 6.581 -18.871 1.00 92.69 449 ASN A C 1
ATOM 3257 O O . ASN A 1 449 ? 20.685 7.251 -18.648 1.00 92.69 449 ASN A O 1
ATOM 3261 N N . THR A 1 450 ? 21.901 5.964 -20.033 1.00 95.00 450 THR A N 1
ATOM 3262 C CA . THR A 1 450 ? 20.995 6.074 -21.181 1.00 95.00 450 THR A CA 1
ATOM 3263 C C . THR A 1 450 ? 20.239 4.778 -21.452 1.00 95.00 450 THR A C 1
ATOM 3265 O O . THR A 1 450 ? 20.630 3.681 -21.042 1.00 95.00 450 THR A O 1
ATOM 3268 N N . THR A 1 451 ? 19.109 4.902 -22.146 1.00 96.38 451 THR A N 1
ATOM 3269 C CA . THR A 1 451 ? 18.334 3.762 -22.651 1.00 96.38 451 THR A CA 1
ATOM 3270 C C . THR A 1 451 ? 17.930 4.029 -24.089 1.00 96.38 451 THR A C 1
ATOM 3272 O O . THR A 1 451 ? 17.400 5.097 -24.380 1.00 96.38 451 THR A O 1
ATOM 3275 N N . LEU A 1 452 ? 18.151 3.056 -24.969 1.00 98.19 452 LEU A N 1
ATOM 3276 C CA . LEU A 1 452 ? 17.665 3.039 -26.344 1.00 98.19 452 LEU A CA 1
ATOM 3277 C C . LEU A 1 452 ? 16.686 1.877 -26.506 1.00 98.19 452 LEU A C 1
ATOM 3279 O O . LEU A 1 452 ? 17.080 0.716 -26.336 1.00 98.19 452 LEU A O 1
ATOM 3283 N N . SER A 1 453 ? 15.429 2.173 -26.855 1.00 98.06 453 SER A N 1
ATOM 3284 C CA . SER A 1 453 ? 14.434 1.117 -27.042 1.00 98.06 453 SER A CA 1
ATOM 3285 C C . SER A 1 453 ? 13.446 1.307 -28.182 1.00 98.06 453 SER A C 1
ATOM 3287 O O . SER A 1 453 ? 12.815 2.356 -28.307 1.00 98.06 453 SER A O 1
ATOM 3289 N N . GLY A 1 454 ? 13.232 0.228 -28.941 1.00 96.75 454 GLY A N 1
ATOM 3290 C CA . GLY A 1 454 ? 12.140 0.105 -29.899 1.00 96.75 454 GLY A CA 1
ATOM 3291 C C . GLY A 1 454 ? 12.428 0.672 -31.288 1.00 96.75 454 GLY A C 1
ATOM 3292 O O . GLY A 1 454 ? 11.495 1.122 -31.953 1.00 96.75 454 GLY A O 1
ATOM 3293 N N . PHE A 1 455 ? 13.674 0.678 -31.749 1.00 96.69 455 PHE A N 1
ATOM 3294 C CA . PHE A 1 455 ? 14.036 1.204 -33.071 1.00 96.69 455 PHE A CA 1
ATOM 3295 C C . PHE A 1 455 ? 14.333 0.093 -34.081 1.00 96.69 455 PHE A C 1
ATOM 3297 O O . PHE A 1 455 ? 14.753 -0.997 -33.695 1.00 96.69 455 PHE A O 1
ATOM 3304 N N . ASP A 1 456 ? 14.130 0.381 -35.370 1.00 95.69 456 ASP A N 1
ATOM 3305 C CA . ASP A 1 456 ? 14.705 -0.391 -36.478 1.00 95.69 456 ASP A CA 1
ATOM 3306 C C . ASP A 1 456 ? 15.933 0.357 -37.013 1.00 95.69 456 ASP A C 1
ATOM 3308 O O . ASP A 1 456 ? 15.814 1.402 -37.645 1.00 95.69 456 ASP A O 1
ATOM 3312 N N . ILE A 1 457 ? 17.124 -0.136 -36.703 1.00 95.88 457 ILE A N 1
ATOM 3313 C CA . ILE A 1 457 ? 18.405 0.505 -36.987 1.00 95.88 457 ILE A CA 1
ATOM 3314 C C . ILE A 1 457 ? 19.056 -0.216 -38.163 1.00 95.88 457 ILE A C 1
ATOM 3316 O O . ILE A 1 457 ? 19.427 -1.384 -38.072 1.00 95.88 457 ILE A O 1
ATOM 3320 N N . GLN A 1 458 ? 19.232 0.495 -39.268 1.00 92.81 458 GLN A N 1
ATOM 3321 C CA . GLN A 1 458 ? 19.810 -0.004 -40.510 1.00 92.81 458 GLN A CA 1
ATOM 3322 C C . GLN A 1 458 ? 21.183 0.647 -40.702 1.00 92.81 458 GLN A C 1
ATOM 3324 O O . GLN A 1 458 ? 21.323 1.677 -41.356 1.00 92.81 458 GLN A O 1
ATOM 3329 N N . GLY A 1 459 ? 22.204 0.050 -40.086 1.00 80.12 459 GLY A N 1
ATOM 3330 C CA . GLY A 1 459 ? 23.553 0.601 -39.977 1.00 80.12 459 GLY A CA 1
ATOM 3331 C C . GLY A 1 459 ? 24.387 0.622 -41.247 1.00 80.12 459 GLY A C 1
ATOM 3332 O O . GLY A 1 459 ? 25.391 1.333 -41.300 1.00 80.12 459 GLY A O 1
ATOM 3333 N N . GLY A 1 460 ? 23.975 -0.102 -42.290 1.00 86.38 460 GLY A N 1
ATOM 3334 C CA . GLY A 1 460 ? 24.773 -0.210 -43.509 1.00 86.38 460 GLY A CA 1
ATOM 3335 C C . GLY A 1 460 ? 26.191 -0.674 -43.168 1.00 86.38 460 GLY A C 1
ATOM 3336 O O . GLY A 1 460 ? 26.347 -1.657 -42.453 1.00 86.38 460 GLY A O 1
ATOM 3337 N N . VAL A 1 461 ? 27.216 0.041 -43.637 1.00 83.69 461 VAL A N 1
ATOM 3338 C CA . VAL A 1 461 ? 28.635 -0.289 -43.377 1.00 83.69 461 VAL A CA 1
ATOM 3339 C C . VAL A 1 461 ? 29.158 0.155 -42.007 1.00 83.69 461 VAL A C 1
ATOM 3341 O O . VAL A 1 461 ? 30.288 -0.180 -41.668 1.00 83.69 461 VAL A O 1
ATOM 3344 N N . ASN A 1 462 ? 28.365 0.897 -41.234 1.00 86.44 462 ASN A N 1
ATOM 3345 C CA . ASN A 1 462 ? 28.746 1.396 -39.914 1.00 86.44 462 ASN A CA 1
ATOM 3346 C C . ASN A 1 462 ? 28.274 0.440 -38.814 1.00 86.44 462 ASN A C 1
ATOM 3348 O O . ASN A 1 462 ? 27.438 -0.439 -39.048 1.00 86.44 462 ASN A O 1
ATOM 3352 N N . TYR A 1 463 ? 28.749 0.662 -37.586 1.00 93.50 463 TYR A N 1
ATOM 3353 C CA . TYR A 1 463 ? 28.173 -0.010 -36.425 1.00 93.50 463 TYR A CA 1
ATOM 3354 C C . TYR A 1 463 ? 26.697 0.375 -36.262 1.00 93.50 463 TYR A C 1
ATOM 3356 O O . TYR A 1 463 ? 26.321 1.534 -36.452 1.00 93.50 463 TYR A O 1
ATOM 3364 N N . GLY A 1 464 ? 25.842 -0.576 -35.888 1.00 95.50 464 GLY A N 1
ATOM 3365 C CA . GLY A 1 464 ? 24.441 -0.265 -35.596 1.00 95.50 464 GLY A CA 1
ATOM 3366 C C . GLY A 1 464 ? 24.341 0.642 -34.370 1.00 95.50 464 GLY A C 1
ATOM 3367 O O . GLY A 1 464 ? 23.888 1.784 -34.459 1.00 95.50 464 GLY A O 1
ATOM 3368 N N . VAL A 1 465 ? 24.830 0.147 -33.234 1.00 97.62 465 VAL A N 1
ATOM 3369 C CA . VAL A 1 465 ? 24.848 0.871 -31.958 1.00 97.62 465 VAL A CA 1
ATOM 3370 C C . VAL A 1 465 ? 26.249 0.857 -31.353 1.00 97.62 465 VAL A C 1
ATOM 3372 O O . VAL A 1 465 ? 26.844 -0.208 -31.199 1.00 97.62 465 VAL A O 1
ATOM 3375 N N . LEU A 1 466 ? 26.752 2.029 -30.970 1.00 96.38 466 LEU A N 1
ATOM 3376 C CA . LEU A 1 466 ? 28.013 2.221 -30.262 1.00 96.38 466 LEU A CA 1
ATOM 3377 C C . LEU A 1 466 ? 27.768 2.567 -28.790 1.00 96.38 466 LEU A C 1
ATOM 3379 O O . LEU A 1 466 ? 27.003 3.469 -28.445 1.00 96.38 466 LEU A O 1
ATOM 3383 N N . VAL A 1 467 ? 28.470 1.854 -27.918 1.00 95.31 467 VAL A N 1
ATOM 3384 C CA . VAL A 1 467 ? 28.451 2.018 -26.467 1.00 95.31 467 VAL A CA 1
ATOM 3385 C C . VAL A 1 467 ? 29.901 2.208 -26.022 1.00 95.31 467 VAL A C 1
ATOM 3387 O O . VAL A 1 467 ? 30.590 1.237 -25.712 1.00 95.31 467 VAL A O 1
ATOM 3390 N N . GLN A 1 468 ? 30.386 3.451 -26.060 1.00 92.06 468 GLN A N 1
ATOM 3391 C CA . GLN A 1 468 ? 31.793 3.771 -25.815 1.00 92.06 468 GLN A CA 1
ATOM 3392 C C . GLN A 1 468 ? 31.989 4.488 -24.476 1.00 92.06 468 GLN A C 1
ATOM 3394 O O . GLN A 1 468 ? 31.432 5.560 -24.268 1.00 92.06 468 GLN A O 1
ATOM 3399 N N . ASP A 1 469 ? 32.797 3.902 -23.589 1.00 88.94 469 ASP A N 1
ATOM 3400 C CA . ASP A 1 469 ? 33.196 4.487 -22.298 1.00 88.94 469 ASP A CA 1
ATOM 3401 C C . ASP A 1 469 ? 32.031 4.966 -21.407 1.00 88.94 469 ASP A C 1
ATOM 3403 O O . ASP A 1 469 ? 32.158 5.923 -20.642 1.00 88.94 469 ASP A O 1
ATOM 3407 N N . VAL A 1 470 ? 30.885 4.279 -21.469 1.00 90.19 470 VAL A N 1
ATOM 3408 C CA . VAL A 1 470 ? 29.690 4.645 -20.691 1.00 90.19 470 VAL A CA 1
ATOM 3409 C C . VAL A 1 470 ? 29.566 3.852 -19.393 1.00 90.19 470 VAL A C 1
ATOM 3411 O O . VAL A 1 470 ? 29.726 2.633 -19.366 1.00 90.19 470 VAL A O 1
ATOM 3414 N N . SER A 1 471 ? 29.209 4.532 -18.308 1.00 90.75 471 SER A N 1
ATOM 3415 C CA . SER A 1 471 ? 29.070 3.932 -16.977 1.00 90.75 471 SER A CA 1
ATOM 3416 C C . SER A 1 471 ? 27.851 3.019 -16.869 1.00 90.75 471 SER A C 1
ATOM 3418 O O . SER A 1 471 ? 27.945 1.945 -16.293 1.00 90.75 471 SER A O 1
ATOM 3420 N N . ASN A 1 472 ? 26.703 3.422 -17.424 1.00 91.88 472 ASN A N 1
ATOM 3421 C CA . ASN A 1 472 ? 25.483 2.610 -17.460 1.00 91.88 472 ASN A CA 1
ATOM 3422 C C . ASN A 1 472 ? 24.768 2.823 -18.800 1.00 91.88 472 ASN A C 1
ATOM 3424 O O . ASN A 1 472 ? 24.515 3.972 -19.160 1.00 91.88 472 ASN A O 1
ATOM 3428 N N . ALA A 1 473 ? 24.410 1.762 -19.520 1.00 95.62 473 ALA A N 1
ATOM 3429 C CA . ALA A 1 473 ? 23.627 1.883 -20.752 1.00 95.62 473 ALA A CA 1
ATOM 3430 C C . ALA A 1 473 ? 22.752 0.654 -21.004 1.00 95.62 473 ALA A C 1
ATOM 3432 O O . ALA A 1 473 ? 23.143 -0.477 -20.711 1.00 95.62 473 ALA A O 1
ATOM 3433 N N . THR A 1 474 ? 21.569 0.887 -21.573 1.00 97.38 474 THR A N 1
ATOM 3434 C CA . THR A 1 474 ? 20.614 -0.169 -21.930 1.00 97.38 474 THR A CA 1
ATOM 3435 C C . THR A 1 474 ? 20.231 -0.077 -23.404 1.00 97.38 474 THR A C 1
ATOM 3437 O O . THR A 1 474 ? 19.721 0.948 -23.851 1.00 97.38 474 THR A O 1
ATOM 3440 N N . VAL A 1 475 ? 20.434 -1.163 -24.148 1.00 98.38 475 VAL A N 1
ATOM 3441 C CA . VAL A 1 475 ? 20.012 -1.329 -25.546 1.00 98.38 475 VAL A CA 1
ATOM 3442 C C . VAL A 1 475 ? 18.995 -2.462 -25.585 1.00 98.38 475 VAL A C 1
ATOM 3444 O O . VAL A 1 475 ? 19.359 -3.629 -25.427 1.00 98.38 475 VAL A O 1
ATOM 3447 N N . VAL A 1 476 ? 17.712 -2.133 -25.745 1.00 98.00 476 VAL A N 1
ATOM 3448 C CA . VAL A 1 476 ? 16.641 -3.121 -25.554 1.00 98.00 476 VAL A CA 1
ATOM 3449 C C . VAL A 1 476 ? 15.523 -3.042 -26.584 1.00 98.00 476 VAL A C 1
ATOM 3451 O O . VAL A 1 476 ? 15.052 -1.957 -26.916 1.00 98.00 476 VAL A O 1
ATOM 3454 N N . ASN A 1 477 ? 15.027 -4.189 -27.045 1.00 97.62 477 ASN A N 1
ATOM 3455 C CA . ASN A 1 477 ? 13.915 -4.279 -27.998 1.00 97.62 477 ASN A CA 1
ATOM 3456 C C . ASN A 1 477 ? 14.156 -3.557 -29.340 1.00 97.62 477 ASN A C 1
ATOM 3458 O O . ASN A 1 477 ? 13.231 -2.973 -29.910 1.00 97.62 477 ASN A O 1
ATOM 3462 N N . ASN A 1 478 ? 15.389 -3.539 -29.840 1.00 98.19 478 ASN A N 1
ATOM 3463 C CA . ASN A 1 478 ? 15.705 -2.953 -31.142 1.00 98.19 478 ASN A CA 1
ATOM 3464 C C . ASN A 1 478 ? 15.836 -4.041 -32.212 1.00 98.19 478 ASN A C 1
ATOM 3466 O O . ASN A 1 478 ? 16.281 -5.155 -31.938 1.00 98.19 478 ASN A O 1
ATOM 3470 N N . THR A 1 479 ? 15.484 -3.701 -33.447 1.00 97.56 479 THR A N 1
ATOM 3471 C CA . THR A 1 479 ? 15.923 -4.441 -34.632 1.00 97.56 479 THR A CA 1
ATOM 3472 C C . THR A 1 479 ? 17.156 -3.736 -35.174 1.00 97.56 479 THR A C 1
ATOM 3474 O O . THR A 1 479 ? 17.131 -2.526 -35.349 1.00 97.56 479 THR A O 1
ATOM 3477 N N . ILE A 1 480 ? 18.257 -4.450 -35.379 1.00 98.12 480 ILE A N 1
ATOM 3478 C CA . ILE A 1 480 ? 19.533 -3.880 -35.815 1.00 98.12 480 ILE A CA 1
ATOM 3479 C C . ILE A 1 480 ? 20.017 -4.679 -37.015 1.00 98.12 480 ILE A C 1
ATOM 3481 O O . ILE A 1 480 ? 20.088 -5.905 -36.959 1.00 98.12 480 ILE A O 1
ATOM 3485 N N . SER A 1 481 ? 20.363 -3.999 -38.102 1.00 96.44 481 SER A N 1
ATOM 3486 C CA . SER A 1 481 ? 20.913 -4.620 -39.300 1.00 96.44 481 SER A CA 1
ATOM 3487 C C . SER A 1 481 ? 22.148 -3.887 -39.807 1.00 96.44 481 SER A C 1
ATOM 3489 O O . SER A 1 481 ? 22.138 -2.666 -39.926 1.00 96.44 481 SER A O 1
ATOM 3491 N N . THR A 1 482 ? 23.213 -4.622 -40.118 1.00 94.81 482 THR A N 1
ATOM 3492 C CA . THR A 1 482 ? 24.465 -4.067 -40.656 1.00 94.81 482 THR A CA 1
ATOM 3493 C C . THR A 1 482 ? 25.007 -4.931 -41.795 1.00 94.81 482 THR A C 1
ATOM 3495 O O . THR A 1 482 ? 24.782 -6.141 -41.869 1.00 94.81 482 THR A O 1
ATOM 3498 N N . THR A 1 483 ? 25.721 -4.297 -42.720 1.00 93.62 483 THR A N 1
ATOM 3499 C CA . THR A 1 483 ? 26.304 -4.896 -43.921 1.00 93.62 483 THR A CA 1
ATOM 3500 C C . THR A 1 483 ? 27.668 -4.277 -44.224 1.00 93.62 483 THR A C 1
ATOM 3502 O O . THR A 1 483 ? 27.739 -3.108 -44.592 1.00 93.62 483 THR A O 1
ATOM 3505 N N . GLY A 1 484 ? 28.750 -5.043 -44.164 1.00 91.25 484 GLY A N 1
ATOM 3506 C CA . GLY A 1 484 ? 30.102 -4.548 -44.426 1.00 91.25 484 GLY A CA 1
ATOM 3507 C C . GLY A 1 484 ? 31.160 -5.337 -43.664 1.00 91.25 484 GLY A C 1
ATOM 3508 O O . GLY A 1 484 ? 30.837 -6.114 -42.772 1.00 91.25 484 GLY A O 1
ATOM 3509 N N . SER A 1 485 ? 32.431 -5.159 -44.026 1.00 91.31 485 SER A N 1
ATOM 3510 C CA . SER A 1 485 ? 33.532 -5.742 -43.249 1.00 91.31 485 SER A CA 1
ATOM 3511 C C . SER A 1 485 ? 33.615 -5.044 -41.891 1.00 91.31 485 SER A C 1
ATOM 3513 O O . SER A 1 485 ? 33.592 -3.819 -41.865 1.00 91.31 485 SER A O 1
ATOM 3515 N N . GLU A 1 486 ? 33.712 -5.808 -40.801 1.00 90.81 486 GLU A N 1
ATOM 3516 C CA . GLU A 1 486 ? 33.773 -5.301 -39.414 1.00 90.81 486 GLU A CA 1
ATOM 3517 C C . GLU A 1 486 ? 32.570 -4.418 -39.003 1.00 90.81 486 GLU A C 1
ATOM 3519 O O . GLU A 1 486 ? 32.631 -3.676 -38.026 1.00 90.81 486 GLU A O 1
ATOM 3524 N N . ALA A 1 487 ? 31.448 -4.494 -39.732 1.00 92.25 487 ALA A N 1
ATOM 3525 C CA . ALA A 1 487 ? 30.242 -3.716 -39.451 1.00 92.25 487 ALA A CA 1
ATOM 3526 C C . ALA A 1 487 ? 29.387 -4.416 -38.383 1.00 92.25 487 ALA A C 1
ATOM 3528 O O . ALA A 1 487 ? 28.468 -5.175 -38.702 1.00 92.25 487 ALA A O 1
ATOM 3529 N N . ASN A 1 488 ? 29.702 -4.194 -37.109 1.00 95.81 488 ASN A N 1
ATOM 3530 C CA . ASN A 1 488 ? 29.053 -4.911 -36.006 1.00 95.81 488 ASN A CA 1
ATOM 3531 C C . ASN A 1 488 ? 27.671 -4.348 -35.651 1.00 95.81 488 ASN A C 1
ATOM 3533 O O . ASN A 1 488 ? 27.429 -3.144 -35.749 1.00 95.81 488 ASN A O 1
ATOM 3537 N N . GLY A 1 489 ? 26.769 -5.211 -35.183 1.00 97.31 489 GLY A N 1
ATOM 3538 C CA . GLY A 1 489 ? 25.424 -4.807 -34.769 1.00 97.31 489 GLY A CA 1
ATOM 3539 C C . GLY A 1 489 ? 25.464 -3.876 -33.557 1.00 97.31 489 GLY A C 1
ATOM 3540 O O . GLY A 1 489 ? 25.074 -2.712 -33.646 1.00 97.31 489 GLY A O 1
ATOM 3541 N N . VAL A 1 490 ? 25.986 -4.376 -32.435 1.00 98.00 490 VAL A N 1
ATOM 3542 C CA . VAL A 1 490 ? 26.277 -3.577 -31.236 1.00 98.00 490 VAL A CA 1
ATOM 3543 C C . VAL A 1 490 ? 27.764 -3.663 -30.924 1.00 98.00 490 VAL A C 1
ATOM 3545 O O . VAL A 1 490 ? 28.303 -4.761 -30.789 1.00 98.00 490 VAL A O 1
ATOM 3548 N N . PHE A 1 491 ? 28.420 -2.516 -30.769 1.00 95.69 491 PHE A N 1
ATOM 3549 C CA . PHE A 1 491 ? 29.815 -2.434 -30.361 1.00 95.69 491 PHE A CA 1
ATOM 3550 C C . PHE A 1 491 ? 29.941 -1.746 -28.999 1.00 95.69 491 PHE A C 1
ATOM 3552 O O . PHE A 1 491 ? 29.647 -0.561 -28.851 1.00 95.69 491 PHE A O 1
ATOM 3559 N N . VAL A 1 492 ? 30.388 -2.504 -27.999 1.00 93.62 492 VAL A N 1
ATOM 3560 C CA . VAL A 1 492 ? 30.748 -2.011 -26.669 1.00 93.62 492 VAL A CA 1
ATOM 3561 C C . VAL A 1 492 ? 32.259 -1.836 -26.606 1.00 93.62 492 VAL A C 1
ATOM 3563 O O . VAL A 1 492 ? 33.009 -2.807 -26.738 1.00 93.62 492 VAL A O 1
ATOM 3566 N N . HIS A 1 493 ? 32.702 -0.603 -26.386 1.00 90.75 493 HIS A N 1
ATOM 3567 C CA . HIS A 1 493 ? 34.111 -0.225 -26.379 1.00 90.75 493 HIS A CA 1
ATOM 3568 C C . HIS A 1 493 ? 34.453 0.492 -25.069 1.00 90.75 493 HIS A C 1
ATOM 3570 O O . HIS A 1 493 ? 34.097 1.648 -24.872 1.00 90.75 493 HIS A O 1
ATOM 3576 N N . ALA A 1 494 ? 35.117 -0.209 -24.151 1.00 87.50 494 ALA A N 1
ATOM 3577 C CA . ALA A 1 494 ? 35.468 0.301 -22.825 1.00 87.50 494 ALA A CA 1
ATOM 3578 C C . ALA A 1 494 ? 36.992 0.450 -22.682 1.00 87.50 494 ALA A C 1
ATOM 3580 O O . ALA A 1 494 ? 37.698 -0.534 -22.454 1.00 87.50 494 ALA A O 1
ATOM 3581 N N . GLU A 1 495 ? 37.499 1.674 -22.815 1.00 82.56 495 GLU A N 1
ATOM 3582 C CA . GLU A 1 495 ? 38.926 2.019 -22.737 1.00 82.56 495 GLU A CA 1
ATOM 3583 C C . GLU A 1 495 ? 39.315 2.842 -21.501 1.00 82.56 495 GLU A C 1
ATOM 3585 O O . GLU A 1 495 ? 40.481 2.883 -21.107 1.00 82.56 495 GLU A O 1
ATOM 3590 N N . SER A 1 496 ? 38.346 3.491 -20.863 1.00 78.25 496 SER A N 1
ATOM 3591 C CA . SER A 1 496 ? 38.573 4.387 -19.727 1.00 78.25 496 SER A CA 1
ATOM 3592 C C . SER A 1 496 ? 38.411 3.683 -18.378 1.00 78.25 496 SER A C 1
ATOM 3594 O O . SER A 1 496 ? 37.534 2.838 -18.230 1.00 78.25 496 SER A O 1
ATOM 3596 N N . ALA A 1 497 ? 39.201 4.086 -17.369 1.00 64.31 497 ALA A N 1
ATOM 3597 C CA . ALA A 1 497 ? 39.181 3.553 -15.997 1.00 64.31 497 ALA A CA 1
ATOM 3598 C C . ALA A 1 497 ? 37.900 3.934 -15.226 1.00 64.31 497 ALA A C 1
ATOM 3600 O O . ALA A 1 497 ? 37.892 4.840 -14.392 1.00 64.31 497 ALA A O 1
ATOM 3601 N N . ALA A 1 498 ? 36.799 3.262 -15.559 1.00 77.94 498 ALA A N 1
ATOM 3602 C CA . ALA A 1 498 ? 35.513 3.339 -14.881 1.00 77.94 498 ALA A CA 1
ATOM 3603 C C . ALA A 1 498 ? 34.851 1.952 -14.841 1.00 77.94 498 ALA A C 1
ATOM 3605 O O . ALA A 1 498 ? 35.303 1.013 -15.497 1.00 77.94 498 ALA A O 1
ATOM 3606 N N . THR A 1 499 ? 33.782 1.817 -14.053 1.00 82.69 499 THR A N 1
ATOM 3607 C CA . THR A 1 499 ? 32.915 0.631 -14.103 1.00 82.69 499 THR A CA 1
ATOM 3608 C C . THR A 1 499 ? 31.825 0.831 -15.155 1.00 82.69 499 THR A C 1
ATOM 3610 O O . THR A 1 499 ? 31.070 1.798 -15.062 1.00 82.69 499 THR A O 1
ATOM 3613 N N . ASN A 1 500 ? 31.716 -0.081 -16.121 1.00 88.38 500 ASN A N 1
ATOM 3614 C CA . ASN A 1 500 ? 30.687 -0.069 -17.163 1.00 88.38 500 ASN A CA 1
ATOM 3615 C C . ASN A 1 500 ? 29.619 -1.133 -16.861 1.00 88.38 500 ASN A C 1
ATOM 3617 O O . ASN A 1 500 ? 29.939 -2.316 -16.821 1.00 88.38 500 ASN A O 1
ATOM 3621 N N . ASN A 1 501 ? 28.353 -0.746 -16.698 1.00 90.75 501 ASN A N 1
ATOM 3622 C CA . ASN A 1 501 ? 27.218 -1.658 -16.532 1.00 90.75 501 ASN A CA 1
ATOM 3623 C C . ASN A 1 501 ? 26.312 -1.597 -17.767 1.00 90.75 501 ASN A C 1
ATOM 3625 O O . ASN A 1 501 ? 25.540 -0.652 -17.950 1.00 90.75 501 ASN A O 1
ATOM 3629 N N . ILE A 1 502 ? 26.412 -2.600 -18.634 1.00 93.6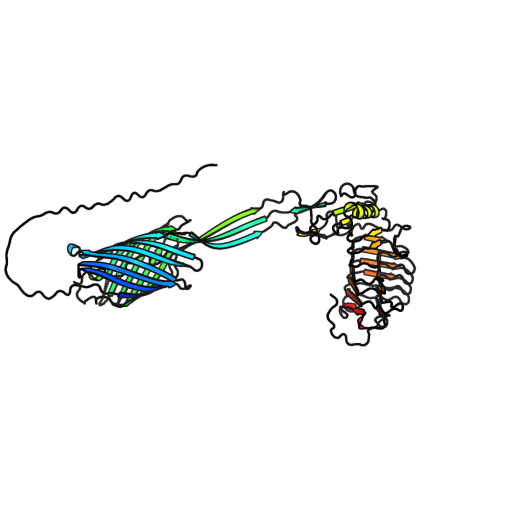9 502 ILE A N 1
ATOM 3630 C CA . ILE A 1 502 ? 25.770 -2.599 -19.949 1.00 93.69 502 ILE A CA 1
ATOM 3631 C C . ILE A 1 502 ? 24.713 -3.701 -20.020 1.00 93.69 502 ILE A C 1
ATOM 3633 O O . ILE A 1 502 ? 24.989 -4.860 -19.722 1.00 93.69 502 ILE A O 1
ATOM 3637 N N . THR A 1 503 ? 23.502 -3.351 -20.448 1.00 96.00 503 THR A N 1
ATOM 3638 C CA . THR A 1 503 ? 22.423 -4.316 -20.705 1.00 96.00 503 THR A CA 1
ATOM 3639 C C . THR A 1 503 ? 22.059 -4.312 -22.184 1.00 96.00 503 THR A C 1
ATOM 3641 O O . THR A 1 503 ? 21.730 -3.265 -22.737 1.00 96.00 503 THR A O 1
ATOM 3644 N N . ILE A 1 504 ? 22.095 -5.482 -22.823 1.00 97.50 504 ILE A N 1
ATOM 3645 C CA . ILE A 1 504 ? 21.677 -5.693 -24.214 1.00 97.50 504 ILE A CA 1
ATOM 3646 C C . ILE A 1 504 ? 20.620 -6.793 -24.220 1.00 97.50 504 ILE A C 1
ATOM 3648 O O . ILE A 1 504 ? 20.950 -7.971 -24.072 1.00 97.50 504 ILE A O 1
ATOM 3652 N N . ALA A 1 505 ? 19.348 -6.434 -24.369 1.00 97.31 505 ALA A N 1
ATOM 3653 C CA . ALA A 1 505 ? 18.265 -7.399 -24.204 1.00 97.31 505 ALA A CA 1
ATOM 3654 C C . ALA A 1 505 ? 17.179 -7.335 -25.279 1.00 97.31 505 ALA A C 1
ATOM 3656 O O . ALA A 1 505 ? 16.879 -6.272 -25.811 1.00 97.31 505 ALA A O 1
ATOM 3657 N N . ASP A 1 506 ? 16.575 -8.479 -25.594 1.00 97.25 506 ASP A N 1
ATOM 3658 C CA . ASP A 1 506 ? 15.390 -8.570 -26.458 1.00 97.25 506 ASP A CA 1
ATOM 3659 C C . ASP A 1 506 ? 15.576 -7.924 -27.852 1.00 97.25 506 ASP A C 1
ATOM 3661 O O . ASP A 1 506 ? 14.617 -7.501 -28.497 1.00 97.25 506 ASP A O 1
ATOM 3665 N N . ASN A 1 507 ? 16.818 -7.816 -28.340 1.00 98.38 507 ASN A N 1
ATOM 3666 C CA . ASN A 1 507 ? 17.103 -7.254 -29.658 1.00 98.38 507 ASN A CA 1
ATOM 3667 C C . ASN A 1 507 ? 17.080 -8.343 -30.737 1.00 98.38 507 ASN A C 1
ATOM 3669 O O . ASN A 1 507 ? 17.455 -9.493 -30.502 1.00 98.38 507 ASN A O 1
ATOM 3673 N N . THR A 1 508 ? 16.709 -7.956 -31.954 1.00 98.25 508 THR A N 1
ATOM 3674 C CA . THR A 1 508 ? 16.906 -8.759 -33.167 1.00 98.25 508 THR A CA 1
ATOM 3675 C C . THR A 1 508 ? 18.049 -8.154 -33.970 1.00 98.25 508 THR A C 1
ATOM 3677 O O . THR A 1 508 ? 17.915 -7.049 -34.479 1.00 98.25 508 THR A O 1
ATOM 3680 N N . ILE A 1 509 ? 19.176 -8.850 -34.087 1.00 98.44 509 ILE A N 1
ATOM 3681 C CA . ILE A 1 509 ? 20.405 -8.344 -34.706 1.00 98.44 509 ILE A CA 1
ATOM 3682 C C . ILE A 1 509 ? 20.736 -9.190 -35.937 1.00 98.44 509 ILE A C 1
ATOM 3684 O O . ILE A 1 509 ? 20.815 -10.410 -35.838 1.00 98.44 509 ILE A O 1
ATOM 3688 N N . ASN A 1 510 ? 20.953 -8.553 -37.086 1.00 97.56 510 ASN A N 1
ATOM 3689 C CA . ASN A 1 510 ? 21.314 -9.205 -38.343 1.00 97.56 510 ASN A CA 1
ATOM 3690 C C . ASN A 1 510 ? 22.558 -8.544 -38.947 1.00 97.56 510 ASN A C 1
ATOM 3692 O O . ASN A 1 510 ? 22.484 -7.410 -39.413 1.00 97.56 510 ASN A O 1
ATOM 3696 N N . THR A 1 511 ? 23.690 -9.239 -38.986 1.00 96.94 511 THR A N 1
ATOM 3697 C CA . THR A 1 511 ? 24.940 -8.688 -39.533 1.00 96.94 511 THR A CA 1
ATOM 3698 C C . THR A 1 511 ? 25.424 -9.497 -40.729 1.00 96.94 511 THR A C 1
ATOM 3700 O O . THR A 1 511 ? 25.241 -10.715 -40.808 1.00 96.94 511 THR A O 1
ATOM 3703 N N . THR A 1 512 ? 26.013 -8.830 -41.721 1.00 96.31 512 THR A N 1
ATOM 3704 C CA . THR A 1 512 ? 26.562 -9.495 -42.911 1.00 96.31 512 THR A CA 1
ATOM 3705 C C . THR A 1 512 ? 27.887 -8.877 -43.345 1.00 96.31 512 THR A C 1
ATOM 3707 O O . THR A 1 512 ? 27.945 -7.696 -43.665 1.00 96.31 512 THR A O 1
ATOM 3710 N N . GLY A 1 513 ? 28.938 -9.687 -43.442 1.00 95.44 513 GLY A N 1
ATOM 3711 C CA . GLY A 1 513 ? 30.268 -9.284 -43.899 1.00 95.44 513 GLY A CA 1
ATOM 3712 C C . GLY A 1 513 ? 31.390 -9.968 -43.120 1.00 95.44 513 GLY A C 1
ATOM 3713 O O . GLY A 1 513 ? 31.158 -10.600 -42.091 1.00 95.44 513 GLY A O 1
ATOM 3714 N N . ALA A 1 514 ? 32.620 -9.876 -43.630 1.00 94.38 514 ALA A N 1
ATOM 3715 C CA . ALA A 1 514 ? 33.781 -10.458 -42.960 1.00 94.38 514 ALA A CA 1
ATOM 3716 C C . ALA A 1 514 ? 34.039 -9.743 -41.623 1.00 94.38 514 ALA A C 1
ATOM 3718 O O . ALA A 1 514 ? 34.117 -8.517 -41.587 1.00 94.38 514 ALA A O 1
ATOM 3719 N N . GLY A 1 515 ? 34.129 -10.499 -40.529 1.00 91.12 515 GLY A N 1
ATOM 3720 C CA . GLY A 1 515 ? 34.314 -9.962 -39.179 1.00 91.12 515 GLY A CA 1
ATOM 3721 C C . GLY A 1 515 ? 33.135 -9.130 -38.658 1.00 91.12 515 GLY A C 1
ATOM 3722 O O . GLY A 1 515 ? 33.310 -8.407 -37.688 1.00 91.12 515 GLY A O 1
ATOM 3723 N N . ALA A 1 516 ? 31.958 -9.192 -39.297 1.00 94.69 516 ALA A N 1
ATOM 3724 C CA . ALA A 1 516 ? 30.768 -8.446 -38.886 1.00 94.69 516 ALA A CA 1
ATOM 3725 C C . ALA A 1 516 ? 30.042 -9.172 -37.744 1.00 94.69 516 ALA A C 1
ATOM 3727 O O . ALA A 1 516 ? 29.182 -10.029 -37.961 1.00 94.69 516 ALA A O 1
ATOM 3728 N N . GLU A 1 517 ? 30.411 -8.848 -36.517 1.00 95.62 517 GLU A N 1
ATOM 3729 C CA . GLU A 1 517 ? 29.926 -9.495 -35.307 1.00 95.62 517 GLU A CA 1
ATOM 3730 C C . GLU A 1 517 ? 28.538 -8.981 -34.908 1.00 95.62 517 GLU A C 1
ATOM 3732 O O . GLU A 1 517 ? 28.224 -7.800 -35.060 1.00 95.62 517 GLU A O 1
ATOM 3737 N N . GLY A 1 518 ? 27.693 -9.852 -34.355 1.00 96.88 518 GLY A N 1
ATOM 3738 C CA . GLY A 1 518 ? 26.381 -9.441 -33.850 1.00 96.88 518 GLY A CA 1
ATOM 3739 C C . GLY A 1 518 ? 26.519 -8.467 -32.681 1.00 96.88 518 GLY A C 1
ATOM 3740 O O . GLY A 1 518 ? 26.044 -7.331 -32.736 1.00 96.88 518 GLY A O 1
ATOM 3741 N N . ILE A 1 519 ? 27.223 -8.907 -31.639 1.00 96.88 519 ILE A N 1
ATOM 3742 C CA . ILE A 1 519 ? 27.630 -8.083 -30.501 1.00 96.88 519 ILE A CA 1
ATOM 3743 C C . ILE A 1 519 ? 29.138 -8.231 -30.318 1.00 96.88 519 ILE A C 1
ATOM 3745 O O . ILE A 1 519 ? 29.618 -9.342 -30.103 1.00 96.88 519 ILE A O 1
ATOM 3749 N N . LEU A 1 520 ? 29.866 -7.117 -30.352 1.00 94.19 520 LEU A N 1
ATOM 3750 C CA . LEU A 1 520 ? 31.286 -7.053 -30.022 1.00 94.19 520 LEU A CA 1
ATOM 3751 C C . LEU A 1 520 ? 31.486 -6.306 -28.707 1.00 94.19 520 LEU A C 1
ATOM 3753 O O . LEU A 1 520 ? 31.005 -5.188 -28.544 1.00 94.19 520 LEU A O 1
ATOM 3757 N N . VAL A 1 521 ? 32.278 -6.884 -27.809 1.00 91.06 521 VAL A N 1
ATOM 3758 C CA . VAL A 1 521 ? 32.744 -6.234 -26.584 1.00 91.06 521 VAL A CA 1
ATOM 3759 C C . VAL A 1 521 ? 34.265 -6.201 -26.573 1.00 91.06 521 VAL A C 1
ATOM 3761 O O . VAL A 1 521 ? 34.918 -7.248 -26.535 1.00 91.06 521 VAL A O 1
ATOM 3764 N N . ARG A 1 522 ? 34.830 -4.992 -26.568 1.00 87.00 522 ARG A N 1
ATOM 3765 C CA . ARG A 1 522 ? 36.261 -4.745 -26.372 1.00 87.00 522 ARG A CA 1
ATOM 3766 C C . ARG A 1 522 ? 36.465 -3.941 -25.102 1.00 87.00 522 ARG A C 1
ATOM 3768 O O . ARG A 1 522 ? 35.958 -2.828 -24.982 1.00 87.00 522 ARG A O 1
ATOM 3775 N N . ALA A 1 523 ? 37.226 -4.508 -24.175 1.00 81.19 523 ALA A N 1
ATOM 3776 C CA . ALA A 1 523 ? 37.614 -3.835 -22.947 1.00 81.19 523 ALA A CA 1
ATOM 3777 C C . ALA A 1 523 ? 39.141 -3.759 -22.845 1.00 81.19 523 ALA A C 1
ATOM 3779 O O . ALA A 1 523 ? 39.818 -4.784 -22.957 1.00 81.19 523 ALA A O 1
ATOM 3780 N N . SER A 1 524 ? 39.670 -2.555 -22.632 1.00 75.81 524 SER A N 1
ATOM 3781 C CA . SER A 1 524 ? 41.098 -2.290 -22.445 1.00 75.81 524 SER A CA 1
ATOM 3782 C C . SER A 1 524 ? 41.305 -1.011 -21.629 1.00 75.81 524 SER A C 1
ATOM 3784 O O . SER A 1 524 ? 41.427 0.063 -22.195 1.00 75.81 524 SER A O 1
ATOM 3786 N N . GLY A 1 525 ? 41.351 -1.114 -20.297 1.00 69.56 525 GLY A N 1
ATOM 3787 C CA . GLY A 1 525 ? 41.617 0.023 -19.400 1.00 69.56 525 GLY A CA 1
ATOM 3788 C C . GLY A 1 525 ? 40.510 0.370 -18.397 1.00 69.56 525 GLY A C 1
ATOM 3789 O O . GLY A 1 525 ? 40.765 1.176 -17.507 1.00 69.56 525 GLY A O 1
ATOM 3790 N N . ALA A 1 526 ? 39.333 -0.259 -18.486 1.00 65.44 526 ALA A N 1
ATOM 3791 C CA . ALA A 1 526 ? 38.262 -0.151 -17.488 1.00 65.44 526 ALA A CA 1
ATOM 3792 C C . ALA A 1 526 ? 38.587 -0.833 -16.147 1.00 65.44 526 ALA A C 1
ATOM 3794 O O . ALA A 1 526 ? 39.349 -1.798 -16.096 1.00 65.44 526 ALA A O 1
ATOM 3795 N N . ASP A 1 527 ? 37.978 -0.355 -15.056 1.00 73.38 527 ASP A N 1
ATOM 3796 C CA . ASP A 1 527 ? 38.113 -0.996 -13.739 1.00 73.38 527 ASP A CA 1
ATOM 3797 C C . ASP A 1 527 ? 37.351 -2.329 -13.735 1.00 73.38 527 ASP A C 1
ATOM 3799 O O . ASP A 1 527 ? 37.885 -3.381 -13.370 1.00 73.38 527 ASP A O 1
ATOM 3803 N N . ALA A 1 528 ? 36.103 -2.284 -14.211 1.00 79.88 528 ALA A N 1
ATOM 3804 C CA . ALA A 1 528 ? 35.259 -3.448 -14.415 1.00 79.88 528 ALA A CA 1
ATOM 3805 C C . ALA A 1 528 ? 34.230 -3.198 -15.526 1.00 79.88 528 ALA A C 1
ATOM 3807 O O . ALA A 1 528 ? 33.707 -2.098 -15.668 1.00 79.88 528 ALA A O 1
ATOM 3808 N N . ILE A 1 529 ? 33.882 -4.235 -16.279 1.00 84.69 529 ILE A N 1
ATOM 3809 C CA . ILE A 1 529 ? 32.752 -4.233 -17.206 1.00 84.69 529 ILE A CA 1
ATOM 3810 C C . ILE A 1 529 ? 31.796 -5.353 -16.808 1.00 84.69 529 ILE A C 1
ATOM 3812 O O . ILE A 1 529 ? 32.131 -6.535 -16.863 1.00 84.69 529 ILE A O 1
ATOM 3816 N N . ASN A 1 530 ? 30.598 -4.963 -16.398 1.00 86.62 530 ASN A N 1
ATOM 3817 C CA . ASN A 1 530 ? 29.485 -5.843 -16.098 1.00 86.62 530 ASN A CA 1
ATOM 3818 C C . ASN A 1 530 ? 28.526 -5.786 -17.283 1.00 86.62 530 ASN A C 1
ATOM 3820 O O . ASN A 1 530 ? 27.930 -4.743 -17.551 1.00 86.62 530 ASN A O 1
ATOM 3824 N N . ILE A 1 531 ? 28.378 -6.890 -18.007 1.00 87.50 531 ILE A N 1
ATOM 3825 C CA . ILE A 1 531 ? 27.496 -6.945 -19.169 1.00 87.50 531 ILE A CA 1
ATOM 3826 C C . ILE A 1 531 ? 26.482 -8.079 -19.060 1.00 87.50 531 ILE A C 1
ATOM 3828 O O . ILE A 1 531 ? 26.829 -9.243 -18.849 1.00 87.50 531 ILE A O 1
ATOM 3832 N N . ALA A 1 532 ? 25.214 -7.719 -19.231 1.00 90.75 532 ALA A N 1
ATOM 3833 C CA . ALA A 1 532 ? 24.096 -8.641 -19.325 1.00 90.75 532 ALA A CA 1
ATOM 3834 C C . ALA A 1 532 ? 23.578 -8.657 -20.766 1.00 90.75 532 ALA A C 1
ATOM 3836 O O . ALA A 1 532 ? 23.129 -7.632 -21.278 1.00 90.75 532 ALA A O 1
ATOM 3837 N N . ILE A 1 533 ? 23.641 -9.817 -21.422 1.00 92.06 533 ILE A N 1
ATOM 3838 C CA . ILE A 1 533 ? 23.107 -10.028 -22.770 1.00 92.06 533 ILE A CA 1
ATOM 3839 C C . ILE A 1 533 ? 22.025 -11.099 -22.691 1.00 92.06 533 ILE A C 1
ATOM 3841 O O . ILE A 1 533 ? 22.323 -12.270 -22.424 1.00 92.06 533 ILE A O 1
ATOM 3845 N N . SER A 1 534 ? 20.769 -10.721 -22.923 1.00 93.31 534 SER A N 1
ATOM 3846 C CA . SER A 1 534 ? 19.653 -11.646 -22.731 1.00 93.31 534 SER A CA 1
ATOM 3847 C C . SER A 1 534 ? 18.572 -11.608 -23.797 1.00 93.31 534 SER A C 1
ATOM 3849 O O . SER A 1 534 ? 18.193 -10.541 -24.258 1.00 93.31 534 SER A O 1
ATOM 3851 N N . ASN A 1 535 ? 18.009 -12.769 -24.134 1.00 94.56 535 ASN A N 1
ATOM 3852 C CA . ASN A 1 535 ? 16.851 -12.899 -25.029 1.00 94.56 535 ASN A CA 1
ATOM 3853 C C . ASN A 1 535 ? 17.033 -12.259 -26.419 1.00 94.56 535 ASN A C 1
ATOM 3855 O O . ASN A 1 535 ? 16.058 -11.901 -27.076 1.00 94.56 535 ASN A O 1
ATOM 3859 N N . ASN A 1 536 ? 18.271 -12.100 -26.890 1.00 97.50 536 ASN A N 1
ATOM 3860 C CA . ASN A 1 536 ? 18.516 -11.551 -28.219 1.00 97.50 536 ASN A CA 1
ATOM 3861 C C . ASN A 1 536 ? 18.412 -12.651 -29.282 1.00 97.50 536 ASN A C 1
ATOM 3863 O O . ASN A 1 536 ? 18.821 -13.791 -29.057 1.00 97.50 536 ASN A O 1
ATOM 3867 N N . THR A 1 537 ? 17.926 -12.290 -30.467 1.00 97.50 537 THR A N 1
ATOM 3868 C CA . THR A 1 537 ? 18.003 -13.118 -31.677 1.00 97.50 537 THR A CA 1
ATOM 3869 C C . THR A 1 537 ? 19.070 -12.531 -32.590 1.00 97.50 537 THR A C 1
ATOM 3871 O O . THR A 1 537 ? 18.897 -11.426 -33.090 1.00 97.50 537 THR A O 1
ATOM 3874 N N . ILE A 1 538 ? 20.183 -13.234 -32.793 1.00 97.31 538 ILE A N 1
ATOM 3875 C CA . ILE A 1 538 ? 21.378 -12.713 -33.467 1.00 97.31 538 ILE A CA 1
ATOM 3876 C C . ILE A 1 538 ? 21.724 -13.602 -34.660 1.00 97.31 538 ILE A C 1
ATOM 3878 O O . ILE A 1 538 ? 22.182 -14.724 -34.480 1.00 97.31 538 ILE A O 1
ATOM 3882 N N . THR A 1 539 ? 21.561 -13.091 -35.876 1.00 96.19 539 THR A N 1
ATOM 3883 C CA . THR A 1 539 ? 21.970 -13.780 -37.103 1.00 96.19 539 THR A CA 1
ATOM 3884 C C . THR A 1 539 ? 23.200 -13.110 -37.693 1.00 96.19 539 THR A C 1
ATOM 3886 O O . THR A 1 539 ? 23.156 -11.924 -38.013 1.00 96.19 539 THR A O 1
ATOM 3889 N N . THR A 1 540 ? 24.282 -13.861 -37.890 1.00 95.81 540 THR A N 1
ATOM 3890 C CA . THR A 1 540 ? 25.498 -13.342 -38.539 1.00 95.81 540 THR A CA 1
ATOM 3891 C C . THR A 1 540 ? 25.861 -14.155 -39.776 1.00 95.81 540 THR A C 1
ATOM 3893 O O . THR A 1 540 ? 25.652 -15.372 -39.831 1.00 95.81 540 THR A O 1
ATOM 3896 N N . SER A 1 541 ? 26.398 -13.481 -40.795 1.00 95.25 541 SER A N 1
ATOM 3897 C CA . SER A 1 541 ? 26.847 -14.116 -42.035 1.00 95.25 541 SER A CA 1
ATOM 3898 C C . SER A 1 541 ? 28.157 -13.514 -42.544 1.00 95.25 541 SER A C 1
ATOM 3900 O O . SER A 1 541 ? 28.188 -12.351 -42.933 1.00 95.25 541 SER A O 1
ATOM 3902 N N . GLY A 1 542 ? 29.216 -14.313 -42.647 1.00 93.12 542 GLY A N 1
ATOM 3903 C CA . GLY A 1 542 ? 30.509 -13.911 -43.202 1.00 93.12 542 GLY A CA 1
ATOM 3904 C C . GLY A 1 542 ? 31.688 -14.596 -42.517 1.00 93.12 542 GLY A C 1
ATOM 3905 O O . GLY A 1 542 ? 31.551 -15.178 -41.441 1.00 93.12 542 GLY A O 1
ATOM 3906 N N . ASP A 1 543 ? 32.859 -14.535 -43.145 1.00 91.62 543 ASP A N 1
ATOM 3907 C CA . ASP A 1 543 ? 34.068 -15.143 -42.585 1.00 91.62 543 ASP A CA 1
ATOM 3908 C C . ASP A 1 543 ? 34.419 -14.465 -41.261 1.00 91.62 543 ASP A C 1
ATOM 3910 O O . ASP A 1 543 ? 34.417 -13.238 -41.176 1.00 91.62 543 ASP A O 1
ATOM 3914 N N . THR A 1 544 ? 34.721 -15.243 -40.219 1.00 88.19 544 THR A N 1
ATOM 3915 C CA . THR A 1 544 ? 34.999 -14.783 -38.841 1.00 88.19 544 THR A CA 1
ATOM 3916 C C . THR A 1 544 ? 33.875 -13.973 -38.167 1.00 88.19 544 THR A C 1
ATOM 3918 O O . THR A 1 544 ? 34.101 -13.388 -37.110 1.00 88.19 544 THR A O 1
ATOM 3921 N N . ALA A 1 545 ? 32.659 -13.950 -38.728 1.00 91.44 545 ALA A N 1
ATOM 3922 C CA . ALA A 1 545 ? 31.528 -13.174 -38.214 1.00 91.44 545 ALA A CA 1
ATOM 3923 C C . ALA A 1 545 ? 30.890 -13.840 -36.981 1.00 91.44 545 ALA A C 1
ATOM 3925 O O . ALA A 1 545 ? 29.973 -14.659 -37.096 1.00 91.44 545 ALA A O 1
ATOM 3926 N N . GLN A 1 546 ? 31.382 -13.504 -35.790 1.00 92.12 546 GLN A N 1
ATOM 3927 C CA . GLN A 1 546 ? 30.899 -14.096 -34.541 1.00 92.12 546 GLN A CA 1
ATOM 3928 C C . GLN A 1 546 ? 29.521 -13.557 -34.156 1.00 92.12 546 GLN A C 1
ATOM 3930 O O . GLN A 1 546 ? 29.235 -12.376 -34.318 1.00 92.12 546 GLN A O 1
ATOM 3935 N N . GLY A 1 547 ? 28.677 -14.397 -33.568 1.00 91.62 547 GLY A N 1
ATOM 3936 C CA . GLY A 1 547 ? 27.408 -13.952 -33.002 1.00 91.62 547 GLY A CA 1
ATOM 3937 C C . GLY A 1 547 ? 27.615 -13.000 -31.824 1.00 91.62 547 GLY A C 1
ATOM 3938 O O . GLY A 1 547 ? 27.226 -11.835 -31.877 1.00 91.62 547 GLY A O 1
ATOM 3939 N N . ILE A 1 548 ? 28.281 -13.493 -30.781 1.00 92.00 548 ILE A N 1
ATOM 3940 C CA . ILE A 1 548 ? 28.726 -12.706 -29.628 1.00 92.00 548 ILE A CA 1
ATOM 3941 C C . ILE A 1 548 ? 30.244 -12.850 -29.506 1.00 92.00 548 ILE A C 1
ATOM 3943 O O . ILE A 1 548 ? 30.750 -13.949 -29.286 1.00 92.00 548 ILE A O 1
ATOM 3947 N N . SER A 1 549 ? 30.966 -11.744 -29.643 1.00 89.31 549 SER A N 1
ATOM 3948 C CA . SER A 1 549 ? 32.424 -11.660 -29.556 1.00 89.31 549 SER A CA 1
ATOM 3949 C C . SER A 1 549 ? 32.814 -10.825 -28.349 1.00 89.31 549 SER A C 1
ATOM 3951 O O . SER A 1 549 ? 32.365 -9.688 -28.196 1.00 89.31 549 SER A O 1
ATOM 3953 N N . MET A 1 550 ? 33.641 -11.374 -27.466 1.00 85.31 550 MET A N 1
ATOM 3954 C CA . MET A 1 550 ? 34.113 -10.660 -26.285 1.00 85.31 550 MET A CA 1
ATOM 3955 C C . MET A 1 550 ? 35.605 -10.876 -26.097 1.00 85.31 550 MET A C 1
ATOM 3957 O O . MET A 1 550 ? 36.075 -12.014 -26.073 1.00 85.31 550 MET A O 1
ATOM 3961 N N . GLY A 1 551 ? 36.337 -9.779 -25.916 1.00 73.12 551 GLY A N 1
ATOM 3962 C CA . GLY A 1 551 ? 37.767 -9.806 -25.646 1.00 73.12 551 GLY A CA 1
ATOM 3963 C C . GLY A 1 551 ? 38.184 -8.751 -24.627 1.00 73.12 551 GLY A C 1
ATOM 3964 O O . GLY A 1 551 ? 37.868 -7.570 -24.776 1.00 73.12 551 GLY A O 1
ATOM 3965 N N . ASN A 1 552 ? 38.939 -9.175 -23.612 1.00 68.44 552 ASN A N 1
ATOM 3966 C CA . ASN A 1 552 ? 39.786 -8.263 -22.842 1.00 68.44 552 ASN A CA 1
ATOM 3967 C C . ASN A 1 552 ? 41.135 -8.171 -23.560 1.00 68.44 552 ASN A C 1
ATOM 3969 O O . ASN A 1 552 ? 41.834 -9.183 -23.667 1.00 68.44 552 ASN A O 1
ATOM 3973 N N . PHE A 1 553 ? 41.469 -6.999 -24.095 1.00 60.72 553 PHE A N 1
ATOM 3974 C CA . PHE A 1 553 ? 42.701 -6.779 -24.843 1.00 60.72 553 PHE A CA 1
ATOM 3975 C C . PHE A 1 553 ? 43.704 -6.028 -23.963 1.00 60.72 553 PHE A C 1
ATOM 3977 O O . PHE A 1 553 ? 43.548 -4.840 -23.697 1.00 60.72 553 PHE A O 1
ATOM 3984 N N . ASP A 1 554 ? 44.757 -6.719 -23.523 1.00 53.91 554 ASP A N 1
ATOM 3985 C CA . ASP A 1 554 ? 45.900 -6.071 -22.878 1.00 53.91 554 ASP A CA 1
ATOM 3986 C C . ASP A 1 554 ? 46.883 -5.610 -23.96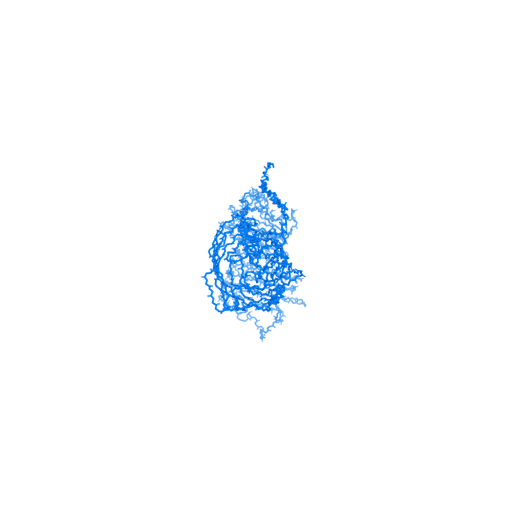5 1.00 53.91 554 ASP A C 1
ATOM 3988 O O . ASP A 1 554 ? 47.656 -6.400 -24.512 1.00 53.91 554 ASP A O 1
ATOM 3992 N N . PHE A 1 555 ? 46.838 -4.323 -24.313 1.00 50.41 555 PHE A N 1
ATOM 3993 C CA . PHE A 1 555 ? 47.791 -3.704 -25.239 1.00 50.41 555 PHE A CA 1
ATOM 3994 C C . PHE A 1 555 ? 49.071 -3.215 -24.528 1.00 50.41 555 PHE A C 1
ATOM 3996 O O . PHE A 1 555 ? 49.638 -2.185 -24.890 1.00 50.41 555 PHE A O 1
ATOM 4003 N N . GLY A 1 556 ? 49.568 -3.962 -23.535 1.00 47.97 556 GLY A N 1
ATOM 4004 C CA . GLY A 1 556 ? 50.935 -3.816 -23.025 1.00 47.97 556 GLY A CA 1
ATOM 4005 C C . GLY A 1 556 ? 51.104 -2.883 -21.823 1.00 47.97 556 GLY A C 1
ATOM 4006 O O . GLY A 1 556 ? 52.159 -2.261 -21.683 1.00 47.97 556 GLY A O 1
ATOM 4007 N N . GLY A 1 557 ? 50.115 -2.799 -20.932 1.00 49.69 557 GLY A N 1
ATOM 4008 C CA . GLY A 1 557 ? 50.199 -1.994 -19.711 1.00 49.69 557 GLY A CA 1
ATOM 4009 C C . GLY A 1 557 ? 49.323 -2.560 -18.597 1.00 49.69 557 GLY A C 1
ATOM 4010 O O . GLY A 1 557 ? 48.226 -3.023 -18.854 1.00 49.69 557 GLY A O 1
ATOM 4011 N N . ALA A 1 558 ? 49.803 -2.499 -17.352 1.00 47.50 558 ALA A N 1
ATOM 4012 C CA . ALA A 1 558 ? 49.291 -3.177 -16.149 1.00 47.50 558 ALA A CA 1
ATOM 4013 C C . ALA A 1 558 ? 47.831 -2.884 -15.694 1.00 47.50 558 ALA A C 1
ATOM 4015 O O . ALA A 1 558 ? 47.491 -3.177 -14.547 1.00 47.50 558 ALA A O 1
ATOM 4016 N N . ASN A 1 559 ? 46.965 -2.342 -16.551 1.00 54.06 559 ASN A N 1
ATOM 4017 C CA . ASN A 1 559 ? 45.566 -2.038 -16.251 1.00 54.06 559 ASN A CA 1
ATOM 4018 C C . ASN A 1 559 ? 44.663 -3.140 -16.810 1.00 54.06 559 ASN A C 1
ATOM 4020 O O . ASN A 1 559 ? 44.076 -3.021 -17.883 1.00 54.06 559 ASN A O 1
ATOM 4024 N N . SER A 1 560 ? 44.594 -4.256 -16.098 1.00 59.66 560 SER A N 1
ATOM 4025 C CA . SER A 1 560 ? 43.804 -5.401 -16.533 1.00 59.66 560 SER A CA 1
ATOM 4026 C C . SER A 1 560 ? 42.365 -5.307 -16.014 1.00 59.66 560 SER A C 1
ATOM 4028 O O . SER A 1 560 ? 42.146 -5.330 -14.804 1.00 59.66 560 SER A O 1
ATOM 4030 N N . VAL A 1 561 ? 41.404 -5.240 -16.938 1.00 69.75 561 VAL A N 1
ATOM 4031 C CA . VAL A 1 561 ? 39.963 -5.057 -16.671 1.00 69.75 561 VAL A CA 1
ATOM 4032 C C . VAL A 1 561 ? 39.318 -6.316 -16.084 1.00 69.75 561 VAL A C 1
ATOM 4034 O O . VAL A 1 561 ? 39.553 -7.409 -16.602 1.00 69.75 561 VAL A O 1
ATOM 4037 N N . GLN A 1 562 ? 38.458 -6.186 -15.067 1.00 75.44 562 GLN A N 1
ATOM 4038 C CA . GLN A 1 562 ? 37.558 -7.273 -14.661 1.00 75.44 562 GLN A CA 1
ATOM 4039 C C . GLN A 1 562 ? 36.325 -7.318 -15.579 1.00 75.44 562 GLN A C 1
ATOM 4041 O O . GLN A 1 562 ? 35.548 -6.376 -15.617 1.00 75.44 562 GLN A O 1
ATOM 4046 N N . VAL A 1 563 ? 36.110 -8.416 -16.303 1.00 77.44 563 VAL A N 1
ATOM 4047 C CA . VAL A 1 563 ? 34.940 -8.604 -17.180 1.00 77.44 563 VAL A CA 1
ATOM 4048 C C . VAL A 1 563 ? 33.972 -9.599 -16.535 1.00 77.44 563 VAL A C 1
ATOM 4050 O O . VAL A 1 563 ? 34.311 -10.776 -16.420 1.00 77.44 563 VAL A O 1
ATOM 4053 N N . CYS A 1 564 ? 32.784 -9.152 -16.124 1.00 77.25 564 CYS A N 1
ATOM 4054 C CA . CYS A 1 564 ? 31.681 -9.992 -15.644 1.00 77.25 564 CYS A CA 1
ATOM 4055 C C . CYS A 1 564 ? 30.601 -10.093 -16.732 1.00 77.25 564 CYS A C 1
ATOM 4057 O O . CYS A 1 564 ? 30.062 -9.080 -17.179 1.00 77.25 564 CYS A O 1
ATOM 4059 N N . VAL A 1 565 ? 30.258 -11.316 -17.141 1.00 79.88 565 VAL A N 1
ATOM 4060 C CA . VAL A 1 565 ? 29.303 -11.567 -18.233 1.00 79.88 565 VAL A CA 1
ATOM 4061 C C . VAL A 1 565 ? 28.155 -12.457 -17.769 1.00 79.88 565 VAL A C 1
ATOM 4063 O O . VAL A 1 565 ? 28.379 -13.553 -17.242 1.00 79.88 565 VAL A O 1
ATOM 4066 N N . ALA A 1 566 ? 26.926 -12.018 -18.036 1.00 83.25 566 ALA A N 1
ATOM 4067 C CA . ALA A 1 566 ? 25.713 -12.818 -17.916 1.00 83.25 566 ALA A CA 1
ATOM 4068 C C . ALA A 1 566 ? 25.061 -12.995 -19.297 1.00 83.25 566 ALA A C 1
ATOM 4070 O O . ALA A 1 566 ? 24.648 -12.017 -19.915 1.00 83.25 566 ALA A O 1
ATOM 4071 N N . LEU A 1 567 ? 24.967 -14.242 -19.775 1.00 84.94 567 LEU A N 1
ATOM 4072 C CA . LEU A 1 567 ? 24.333 -14.606 -21.050 1.00 84.94 567 LEU A CA 1
ATOM 4073 C C . LEU A 1 567 ? 23.146 -15.541 -20.788 1.00 84.94 567 LEU A C 1
ATOM 4075 O O . LEU A 1 567 ? 23.337 -16.605 -20.198 1.00 84.94 567 LEU A O 1
ATOM 4079 N N . SER A 1 568 ? 21.939 -15.189 -21.232 1.00 85.25 568 SER A N 1
ATOM 4080 C CA . SER A 1 568 ? 20.743 -16.026 -21.027 1.00 85.25 568 SER A CA 1
ATOM 4081 C C . SER A 1 568 ? 19.694 -15.830 -22.124 1.00 85.25 568 SER A C 1
ATOM 4083 O O . SER A 1 568 ? 19.447 -14.711 -22.551 1.00 85.25 568 SER A O 1
ATOM 4085 N N . GLY A 1 569 ? 19.050 -16.894 -22.595 1.00 86.50 569 GLY A N 1
ATOM 4086 C CA . GLY A 1 569 ? 17.920 -16.805 -23.526 1.00 86.50 569 GLY A CA 1
ATOM 4087 C C . GLY A 1 569 ? 18.271 -16.411 -24.965 1.00 86.50 569 GLY A C 1
ATOM 4088 O O . GLY A 1 569 ? 17.360 -16.192 -25.761 1.00 86.50 569 GLY A O 1
ATOM 4089 N N . ASN A 1 570 ? 19.551 -16.289 -25.335 1.00 91.19 570 ASN A N 1
ATOM 4090 C CA . ASN A 1 570 ? 19.935 -15.806 -26.664 1.00 91.19 570 ASN A CA 1
ATOM 4091 C C . ASN A 1 570 ? 19.849 -16.913 -27.728 1.00 91.19 570 ASN A C 1
ATOM 4093 O O . ASN A 1 570 ? 20.228 -18.061 -27.489 1.00 91.19 570 ASN A O 1
ATOM 4097 N N . GLN A 1 571 ? 19.409 -16.557 -28.933 1.00 93.19 571 GLN A N 1
ATOM 4098 C CA . GLN A 1 571 ? 19.366 -17.426 -30.111 1.00 93.19 571 GLN A CA 1
ATOM 4099 C C . GLN A 1 571 ? 20.336 -16.889 -31.155 1.00 93.19 571 GLN A C 1
ATOM 4101 O O . GLN A 1 571 ? 20.154 -15.774 -31.635 1.00 93.19 571 GLN A O 1
ATOM 4106 N N . VAL A 1 572 ? 21.373 -17.655 -31.493 1.00 91.19 572 VAL A N 1
ATOM 4107 C CA . VAL A 1 572 ? 22.512 -17.127 -32.253 1.00 91.19 572 VAL A CA 1
ATOM 4108 C C . VAL A 1 572 ? 22.910 -18.048 -33.414 1.00 91.19 572 VAL A C 1
ATOM 4110 O O . VAL A 1 572 ? 23.849 -18.850 -33.299 1.00 91.19 572 VAL A O 1
ATOM 4113 N N . PRO A 1 573 ? 22.173 -17.995 -34.537 1.00 90.00 573 PRO A N 1
ATOM 4114 C CA . PRO A 1 573 ? 22.602 -18.598 -35.791 1.00 90.00 573 PRO A CA 1
ATOM 4115 C C . PRO A 1 573 ? 23.745 -17.828 -36.461 1.00 90.00 573 PRO A C 1
ATOM 4117 O O . PRO A 1 573 ? 23.653 -16.629 -36.707 1.00 90.00 573 PRO A O 1
ATOM 4120 N N . THR A 1 574 ? 24.806 -18.542 -36.834 1.00 87.31 574 THR A N 1
ATOM 4121 C CA . THR A 1 574 ? 25.967 -17.969 -37.531 1.00 87.31 574 THR A CA 1
ATOM 4122 C C . THR A 1 574 ? 26.312 -18.789 -38.769 1.00 87.31 574 THR A C 1
ATOM 4124 O O . THR A 1 574 ? 26.199 -20.018 -38.763 1.00 87.31 574 THR A O 1
ATOM 4127 N N . VAL A 1 575 ? 26.726 -18.118 -39.847 1.00 87.94 575 VAL A N 1
ATOM 4128 C CA . VAL A 1 575 ? 27.095 -18.742 -41.128 1.00 87.94 575 VAL A CA 1
ATOM 4129 C C . VAL A 1 575 ? 28.392 -18.124 -41.654 1.00 87.94 575 VAL A C 1
ATOM 4131 O O . VAL A 1 575 ? 28.492 -16.910 -41.760 1.00 87.94 575 VAL A O 1
ATOM 4134 N N . GLY A 1 576 ? 29.374 -18.942 -42.033 1.00 85.75 576 GLY A N 1
ATOM 4135 C CA . GLY A 1 576 ? 30.644 -18.477 -42.605 1.00 85.75 576 GLY A CA 1
ATOM 4136 C C . GLY A 1 576 ? 31.841 -19.277 -42.104 1.00 85.75 576 GLY A C 1
ATOM 4137 O O . GLY A 1 576 ? 31.731 -20.027 -41.128 1.00 85.75 576 GLY A O 1
ATOM 4138 N N . ASP A 1 577 ? 32.986 -19.130 -42.769 1.00 85.12 577 ASP A N 1
ATOM 4139 C CA . ASP A 1 577 ? 34.204 -19.813 -42.340 1.00 85.12 577 ASP A CA 1
ATOM 4140 C C . ASP A 1 577 ? 34.709 -19.187 -41.034 1.00 85.12 577 ASP A C 1
ATOM 4142 O O . ASP A 1 577 ? 34.811 -17.968 -40.909 1.00 85.12 577 ASP A O 1
ATOM 4146 N N . PHE A 1 578 ? 35.013 -20.018 -40.031 1.00 81.75 578 PHE A N 1
ATOM 4147 C CA . PHE A 1 578 ? 35.433 -19.575 -38.689 1.00 81.75 578 PHE A CA 1
ATOM 4148 C C . PHE A 1 578 ? 34.418 -18.664 -37.958 1.00 81.75 578 PHE A C 1
ATOM 4150 O O . PHE A 1 578 ? 34.801 -17.904 -37.068 1.00 81.75 578 PHE A O 1
ATOM 4157 N N . ALA A 1 579 ? 33.130 -18.733 -38.314 1.00 84.38 579 ALA A N 1
ATOM 4158 C CA . ALA A 1 579 ? 32.048 -18.049 -37.607 1.00 84.38 579 ALA A CA 1
ATOM 4159 C C . ALA A 1 579 ? 31.469 -18.931 -36.484 1.00 84.38 579 ALA A C 1
ATOM 4161 O O . ALA A 1 579 ? 31.023 -20.060 -36.728 1.00 84.38 579 ALA A O 1
ATOM 4162 N N . PHE A 1 580 ? 31.435 -18.406 -35.259 1.00 84.31 580 PHE A N 1
ATOM 4163 C CA . PHE A 1 580 ? 30.885 -19.068 -34.077 1.00 84.31 580 PHE A CA 1
ATOM 4164 C C . PHE A 1 580 ? 29.769 -18.244 -33.438 1.00 84.31 580 PHE A C 1
ATOM 4166 O O . PHE A 1 580 ? 29.783 -17.015 -33.449 1.00 84.31 580 PHE A O 1
ATOM 4173 N N . GLY A 1 581 ? 28.805 -18.928 -32.824 1.00 83.25 581 GLY A N 1
ATOM 4174 C CA . GLY A 1 581 ? 27.720 -18.296 -32.076 1.00 83.25 581 GLY A CA 1
ATOM 4175 C C . GLY A 1 581 ? 28.217 -17.476 -30.886 1.00 83.25 581 GLY A C 1
ATOM 4176 O O . GLY A 1 581 ? 27.677 -16.410 -30.606 1.00 83.25 581 GLY A O 1
ATOM 4177 N N . ALA A 1 582 ? 29.284 -17.925 -30.228 1.00 84.75 582 ALA A N 1
ATOM 4178 C CA . ALA A 1 582 ? 29.986 -17.150 -29.215 1.00 84.75 582 ALA A CA 1
ATOM 4179 C C . ALA A 1 582 ? 31.500 -17.400 -29.275 1.00 84.75 582 ALA A C 1
ATOM 4181 O O . ALA A 1 582 ? 31.933 -18.548 -29.392 1.00 84.75 582 ALA A O 1
ATOM 4182 N N . SER A 1 583 ? 32.277 -16.325 -29.140 1.00 83.31 583 SER A N 1
ATOM 4183 C CA . SER A 1 583 ? 33.738 -16.307 -29.022 1.00 83.31 583 SER A CA 1
ATOM 4184 C C . SER A 1 583 ? 34.119 -15.438 -27.820 1.00 83.31 583 SER A C 1
ATOM 4186 O O . SER A 1 583 ? 33.864 -14.233 -27.817 1.00 83.31 583 SER A O 1
ATOM 4188 N N . LEU A 1 584 ? 34.670 -16.051 -26.768 1.00 79.50 584 LEU A N 1
ATOM 4189 C CA . LEU A 1 584 ? 34.897 -15.412 -25.466 1.00 79.50 584 LEU A CA 1
ATOM 4190 C C . LEU A 1 584 ? 36.369 -15.549 -25.051 1.00 79.50 584 LEU A C 1
ATOM 4192 O O . LEU A 1 584 ? 36.749 -16.500 -24.370 1.00 79.50 584 LEU A O 1
ATOM 4196 N N . GLY A 1 585 ? 37.198 -14.586 -25.448 1.00 68.06 585 GLY A N 1
ATOM 4197 C CA . GLY A 1 585 ? 38.646 -14.633 -25.251 1.00 68.06 585 GLY A CA 1
ATOM 4198 C C . GLY A 1 585 ? 39.139 -13.790 -24.074 1.00 68.06 585 GLY A C 1
ATOM 4199 O O . GLY A 1 585 ? 38.841 -12.599 -23.964 1.00 68.06 585 GLY A O 1
ATOM 4200 N N . ASN A 1 586 ? 39.983 -14.377 -23.222 1.00 65.00 586 ASN A N 1
ATOM 4201 C CA . ASN A 1 586 ? 40.779 -13.623 -22.255 1.00 65.00 586 ASN A CA 1
ATOM 4202 C C . ASN A 1 586 ? 42.231 -13.511 -22.742 1.00 65.00 586 ASN A C 1
ATOM 4204 O O . ASN A 1 586 ? 43.045 -14.401 -22.493 1.00 65.00 586 ASN A O 1
ATOM 4208 N N . ASN A 1 587 ? 42.570 -12.394 -23.390 1.00 62.72 587 ASN A N 1
ATOM 4209 C CA . ASN A 1 587 ? 43.928 -12.162 -23.892 1.00 62.72 587 ASN A CA 1
ATOM 4210 C C . ASN A 1 587 ? 44.876 -11.578 -22.824 1.00 62.72 587 ASN A C 1
ATOM 4212 O O . ASN A 1 587 ? 46.047 -11.357 -23.120 1.00 62.72 587 ASN A O 1
ATOM 4216 N N . SER A 1 588 ? 44.411 -11.361 -21.583 1.00 60.88 588 SER A N 1
ATOM 4217 C CA . SER A 1 588 ? 45.245 -10.849 -20.477 1.00 60.88 588 SER A CA 1
ATOM 4218 C C . SER A 1 588 ? 46.135 -11.918 -19.827 1.00 60.88 588 SER A C 1
ATOM 4220 O O . SER A 1 588 ? 47.047 -11.597 -19.069 1.00 60.88 588 SER A O 1
ATOM 4222 N N . GLY A 1 589 ? 45.854 -13.203 -20.072 1.00 59.31 589 GLY A N 1
ATOM 4223 C CA . GLY A 1 589 ? 46.553 -14.324 -19.436 1.00 59.31 589 GLY A CA 1
ATOM 4224 C C . GLY A 1 589 ? 46.222 -14.547 -17.950 1.00 59.31 589 GLY A C 1
ATOM 4225 O O . GLY A 1 589 ? 46.687 -15.539 -17.390 1.00 59.31 589 GLY A O 1
ATOM 4226 N N . ASP A 1 590 ? 45.407 -13.692 -17.313 1.00 62.09 590 ASP A N 1
ATOM 4227 C CA . ASP A 1 590 ? 44.978 -13.835 -15.912 1.00 62.09 590 ASP A CA 1
ATOM 4228 C C . ASP A 1 590 ? 43.539 -14.395 -15.806 1.00 62.09 590 ASP A C 1
ATOM 4230 O O . ASP A 1 590 ? 42.577 -13.689 -16.131 1.00 62.09 590 ASP A O 1
ATOM 4234 N N . PRO A 1 591 ? 43.354 -15.638 -15.314 1.00 58.75 591 PRO A N 1
ATOM 4235 C CA . PRO A 1 591 ? 42.043 -16.263 -15.140 1.00 58.75 591 PRO A CA 1
ATOM 4236 C C . PRO A 1 591 ? 41.057 -15.492 -14.269 1.00 58.75 591 PRO A C 1
ATOM 4238 O O . PRO A 1 591 ? 39.855 -15.614 -14.479 1.00 58.75 591 PRO A O 1
ATOM 4241 N N . ALA A 1 592 ? 41.534 -14.746 -13.271 1.00 59.38 592 ALA A N 1
ATOM 4242 C CA . ALA A 1 592 ? 40.668 -14.113 -12.278 1.00 59.38 592 ALA A CA 1
ATOM 4243 C C . ALA A 1 592 ? 39.872 -12.926 -12.848 1.00 59.38 592 ALA A C 1
ATOM 4245 O O . ALA A 1 592 ? 38.933 -12.443 -12.211 1.00 59.38 592 ALA A O 1
ATOM 4246 N N . ARG A 1 593 ? 40.249 -12.460 -14.044 1.00 65.75 593 ARG A N 1
ATOM 4247 C CA . ARG A 1 593 ? 39.815 -11.187 -14.631 1.00 65.75 593 ARG A CA 1
ATOM 4248 C C . ARG A 1 593 ? 38.751 -11.317 -15.719 1.00 65.75 593 ARG A C 1
ATOM 4250 O O . ARG A 1 593 ? 38.248 -10.307 -16.195 1.00 65.75 593 ARG A O 1
ATOM 4257 N N . PHE A 1 594 ? 38.368 -12.537 -16.083 1.00 69.56 594 PHE A N 1
ATOM 4258 C CA . PHE A 1 594 ? 37.231 -12.801 -16.963 1.00 69.56 594 PHE A CA 1
ATOM 4259 C C . PHE A 1 594 ? 36.319 -13.830 -16.295 1.00 69.56 594 PHE A C 1
ATOM 4261 O O . PHE A 1 594 ? 36.723 -14.971 -16.075 1.00 69.56 594 PHE A O 1
ATOM 4268 N N . GLN A 1 595 ? 35.106 -13.415 -15.937 1.00 66.06 595 GLN A N 1
ATOM 4269 C CA . GLN A 1 595 ? 34.165 -14.197 -15.143 1.00 66.06 595 GLN A CA 1
ATOM 4270 C C . GLN A 1 595 ? 32.834 -14.346 -15.884 1.00 66.06 595 GLN A C 1
ATOM 4272 O O . GLN A 1 595 ? 32.168 -13.369 -16.224 1.00 66.06 595 GLN A O 1
ATOM 4277 N N . ILE A 1 596 ? 32.426 -15.597 -16.100 1.00 67.69 596 ILE A N 1
ATOM 4278 C CA . ILE A 1 596 ? 31.087 -15.942 -16.585 1.00 67.69 596 ILE A CA 1
ATOM 4279 C C . ILE A 1 596 ? 30.248 -16.278 -15.355 1.00 67.69 596 ILE A C 1
ATOM 4281 O O . ILE A 1 596 ? 30.540 -17.245 -14.652 1.00 67.69 596 ILE A O 1
ATOM 4285 N N . VAL A 1 597 ? 29.213 -15.479 -15.092 1.00 61.72 597 VAL A N 1
ATOM 4286 C CA . VAL A 1 597 ? 28.444 -15.540 -13.836 1.00 61.72 597 VAL A CA 1
ATOM 4287 C C . VAL A 1 597 ? 27.623 -16.833 -13.723 1.00 61.72 597 VAL A C 1
ATOM 4289 O O . VAL A 1 597 ? 27.436 -17.353 -12.626 1.00 61.72 597 VAL A O 1
ATOM 4292 N N . ASN A 1 598 ? 27.166 -17.398 -14.849 1.00 64.31 598 ASN A N 1
ATOM 4293 C CA . ASN A 1 598 ? 26.397 -18.645 -14.869 1.00 64.31 598 ASN A CA 1
ATOM 4294 C C . ASN A 1 598 ? 26.802 -19.554 -16.043 1.00 64.31 598 ASN A C 1
ATOM 4296 O O . ASN A 1 598 ? 26.212 -19.531 -17.121 1.00 64.31 598 ASN A O 1
ATOM 4300 N N . GLN A 1 599 ? 27.833 -20.373 -15.821 1.00 62.44 599 GLN A N 1
ATOM 4301 C CA . GLN A 1 599 ? 28.370 -21.287 -16.835 1.00 62.44 599 GLN A CA 1
ATOM 4302 C C . GLN A 1 599 ? 27.366 -22.366 -17.267 1.00 62.44 599 GLN A C 1
ATOM 4304 O O . GLN A 1 599 ? 27.337 -22.733 -18.439 1.00 62.44 599 GLN A O 1
ATOM 4309 N N . ALA A 1 600 ? 26.557 -22.888 -16.338 1.00 60.06 600 ALA A N 1
ATOM 4310 C CA . ALA A 1 600 ? 25.573 -23.920 -16.657 1.00 60.06 600 ALA A CA 1
ATOM 4311 C C . ALA A 1 600 ? 24.513 -23.373 -17.626 1.00 60.06 600 ALA A C 1
ATOM 4313 O O . ALA A 1 600 ? 24.246 -24.004 -18.645 1.00 60.06 600 ALA A O 1
ATOM 4314 N N . ALA A 1 601 ? 24.025 -22.157 -17.359 1.00 59.44 601 ALA A N 1
ATOM 4315 C CA . ALA A 1 601 ? 23.081 -21.440 -18.214 1.00 59.44 601 ALA A CA 1
ATOM 4316 C C . ALA A 1 601 ? 23.659 -21.046 -19.578 1.00 59.44 601 ALA A C 1
ATOM 4318 O O . ALA A 1 601 ? 22.914 -20.951 -20.549 1.00 59.44 601 ALA A O 1
ATOM 4319 N N . LEU A 1 602 ? 24.979 -20.843 -19.687 1.00 67.62 602 LEU A N 1
ATOM 4320 C CA . LEU A 1 602 ? 25.600 -20.405 -20.939 1.00 67.62 602 LEU A CA 1
ATOM 4321 C C . LEU A 1 602 ? 25.215 -21.309 -22.116 1.00 67.62 602 LEU A C 1
ATOM 4323 O O . LEU A 1 602 ? 24.890 -20.799 -23.181 1.00 67.62 602 LEU A O 1
ATOM 4327 N N . LEU A 1 603 ? 25.218 -22.629 -21.923 1.00 67.75 603 LEU A N 1
ATOM 4328 C CA . LEU A 1 603 ? 24.894 -23.591 -22.982 1.00 67.75 603 LEU A CA 1
ATOM 4329 C C . LEU A 1 603 ? 23.469 -24.152 -22.891 1.00 67.75 603 LEU A C 1
ATOM 4331 O O . LEU A 1 603 ? 22.971 -24.650 -23.896 1.00 67.75 603 LEU A O 1
ATOM 4335 N N . THR A 1 604 ? 22.819 -24.117 -21.722 1.00 66.81 604 THR A N 1
ATOM 4336 C CA . THR A 1 604 ? 21.443 -24.633 -21.573 1.00 66.81 604 THR A CA 1
ATOM 4337 C C . THR A 1 604 ? 20.380 -23.601 -21.907 1.00 66.81 604 THR A C 1
ATOM 4339 O O . THR A 1 604 ? 19.311 -23.971 -22.387 1.00 66.81 604 THR A O 1
ATOM 4342 N N . ASP A 1 605 ? 20.677 -22.323 -21.676 1.00 73.38 605 ASP A N 1
ATOM 4343 C CA . ASP A 1 605 ? 19.704 -21.239 -21.791 1.00 73.38 605 ASP A CA 1
ATOM 4344 C C . ASP A 1 605 ? 19.916 -20.438 -23.080 1.00 73.38 605 ASP A C 1
ATOM 4346 O O . ASP A 1 605 ? 19.111 -19.571 -23.394 1.00 73.38 605 ASP A O 1
ATOM 4350 N N . ASN A 1 606 ? 20.971 -20.723 -23.849 1.00 77.62 606 ASN A N 1
ATOM 4351 C CA . ASN A 1 606 ? 21.242 -20.096 -25.142 1.00 77.62 606 ASN A CA 1
ATOM 4352 C C . ASN A 1 606 ? 21.298 -21.159 -26.248 1.00 77.62 606 ASN A C 1
ATOM 4354 O O . ASN A 1 606 ? 21.761 -22.278 -26.037 1.00 77.62 606 ASN A O 1
ATOM 4358 N N . THR A 1 607 ? 20.858 -20.799 -27.453 1.00 81.19 607 THR A N 1
ATOM 4359 C CA . THR A 1 607 ? 20.914 -21.663 -28.640 1.00 81.19 607 THR A CA 1
ATOM 4360 C C . THR A 1 607 ? 21.985 -21.150 -29.598 1.00 81.19 607 THR A C 1
ATOM 4362 O O . THR A 1 607 ? 21.727 -20.258 -30.403 1.00 81.19 607 THR A O 1
ATOM 4365 N N . PHE A 1 608 ? 23.187 -21.721 -29.522 1.00 78.81 608 PHE A N 1
ATOM 4366 C CA . PHE A 1 608 ? 24.295 -21.435 -30.439 1.00 78.81 608 PHE A CA 1
ATOM 4367 C C . PHE A 1 608 ? 24.370 -22.507 -31.536 1.00 78.81 608 PHE A C 1
ATOM 4369 O O . PHE A 1 608 ? 24.351 -23.699 -31.231 1.00 78.81 608 PHE A O 1
ATOM 4376 N N . VAL A 1 609 ? 24.492 -22.108 -32.808 1.00 65.31 609 VAL A N 1
ATOM 4377 C CA . VAL A 1 609 ? 24.661 -23.069 -33.925 1.00 65.31 609 VAL A CA 1
ATOM 4378 C C . VAL A 1 609 ? 26.042 -23.732 -33.906 1.00 65.31 609 VAL A C 1
ATOM 4380 O O . VAL A 1 609 ? 26.172 -24.917 -34.214 1.00 65.31 609 VAL A O 1
ATOM 4383 N N . SER A 1 610 ? 27.068 -22.993 -33.493 1.00 63.56 610 SER A N 1
ATOM 4384 C CA . SER A 1 610 ? 28.407 -23.507 -33.220 1.00 63.56 610 SER A CA 1
ATOM 4385 C C . SER A 1 610 ? 29.006 -22.749 -32.035 1.00 63.56 610 SER A C 1
ATOM 4387 O O . SER A 1 610 ? 28.852 -21.539 -31.907 1.00 63.56 610 SER A O 1
ATOM 4389 N N . VAL A 1 611 ? 29.684 -23.462 -31.144 1.00 59.91 611 VAL A N 1
ATOM 4390 C CA . VAL A 1 611 ? 30.530 -22.874 -30.100 1.00 59.91 611 VAL A CA 1
ATOM 4391 C C . VAL A 1 611 ? 31.887 -23.511 -30.296 1.00 59.91 611 VAL A C 1
ATOM 4393 O O . VAL A 1 611 ? 31.965 -24.740 -30.271 1.00 59.91 611 VAL A O 1
ATOM 4396 N N . ASN A 1 612 ? 32.940 -22.730 -30.524 1.00 56.94 612 ASN A N 1
ATOM 4397 C CA . ASN A 1 612 ? 34.283 -23.292 -30.510 1.00 56.94 612 ASN A CA 1
ATOM 4398 C C . ASN A 1 612 ? 34.703 -23.509 -29.050 1.00 56.94 612 ASN A C 1
ATOM 4400 O O . ASN A 1 612 ? 34.930 -22.533 -28.332 1.00 56.94 612 ASN A O 1
ATOM 4404 N N . PRO A 1 613 ? 34.843 -24.759 -28.576 1.00 54.00 613 PRO A N 1
ATOM 4405 C CA . PRO A 1 613 ? 35.223 -25.008 -27.192 1.00 54.00 613 PRO A CA 1
ATOM 4406 C C . PRO A 1 613 ? 36.646 -24.528 -26.881 1.00 54.00 613 PRO A C 1
ATOM 4408 O O . PRO A 1 613 ? 36.965 -24.356 -25.713 1.00 54.00 613 PRO A O 1
ATOM 4411 N N . ALA A 1 614 ? 37.500 -24.333 -27.897 1.00 50.88 614 ALA A N 1
ATOM 4412 C CA . ALA A 1 614 ? 38.844 -23.781 -27.733 1.00 50.88 614 ALA A CA 1
ATOM 4413 C C . ALA A 1 614 ? 38.848 -22.249 -27.587 1.00 50.88 614 ALA A C 1
ATOM 4415 O O . ALA A 1 614 ? 39.765 -21.715 -26.967 1.00 50.88 614 ALA A O 1
ATOM 4416 N N . ASP A 1 615 ? 37.822 -21.568 -28.110 1.00 48.06 615 ASP A N 1
ATOM 4417 C CA . ASP A 1 615 ? 37.648 -20.115 -27.961 1.00 48.06 615 ASP A CA 1
ATOM 4418 C C . ASP A 1 615 ? 36.938 -19.767 -26.655 1.00 48.06 615 ASP A C 1
ATOM 4420 O O . ASP A 1 615 ? 37.077 -18.657 -26.159 1.00 48.06 615 ASP A O 1
ATOM 4424 N N . ILE A 1 616 ? 36.239 -20.727 -26.040 1.00 53.75 616 ILE A N 1
ATOM 4425 C CA . ILE A 1 616 ? 36.021 -20.699 -24.596 1.00 53.75 616 ILE A CA 1
ATOM 4426 C C . ILE A 1 616 ? 37.333 -21.160 -23.967 1.00 53.75 616 ILE A C 1
ATOM 4428 O O . ILE A 1 616 ? 37.479 -22.324 -23.602 1.00 53.75 616 ILE A O 1
ATOM 4432 N N . THR A 1 617 ? 38.316 -20.268 -23.834 1.00 46.50 617 THR A N 1
ATOM 4433 C CA . THR A 1 617 ? 39.503 -20.557 -23.022 1.00 46.50 617 THR A CA 1
ATOM 4434 C C . THR A 1 617 ? 39.073 -20.699 -21.561 1.00 46.50 617 THR A C 1
ATOM 4436 O O . THR A 1 617 ? 39.201 -19.776 -20.758 1.00 46.50 617 THR A O 1
ATOM 4439 N N . THR A 1 618 ? 38.517 -21.856 -21.192 1.00 45.47 618 THR A N 1
ATOM 4440 C CA . THR A 1 618 ? 38.345 -22.245 -19.802 1.00 45.47 618 THR A CA 1
ATOM 4441 C C . THR A 1 618 ? 39.749 -22.386 -19.252 1.00 45.47 618 THR A C 1
ATOM 4443 O O . THR A 1 618 ? 40.450 -23.356 -19.555 1.00 45.47 618 THR A O 1
ATOM 4446 N N . ASN A 1 619 ? 40.189 -21.418 -18.455 1.00 40.22 619 ASN A N 1
ATOM 4447 C CA . ASN A 1 619 ? 41.309 -21.675 -17.572 1.00 40.22 619 ASN A CA 1
ATOM 4448 C C . ASN A 1 619 ? 40.992 -22.955 -16.793 1.00 40.22 619 ASN A C 1
ATOM 4450 O O . ASN A 1 619 ? 39.908 -23.105 -16.236 1.00 40.22 619 ASN A O 1
ATOM 4454 N N . THR A 1 620 ? 41.926 -23.899 -16.801 1.00 34.53 620 THR A N 1
ATOM 4455 C CA . THR A 1 620 ? 41.842 -25.236 -16.196 1.00 34.53 620 THR A CA 1
ATOM 4456 C C . THR A 1 620 ? 41.810 -25.210 -14.659 1.00 34.53 620 THR A C 1
ATOM 4458 O O . THR A 1 620 ? 42.411 -26.061 -14.008 1.00 34.53 620 THR A O 1
ATOM 4461 N N . MET A 1 621 ? 41.140 -24.235 -14.043 1.00 36.28 621 MET A N 1
ATOM 4462 C CA . MET A 1 621 ? 40.979 -24.143 -12.597 1.00 36.28 621 MET A CA 1
ATOM 4463 C C . MET A 1 621 ? 39.519 -24.353 -12.207 1.00 36.28 621 MET A C 1
ATOM 4465 O O . MET A 1 621 ? 38.608 -23.759 -12.771 1.00 36.28 621 MET A O 1
ATOM 4469 N N . SER A 1 622 ? 39.326 -25.230 -11.220 1.00 34.00 622 SER A N 1
ATOM 4470 C CA . SER A 1 622 ? 38.068 -25.446 -10.508 1.00 34.00 622 SER A CA 1
ATOM 4471 C C . SER A 1 622 ? 37.407 -24.106 -10.170 1.00 34.00 622 SER A C 1
ATOM 4473 O O . SER A 1 622 ? 37.999 -23.295 -9.453 1.00 34.00 622 SER A O 1
ATOM 4475 N N . PHE A 1 623 ? 36.187 -23.895 -10.677 1.00 45.59 623 PHE A N 1
ATOM 4476 C CA . PHE A 1 623 ? 35.326 -22.727 -10.447 1.00 45.59 623 PHE A CA 1
ATOM 4477 C C . PHE A 1 623 ? 34.823 -22.690 -8.993 1.00 45.59 623 PHE A C 1
ATOM 4479 O O . PHE A 1 623 ? 33.643 -22.867 -8.699 1.00 45.59 623 PHE A O 1
ATOM 4486 N N . THR A 1 624 ? 35.748 -22.530 -8.052 1.00 31.52 624 THR A N 1
ATOM 4487 C CA . THR A 1 624 ? 35.483 -22.561 -6.613 1.00 31.52 624 THR A CA 1
ATOM 4488 C C . THR A 1 624 ? 35.337 -21.133 -6.100 1.00 31.52 624 THR A C 1
ATOM 4490 O O . THR A 1 624 ? 36.325 -20.420 -5.975 1.00 31.52 624 THR A O 1
ATOM 4493 N N . ALA A 1 625 ? 34.086 -20.749 -5.835 1.00 36.56 625 ALA A N 1
ATOM 4494 C CA . ALA A 1 625 ? 33.642 -19.708 -4.906 1.00 36.56 625 ALA A CA 1
ATOM 4495 C C . ALA A 1 625 ? 34.588 -18.506 -4.701 1.00 36.56 625 ALA A C 1
ATOM 4497 O O . ALA A 1 625 ? 35.350 -18.457 -3.735 1.00 36.56 625 ALA A O 1
ATOM 4498 N N . VAL A 1 626 ? 34.436 -17.480 -5.538 1.00 35.19 626 VAL A N 1
ATOM 4499 C CA . VAL A 1 626 ? 34.786 -16.104 -5.165 1.00 35.19 626 VAL A CA 1
ATOM 4500 C C . VAL A 1 626 ? 33.495 -15.286 -5.238 1.00 35.19 626 VAL A C 1
ATOM 4502 O O . VAL A 1 626 ? 32.888 -15.180 -6.298 1.00 35.19 626 VAL A O 1
ATOM 4505 N N . ALA A 1 627 ? 33.026 -14.785 -4.096 1.00 37.62 627 ALA A N 1
ATOM 4506 C CA . ALA A 1 627 ? 31.912 -13.836 -4.022 1.00 37.62 627 ALA A CA 1
ATOM 4507 C C . ALA A 1 627 ? 32.366 -12.459 -4.538 1.00 37.62 627 ALA A C 1
ATOM 4509 O O . ALA A 1 627 ? 33.495 -12.073 -4.254 1.00 37.62 627 ALA A O 1
ATOM 4510 N N . ALA A 1 628 ? 31.576 -11.623 -5.204 1.00 38.97 628 ALA A N 1
ATOM 4511 C CA . ALA A 1 628 ? 30.474 -11.810 -6.143 1.00 38.97 628 ALA A CA 1
ATOM 4512 C C . ALA A 1 628 ? 30.613 -10.628 -7.128 1.00 38.97 628 ALA A C 1
ATOM 4514 O O . ALA A 1 628 ? 30.931 -9.520 -6.685 1.00 38.97 628 ALA A O 1
ATOM 4515 N N . CYS A 1 629 ? 30.399 -10.838 -8.431 1.00 50.53 629 CYS A N 1
ATOM 4516 C CA . CYS A 1 629 ? 29.979 -9.721 -9.283 1.00 50.53 629 CYS A CA 1
ATOM 4517 C C . CYS A 1 629 ? 28.694 -9.136 -8.634 1.00 50.53 629 CYS A C 1
ATOM 4519 O O . CYS A 1 629 ? 27.866 -9.941 -8.190 1.00 50.53 629 CYS A O 1
ATOM 4521 N N . PRO A 1 630 ? 28.575 -7.805 -8.467 1.00 40.50 630 PRO A N 1
ATOM 4522 C CA . PRO A 1 630 ? 27.425 -7.170 -7.819 1.00 40.50 630 PRO A CA 1
ATOM 4523 C C . PRO A 1 630 ? 26.088 -7.466 -8.506 1.00 40.50 630 PRO A C 1
ATOM 4525 O O . PRO A 1 630 ? 26.091 -7.724 -9.733 1.00 40.50 630 PRO A O 1
#

Mean predicted aligned error: 16.29 Å

Foldseek 3Di:
DDDDDDDDPDPDPDDPDDDDDDDDDDDDDDDDDDDDDPPPPQFDWAKKKKWWWKADWFQDHIKTKIKIKHFDDDDGNFKTWIKIKMWIAGPVGWIKIKIKTKMWTQDPVVLKIKMKIKMKIWTDDPADIWIKIKIKIWIDFQKIKIKMWIGTDDCQKAWRDKDKDKAAWQDFPDWDFFFFFIWTQGFWIKMKMKIKMKGFKTWMKMKMKHWDDDDVAKTKMKMKIKMWIDTPPDHIKIKIKIKIWIPVHVFKIKMWMWMAMPQRGITIMIMIMGMDDTDPPDPDPVVGHSSCSNPDDDDPRHGRMGMDMDMDMDIGDGRPDGTDTFAAPVQRHGATEQEEEAPDDAFPSGPVTHHNALAVSQVCCCPPVVLVLRYEHEYECHVQPAYFADEREHSYEYEYLLAFDWDQGPSHGTDTHPSRNVVDAREHCNVPHFDQDPNAGERYEYAENYEYERHEFATEAHERYEYEQYQEYEYEHYEFEYEHALREPYEYHHAEAEEHEYEYENYEFEYEEHQHEPYEYEHHQYQEYAYEYEQYEFEYEEALHEPAEYEHDHPDDDRGYAYEYEYFQYEAHYYYHNYWPYQYDYPVPDPRRYYYQDPPRVPVGYHIPHDDVVSVPPPPDDPDDDDDDD

Sequence (630 aa):
MQYLPLKFLGLVIGPLLLSAAVAQAQTPEAETPEGEAPEVEVLMVQPRGSAGYNTSGGGFDGFGYLEGFVPLFQTPGSDVWYLQGQGRLDNEGDLSGTMLFGYRRYAANSNQVWGGYIGYDGRATDDNYFNQLGVGVEMLGDVEVRLNGYLPIGNSRQLADSSSTSTGGNTVTESIFTGNSLLLAMGGGTTTTVREFEAAVGGVDLEVGTRLFDWEGGDLRGYAGVYYQDPAGASGVIGGRARLAARATRNINVGLALSSDGLFGTNVSFQIGATFGGAARGKTAETSNLALLGDFVQRQSTVIIDHQTDVEVVTIGSGTGDPIVATNPTTGLPWRFVHVTGGTTGGSGTAEDPFGQVTDAIADTQTNSGGSGNDVVYVQAGTNPGLDGFTIPDNVQVLSSGLPQTLNTTQRGGVTLPQSGSGVFPIVNGVASGVTVNGIDSMVSLGNNTTLSGFDIQGGVNYGVLVQDVSNATVVNNTISTTGSEANGVFVHAESAATNNITIADNTINTTGAGAEGILVRASGADAINIAISNNTITTSGDTAQGISMGNFDFGGANSVQVCVALSGNQVPTVGDFAFGASLGNNSGDPARFQIVNQAALLTDNTFVSVNPADITTNTMSFTAVAACP